Protein AF-A0A359IE47-F1 (afdb_monomer)

Structure (mmCIF, N/CA/C/O backbone):
data_AF-A0A359IE47-F1
#
_entry.id   AF-A0A359IE47-F1
#
loop_
_atom_site.group_PDB
_atom_site.id
_atom_site.type_symbol
_atom_site.label_atom_id
_atom_site.label_alt_id
_atom_site.label_comp_id
_atom_site.label_asym_id
_atom_site.label_entity_id
_atom_site.label_seq_id
_atom_site.pdbx_PDB_ins_code
_atom_site.Cartn_x
_atom_site.Cartn_y
_atom_site.Cartn_z
_atom_site.occupancy
_atom_site.B_iso_or_equiv
_atom_site.auth_seq_id
_atom_site.auth_comp_id
_atom_site.auth_asym_id
_atom_site.auth_atom_id
_atom_site.pdbx_PDB_model_num
ATOM 1 N N . MET A 1 1 ? -16.015 -22.537 4.888 1.00 44.91 1 MET A N 1
ATOM 2 C CA . MET A 1 1 ? -15.160 -21.416 5.359 1.00 44.91 1 MET A CA 1
ATOM 3 C C . MET A 1 1 ? -14.712 -21.532 6.829 1.00 44.91 1 MET A C 1
ATOM 5 O O . MET A 1 1 ? -13.966 -20.673 7.286 1.00 44.91 1 MET A O 1
ATOM 9 N N . SER A 1 2 ? -15.074 -22.591 7.569 1.00 45.56 2 SER A N 1
ATOM 10 C CA . SER A 1 2 ? -14.862 -22.713 9.028 1.00 45.56 2 SER A CA 1
ATOM 11 C C . SER A 1 2 ? -13.398 -22.741 9.505 1.00 45.56 2 SER A C 1
ATOM 13 O O . SER A 1 2 ? -13.143 -22.427 10.667 1.00 45.56 2 SER A O 1
ATOM 15 N N . GLY A 1 3 ? -12.439 -23.065 8.628 1.00 55.12 3 GLY A N 1
ATOM 16 C CA . GLY A 1 3 ? -11.009 -23.104 8.968 1.00 55.12 3 GLY A CA 1
ATOM 17 C C . GLY A 1 3 ? -10.253 -21.775 8.836 1.00 55.12 3 GLY A C 1
ATOM 18 O O . GLY A 1 3 ? -9.260 -21.595 9.526 1.00 55.12 3 GLY A O 1
ATOM 19 N N . LEU A 1 4 ? -10.702 -20.841 7.983 1.00 63.72 4 LEU A N 1
ATOM 20 C CA . LEU A 1 4 ? -9.945 -19.610 7.675 1.00 63.72 4 LEU A CA 1
ATOM 21 C C . LEU A 1 4 ? -10.301 -18.413 8.568 1.00 63.72 4 LEU A C 1
ATOM 23 O O . LEU A 1 4 ? -9.467 -17.531 8.726 1.00 63.72 4 LEU A O 1
ATOM 27 N N . ARG A 1 5 ? -11.529 -18.370 9.113 1.00 73.88 5 ARG A N 1
ATOM 28 C CA . ARG A 1 5 ? -12.041 -17.322 10.027 1.00 73.88 5 ARG A CA 1
ATOM 29 C C . ARG A 1 5 ? -11.594 -15.890 9.656 1.00 73.88 5 ARG A C 1
ATOM 31 O O . ARG A 1 5 ? -10.931 -15.232 10.455 1.00 73.88 5 ARG A O 1
ATOM 38 N N . PRO A 1 6 ? -11.911 -15.405 8.441 1.00 83.81 6 PRO A N 1
ATOM 39 C CA . PRO A 1 6 ? -11.511 -14.063 8.037 1.00 83.81 6 PRO A CA 1
ATOM 40 C C . PRO A 1 6 ? -12.210 -13.000 8.895 1.00 83.81 6 PRO A C 1
ATOM 42 O O . PRO A 1 6 ? -13.396 -13.123 9.184 1.00 83.81 6 PRO A O 1
ATOM 45 N N . HIS A 1 7 ? -11.491 -11.928 9.236 1.00 81.69 7 HIS A N 1
ATOM 46 C CA . HIS A 1 7 ? -12.056 -10.770 9.943 1.00 81.69 7 HIS A CA 1
ATOM 47 C C . HIS A 1 7 ? -13.034 -9.957 9.087 1.00 81.69 7 HIS A C 1
ATOM 49 O O . HIS A 1 7 ? -13.861 -9.237 9.625 1.00 81.69 7 HIS A O 1
ATOM 55 N N . ALA A 1 8 ? -12.899 -10.022 7.763 1.00 90.50 8 ALA A N 1
ATOM 56 C CA . ALA A 1 8 ? -13.779 -9.365 6.809 1.00 90.50 8 ALA A CA 1
ATOM 57 C C . ALA A 1 8 ? -13.643 -10.029 5.436 1.00 90.50 8 ALA A C 1
ATOM 59 O O . ALA A 1 8 ? -12.636 -10.684 5.144 1.00 90.50 8 ALA A O 1
ATOM 60 N N . VAL A 1 9 ? -14.620 -9.802 4.563 1.00 95.19 9 VAL A N 1
ATOM 61 C CA . VAL A 1 9 ? -14.551 -10.178 3.144 1.00 95.19 9 VAL A CA 1
ATOM 62 C C . VAL A 1 9 ? -14.687 -8.952 2.253 1.00 95.19 9 VAL A C 1
ATOM 64 O O . VAL A 1 9 ? -15.489 -8.063 2.517 1.00 95.19 9 VAL A O 1
ATOM 67 N N . ILE A 1 10 ? -13.886 -8.904 1.188 1.00 96.50 10 ILE A N 1
ATOM 68 C CA . ILE A 1 10 ? -13.968 -7.860 0.162 1.00 96.50 10 ILE A CA 1
ATOM 69 C C . ILE A 1 10 ? -14.768 -8.423 -1.009 1.00 96.50 10 ILE A C 1
ATOM 71 O O . ILE A 1 10 ? -14.351 -9.418 -1.605 1.00 96.50 10 ILE A O 1
ATOM 75 N N . ILE A 1 11 ? -15.887 -7.788 -1.351 1.00 96.44 11 ILE A N 1
ATOM 76 C CA . ILE A 1 11 ? -16.807 -8.274 -2.387 1.00 96.44 11 ILE A CA 1
ATOM 77 C C . ILE A 1 11 ? -17.079 -7.214 -3.453 1.00 96.44 11 ILE A C 1
ATOM 79 O O . ILE A 1 11 ? -16.808 -6.032 -3.263 1.00 96.44 11 ILE A O 1
ATOM 83 N N . GLN A 1 12 ? -17.621 -7.656 -4.584 1.00 94.00 12 GLN A N 1
ATOM 84 C CA . GLN A 1 12 ? -18.093 -6.786 -5.664 1.00 94.00 12 GLN A CA 1
ATOM 85 C C . GLN A 1 12 ? -19.603 -6.935 -5.913 1.00 94.00 12 GLN A C 1
ATOM 87 O O . GLN A 1 12 ? -20.255 -5.983 -6.322 1.00 94.00 12 GLN A O 1
ATOM 92 N N . ASP A 1 13 ? -20.144 -8.135 -5.712 1.00 94.38 13 ASP A N 1
ATOM 93 C CA . ASP A 1 13 ? -21.459 -8.540 -6.207 1.00 94.38 13 ASP A CA 1
ATOM 94 C C . ASP A 1 13 ? -22.543 -8.463 -5.115 1.00 94.38 13 ASP A C 1
ATOM 96 O O . ASP A 1 13 ? -22.332 -8.913 -3.985 1.00 94.38 13 ASP A O 1
ATOM 100 N N . PHE A 1 14 ? -23.713 -7.908 -5.447 1.00 95.56 14 PHE A N 1
ATOM 101 C CA . PHE A 1 14 ? -24.829 -7.755 -4.503 1.00 95.56 14 PHE A CA 1
ATOM 102 C C . PHE A 1 14 ? -25.542 -9.076 -4.165 1.00 95.56 14 PHE A C 1
ATOM 104 O O . PHE A 1 14 ? -26.099 -9.206 -3.075 1.00 95.56 14 PHE A O 1
ATOM 111 N N . GLY A 1 15 ? -25.503 -10.074 -5.047 1.00 96.81 15 GLY A N 1
ATOM 112 C CA . GLY A 1 15 ? -25.957 -11.429 -4.737 1.00 96.81 15 GLY A CA 1
ATOM 113 C C . GLY A 1 15 ? -25.068 -12.075 -3.676 1.00 96.81 15 GLY A C 1
ATOM 114 O O . GLY A 1 15 ? -25.570 -12.630 -2.701 1.00 96.81 15 GLY A O 1
ATOM 115 N N . ILE A 1 16 ? -23.747 -11.908 -3.789 1.00 95.75 16 ILE A N 1
ATOM 116 C CA . ILE A 1 16 ? -22.801 -12.342 -2.747 1.00 95.75 16 ILE A CA 1
ATOM 117 C C . ILE A 1 16 ? -23.036 -11.587 -1.434 1.00 95.75 16 ILE A C 1
ATOM 119 O O . ILE A 1 16 ? -23.014 -12.209 -0.373 1.00 95.75 16 ILE A O 1
ATOM 123 N N . LEU A 1 17 ? -23.310 -10.277 -1.490 1.00 95.94 17 LEU A N 1
ATOM 124 C CA . LEU A 1 17 ? -23.689 -9.502 -0.305 1.00 95.94 17 LEU A CA 1
ATOM 125 C C . LEU A 1 17 ? -24.893 -10.131 0.405 1.00 95.94 17 LEU A C 1
ATOM 127 O O . LEU A 1 17 ? -24.828 -10.372 1.609 1.00 95.94 17 LEU A O 1
ATOM 131 N N . ARG A 1 18 ? -25.964 -10.435 -0.340 1.00 95.44 18 ARG A N 1
ATOM 132 C CA . ARG A 1 18 ? -27.166 -11.085 0.198 1.00 95.44 18 ARG A CA 1
ATOM 133 C C . ARG A 1 18 ? -26.834 -12.423 0.860 1.00 95.44 18 ARG A C 1
ATOM 135 O O . ARG A 1 18 ? -27.221 -12.630 2.004 1.00 95.44 18 ARG A O 1
ATOM 142 N N . LEU A 1 19 ? -26.084 -13.290 0.180 1.00 95.75 19 LEU A N 1
ATOM 143 C CA . LEU A 1 19 ? -25.720 -14.611 0.706 1.00 95.75 19 LEU A CA 1
ATOM 144 C C . LEU A 1 19 ? -24.895 -14.520 1.996 1.00 95.75 19 LEU A C 1
ATOM 146 O O . LEU A 1 19 ? -25.115 -15.289 2.930 1.00 95.75 19 LEU A O 1
ATOM 150 N N . ILE A 1 20 ? -23.954 -13.574 2.079 1.00 93.00 20 ILE A N 1
ATOM 151 C CA . ILE A 1 20 ? -23.175 -13.364 3.307 1.00 93.00 20 ILE A CA 1
ATOM 152 C C . ILE A 1 20 ? -24.082 -12.863 4.428 1.00 93.00 20 ILE A C 1
ATOM 154 O O . ILE A 1 20 ? -23.966 -13.345 5.547 1.00 93.00 20 ILE A O 1
ATOM 158 N N . ARG A 1 21 ? -25.002 -11.935 4.148 1.00 88.94 21 ARG A N 1
ATOM 159 C CA . ARG A 1 21 ? -25.936 -11.428 5.164 1.00 88.94 21 ARG A CA 1
ATOM 160 C C . ARG A 1 21 ? -26.855 -12.508 5.714 1.00 88.94 21 ARG A C 1
ATOM 162 O O . ARG A 1 21 ? -27.141 -12.490 6.904 1.00 88.94 21 ARG A O 1
ATOM 169 N N . GLU A 1 22 ? -27.279 -13.436 4.866 1.00 91.44 22 GLU A N 1
ATOM 170 C CA . GLU A 1 22 ? -28.160 -14.539 5.244 1.00 91.44 22 GLU A CA 1
ATOM 171 C C . GLU A 1 22 ? -27.435 -15.604 6.079 1.00 91.44 22 GLU A C 1
ATOM 173 O O . GLU A 1 22 ? -27.944 -16.041 7.108 1.00 91.44 22 GLU A O 1
ATOM 178 N N . HIS A 1 23 ? -26.225 -16.002 5.675 1.00 91.38 23 HIS A N 1
ATOM 179 C CA . HIS A 1 23 ? -25.525 -17.133 6.297 1.00 91.38 23 HIS A CA 1
ATOM 180 C C . HIS A 1 23 ? -24.446 -16.738 7.316 1.00 91.38 23 HIS A C 1
ATOM 182 O O . HIS A 1 23 ? -24.031 -17.569 8.124 1.00 91.38 23 HIS A O 1
ATOM 188 N N . TYR A 1 24 ? -23.967 -15.494 7.278 1.00 88.12 24 TYR A N 1
ATOM 189 C CA . TYR A 1 24 ? -22.873 -14.972 8.104 1.00 88.12 24 TYR A CA 1
ATOM 190 C C . TYR A 1 24 ? -23.143 -13.511 8.527 1.00 88.12 24 TYR A C 1
ATOM 192 O O . TYR A 1 24 ? -22.347 -12.624 8.207 1.00 88.12 24 TYR A O 1
ATOM 200 N N . PRO A 1 25 ? -24.247 -13.230 9.245 1.00 84.56 25 PRO A N 1
ATOM 201 C CA . PRO A 1 25 ? -24.717 -11.865 9.511 1.00 84.56 25 PRO A CA 1
ATOM 202 C C . PRO A 1 25 ? -23.697 -10.974 10.239 1.00 84.56 25 PRO A C 1
ATOM 204 O O . PRO A 1 25 ? -23.667 -9.764 10.012 1.00 84.56 25 PRO A O 1
ATOM 207 N N . GLU A 1 26 ? -22.841 -11.572 11.071 1.00 84.50 26 GLU A N 1
ATOM 208 C CA . GLU A 1 26 ? -21.815 -10.872 11.854 1.00 84.50 26 GLU A CA 1
ATOM 209 C C . GLU A 1 26 ? -20.521 -10.589 11.077 1.00 84.50 26 GLU A C 1
ATOM 211 O O . GLU A 1 26 ? -19.689 -9.821 11.550 1.00 84.50 26 GLU A O 1
ATOM 216 N N . LEU A 1 27 ? -20.311 -11.201 9.903 1.00 86.81 27 LEU A N 1
ATOM 217 C CA . LEU A 1 27 ? -19.068 -11.050 9.145 1.00 86.81 27 LEU A CA 1
ATOM 218 C C . LEU A 1 27 ? -18.997 -9.646 8.514 1.00 86.81 27 LEU A C 1
ATOM 220 O O . LEU A 1 27 ? -19.839 -9.327 7.670 1.00 86.81 27 LEU A O 1
ATOM 224 N N . PRO A 1 28 ? -17.987 -8.816 8.841 1.00 90.62 28 PRO A N 1
ATOM 225 C CA . PRO A 1 28 ? -17.798 -7.522 8.196 1.00 90.62 28 PRO A CA 1
ATOM 226 C C . PRO A 1 28 ? -17.570 -7.652 6.689 1.00 90.62 28 PRO A C 1
ATOM 228 O O . PRO A 1 28 ? -16.850 -8.536 6.208 1.00 90.62 28 PRO A O 1
ATOM 231 N N . ILE A 1 29 ? -18.170 -6.734 5.932 1.00 96.88 29 ILE A N 1
ATOM 232 C CA . ILE A 1 29 ? -18.149 -6.757 4.470 1.00 96.88 29 ILE A CA 1
ATOM 233 C C . ILE A 1 29 ? -17.609 -5.430 3.965 1.00 96.88 29 ILE A C 1
ATOM 235 O O . ILE A 1 29 ? -18.127 -4.365 4.295 1.00 96.88 29 ILE A O 1
ATOM 239 N N . HIS A 1 30 ? -16.566 -5.508 3.147 1.00 98.12 30 HIS A N 1
ATOM 240 C CA . HIS A 1 30 ? -15.936 -4.363 2.510 1.00 98.12 30 HIS A CA 1
ATOM 241 C C . HIS A 1 30 ? -16.273 -4.355 1.017 1.0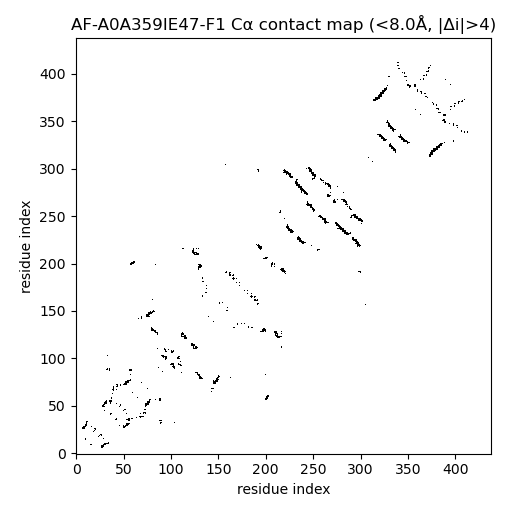0 98.12 30 HIS A C 1
ATOM 243 O O . HIS A 1 30 ? -16.222 -5.391 0.346 1.00 98.12 30 HIS A O 1
ATOM 249 N N . ALA A 1 31 ? -16.565 -3.180 0.472 1.00 97.69 31 ALA A N 1
ATOM 250 C CA . ALA A 1 31 ? -16.772 -3.000 -0.955 1.00 97.69 31 ALA A CA 1
ATOM 251 C C . ALA A 1 31 ? -15.431 -2.909 -1.691 1.00 97.69 31 ALA A C 1
ATOM 253 O O . ALA A 1 31 ? -14.555 -2.112 -1.348 1.00 97.69 31 ALA A O 1
ATOM 254 N N . SER A 1 32 ? -15.272 -3.743 -2.715 1.00 96.00 32 SER A N 1
ATOM 255 C CA . SER A 1 32 ? -14.116 -3.745 -3.607 1.00 96.00 32 SER A CA 1
ATOM 256 C C . SER A 1 32 ? -14.076 -2.480 -4.459 1.00 96.00 32 SER A C 1
ATOM 258 O O . SER A 1 32 ? -15.110 -2.004 -4.917 1.00 96.00 32 SER A O 1
ATOM 260 N N . THR A 1 33 ? -12.868 -2.042 -4.828 1.00 94.25 33 THR A N 1
ATOM 261 C CA . THR A 1 33 ? -12.661 -1.021 -5.876 1.00 94.25 33 THR A CA 1
ATOM 262 C C . THR A 1 33 ? -13.373 -1.397 -7.188 1.00 94.25 33 THR A C 1
ATOM 264 O O . THR A 1 33 ? -13.711 -0.534 -7.983 1.00 94.25 33 THR A O 1
ATOM 267 N N . GLN A 1 34 ? -13.649 -2.692 -7.414 1.00 92.88 34 GLN A N 1
ATOM 268 C CA . GLN A 1 34 ? -14.401 -3.189 -8.573 1.00 92.88 34 GLN A CA 1
ATOM 269 C C . GLN A 1 34 ? -15.891 -2.805 -8.575 1.00 92.88 34 GLN A C 1
ATOM 271 O O . GLN A 1 34 ? -16.559 -3.036 -9.577 1.00 92.88 34 GLN A O 1
ATOM 276 N N . MET A 1 35 ? -16.414 -2.242 -7.482 1.00 93.81 35 MET A N 1
ATOM 277 C CA . MET A 1 35 ? -17.759 -1.655 -7.426 1.00 93.81 35 MET A CA 1
ATOM 278 C C . MET A 1 35 ? -17.803 -0.217 -7.964 1.00 93.81 35 MET A C 1
ATOM 280 O O . MET A 1 35 ? -18.876 0.373 -8.000 1.00 93.81 35 MET A O 1
ATOM 284 N N . ALA A 1 36 ? -16.658 0.337 -8.381 1.00 92.00 36 ALA A N 1
ATOM 285 C CA . ALA A 1 36 ? -16.542 1.643 -9.029 1.00 92.00 36 ALA A CA 1
ATOM 286 C C . ALA A 1 36 ? -17.045 2.843 -8.193 1.00 92.00 36 ALA A C 1
ATOM 288 O O . ALA A 1 36 ? -17.580 3.827 -8.709 1.00 92.00 36 ALA A O 1
ATOM 289 N N . VAL A 1 37 ? -16.895 2.767 -6.867 1.00 94.81 37 VAL A N 1
ATOM 290 C CA . VAL A 1 37 ? -17.341 3.826 -5.950 1.00 94.81 37 VAL A CA 1
ATOM 291 C C . VAL A 1 37 ? -16.284 4.925 -5.866 1.00 94.81 37 VAL A C 1
ATOM 293 O O . VAL A 1 37 ? -15.132 4.676 -5.502 1.00 94.81 37 VAL A O 1
ATOM 296 N N . HIS A 1 38 ? -16.697 6.151 -6.182 1.00 94.50 38 HIS A N 1
ATOM 297 C CA . HIS A 1 38 ? -15.820 7.321 -6.292 1.00 94.50 38 HIS A CA 1
ATOM 298 C C . HIS A 1 38 ? -16.471 8.619 -5.767 1.00 94.50 38 HIS A C 1
ATOM 300 O O . HIS A 1 38 ? -15.981 9.707 -6.043 1.00 94.50 38 HIS A O 1
ATOM 306 N N . ASN A 1 39 ? -17.585 8.531 -5.031 1.00 96.62 39 ASN A N 1
ATOM 307 C CA . ASN A 1 39 ? -18.280 9.680 -4.439 1.00 96.62 39 ASN A CA 1
ATOM 308 C C . ASN A 1 39 ? -19.025 9.282 -3.146 1.00 96.62 39 ASN A C 1
ATOM 310 O O . ASN A 1 39 ? -19.243 8.095 -2.894 1.00 96.62 39 ASN A O 1
ATOM 314 N N . SER A 1 40 ? -19.423 10.262 -2.327 1.00 97.25 40 SER A N 1
ATOM 315 C CA . SER A 1 40 ? -20.089 10.023 -1.034 1.00 97.25 40 SER A CA 1
ATOM 316 C C . SER A 1 40 ? -21.475 9.392 -1.167 1.00 97.25 40 SER A C 1
ATOM 318 O O . SER A 1 40 ? -21.834 8.564 -0.337 1.00 97.25 40 SER A O 1
ATOM 320 N N . ALA A 1 41 ? -22.240 9.713 -2.215 1.00 97.56 41 ALA A N 1
ATOM 321 C CA . ALA A 1 41 ? -23.551 9.103 -2.445 1.00 97.56 41 ALA A CA 1
ATOM 322 C C . ALA A 1 41 ? -23.439 7.578 -2.624 1.00 97.56 41 ALA A C 1
ATOM 324 O O . ALA A 1 41 ? -24.186 6.826 -2.002 1.00 97.56 41 ALA A O 1
ATOM 325 N N . GLY A 1 42 ? -22.455 7.112 -3.401 1.00 96.81 42 GLY A N 1
ATOM 326 C CA . GLY A 1 42 ? -22.164 5.687 -3.562 1.00 96.81 42 GLY A CA 1
ATOM 327 C C . GLY A 1 42 ? -21.654 5.028 -2.277 1.00 96.81 42 GLY A C 1
ATOM 328 O O . GLY A 1 42 ? -22.032 3.897 -1.981 1.00 96.81 42 GLY A O 1
ATOM 329 N N . VAL A 1 43 ? -20.836 5.733 -1.485 1.00 98.19 43 VAL A N 1
ATOM 330 C CA . VAL A 1 43 ? -20.382 5.234 -0.175 1.00 98.19 43 VAL A CA 1
ATOM 331 C C . VAL A 1 43 ? -21.564 5.051 0.779 1.00 98.19 43 VAL A C 1
ATOM 333 O O . VAL A 1 43 ? -21.711 3.978 1.362 1.00 98.19 43 VAL A O 1
ATOM 336 N N . ASN A 1 44 ? -22.435 6.053 0.897 1.00 97.56 44 ASN A N 1
ATOM 337 C CA . ASN A 1 44 ? -23.586 6.015 1.800 1.00 97.56 44 ASN A CA 1
ATOM 338 C C . ASN A 1 44 ? -24.630 4.985 1.360 1.00 97.56 44 ASN A C 1
ATOM 340 O O . ASN A 1 44 ? -25.128 4.235 2.191 1.00 97.56 44 ASN A O 1
ATOM 344 N N . PHE A 1 45 ? -24.865 4.841 0.053 1.00 97.38 45 PHE A N 1
ATOM 345 C CA . PHE A 1 45 ? -25.712 3.768 -0.470 1.00 97.38 45 PHE A CA 1
ATOM 346 C C . PHE A 1 45 ? -25.231 2.377 -0.026 1.00 97.38 45 PHE A C 1
ATOM 348 O O . PHE A 1 45 ? -26.034 1.509 0.311 1.00 97.38 45 PHE A O 1
ATOM 355 N N . LEU A 1 46 ? -23.915 2.146 -0.016 1.00 97.25 46 LEU A N 1
ATOM 356 C CA . LEU A 1 46 ? -23.347 0.880 0.445 1.00 97.25 46 LEU A CA 1
ATOM 357 C C . LEU A 1 46 ? -23.402 0.737 1.969 1.00 97.25 46 LEU A C 1
ATOM 359 O O . LEU A 1 46 ? -23.654 -0.370 2.455 1.00 97.25 46 LEU A O 1
ATOM 363 N N . ALA A 1 47 ? -23.219 1.834 2.707 1.00 96.06 47 ALA A N 1
ATOM 364 C CA . ALA A 1 47 ? -23.407 1.867 4.155 1.00 96.06 47 ALA A CA 1
ATOM 365 C C . ALA A 1 47 ? -24.821 1.402 4.544 1.00 96.06 47 ALA A C 1
ATOM 367 O O . ALA A 1 47 ? -24.960 0.530 5.400 1.00 96.06 47 ALA A O 1
ATOM 368 N N . ASP A 1 48 ? -25.853 1.863 3.829 1.00 95.69 48 ASP A N 1
ATOM 369 C CA . ASP A 1 48 ? -27.253 1.461 4.043 1.00 95.69 48 ASP A CA 1
ATOM 370 C C . ASP A 1 48 ? -27.506 -0.035 3.768 1.00 95.69 48 ASP A C 1
ATOM 372 O O . ASP A 1 48 ? -28.491 -0.613 4.227 1.00 95.69 48 ASP A O 1
ATOM 376 N N . LYS A 1 49 ? -26.614 -0.702 3.022 1.00 94.50 49 LYS A N 1
ATOM 377 C CA . LYS A 1 49 ? -26.623 -2.163 2.804 1.00 94.50 49 LYS A CA 1
ATOM 378 C C . LYS A 1 49 ? -25.719 -2.921 3.789 1.00 94.50 49 LYS A C 1
ATOM 380 O O . LYS A 1 49 ? -25.445 -4.114 3.614 1.00 94.50 49 LYS A O 1
ATOM 385 N N . GLY A 1 50 ? -25.246 -2.233 4.825 1.00 92.06 50 GLY A N 1
ATOM 386 C CA . GLY A 1 50 ? -24.417 -2.755 5.906 1.00 92.06 50 GLY A CA 1
ATOM 387 C C . GLY A 1 50 ? -22.926 -2.870 5.580 1.00 92.06 50 GLY A C 1
ATOM 388 O O . GLY A 1 50 ? -22.188 -3.458 6.374 1.00 92.06 50 GLY A O 1
ATOM 389 N N . ILE A 1 51 ? -22.453 -2.391 4.423 1.00 97.19 51 ILE A N 1
ATOM 390 C CA . ILE A 1 51 ? -21.013 -2.382 4.119 1.00 97.19 51 ILE A CA 1
ATOM 391 C C . ILE A 1 51 ? -20.294 -1.520 5.161 1.00 97.19 51 ILE A C 1
ATOM 393 O O . ILE A 1 51 ? -20.686 -0.385 5.404 1.00 97.19 51 ILE A O 1
ATOM 397 N N . SER A 1 52 ? -19.229 -2.050 5.763 1.00 95.19 52 SER A N 1
ATOM 398 C CA . SER A 1 52 ? -18.488 -1.358 6.827 1.00 95.19 52 SER A CA 1
ATOM 399 C C . SER A 1 52 ? -17.305 -0.539 6.312 1.00 95.19 52 SER A C 1
ATOM 401 O O . SER A 1 52 ? -16.803 0.329 7.024 1.00 95.19 52 SER A O 1
ATOM 403 N N . ARG A 1 53 ? -16.845 -0.808 5.082 1.00 98.19 53 ARG A N 1
ATOM 404 C CA . ARG A 1 53 ? -15.722 -0.102 4.456 1.00 98.19 53 ARG A CA 1
ATOM 405 C C . ARG A 1 53 ? -15.825 -0.075 2.940 1.00 98.19 53 ARG A C 1
ATOM 407 O O . ARG A 1 53 ? -16.146 -1.095 2.330 1.00 98.19 53 ARG A O 1
ATOM 414 N N . VAL A 1 54 ? -15.448 1.041 2.325 1.00 98.38 54 VAL A N 1
ATOM 415 C CA . VAL A 1 54 ? -15.358 1.171 0.865 1.00 98.38 54 VAL A CA 1
ATOM 416 C C . VAL A 1 54 ? -13.915 1.378 0.424 1.00 98.38 54 VAL A C 1
ATOM 418 O O . VAL A 1 54 ? -13.242 2.314 0.852 1.00 98.38 54 VAL A O 1
ATOM 421 N N . ILE A 1 55 ? -13.447 0.508 -0.475 1.00 97.88 55 ILE A N 1
ATOM 422 C CA . ILE A 1 55 ? -12.174 0.679 -1.175 1.00 97.88 55 ILE A CA 1
ATOM 423 C C . ILE A 1 55 ? -12.434 1.549 -2.401 1.00 97.88 55 ILE A C 1
ATOM 425 O O . ILE A 1 55 ? -12.958 1.065 -3.405 1.00 97.88 55 ILE A O 1
ATOM 429 N N . LEU A 1 56 ? -12.060 2.822 -2.323 1.00 96.75 56 LEU A N 1
ATOM 430 C CA . LEU A 1 56 ? -12.315 3.783 -3.392 1.00 96.75 56 LEU A CA 1
ATOM 431 C C . LEU A 1 56 ? -11.506 3.474 -4.653 1.00 96.75 56 LEU A C 1
ATOM 433 O O . LEU A 1 56 ? -10.467 2.800 -4.620 1.00 96.75 56 LEU A O 1
ATOM 437 N N . GLU A 1 57 ? -11.986 3.984 -5.783 1.00 93.25 57 GLU A N 1
ATOM 438 C CA . GLU A 1 57 ? -11.215 3.997 -7.020 1.00 93.25 57 GLU A CA 1
ATOM 439 C C . GLU A 1 57 ? -9.894 4.768 -6.874 1.00 93.25 57 GLU A C 1
ATOM 441 O O . GLU A 1 57 ? -9.777 5.746 -6.138 1.00 93.25 57 GLU A O 1
ATOM 446 N N . ARG A 1 58 ? -8.877 4.365 -7.644 1.00 92.88 58 ARG A N 1
ATOM 447 C CA . ARG A 1 58 ? -7.545 5.006 -7.637 1.00 92.88 58 ARG A CA 1
ATOM 448 C C . ARG A 1 58 ? -7.503 6.358 -8.349 1.00 92.88 58 ARG A C 1
ATOM 450 O O . ARG A 1 58 ? -6.445 6.980 -8.386 1.00 92.88 58 ARG A O 1
ATOM 457 N N . GLN A 1 59 ? -8.609 6.747 -8.973 1.00 92.50 59 GLN A N 1
ATOM 458 C CA . GLN A 1 59 ? -8.760 7.956 -9.774 1.00 92.50 59 GLN A CA 1
ATOM 459 C C . GLN A 1 59 ? -9.248 9.164 -8.960 1.00 92.50 59 GLN A C 1
ATOM 461 O O . GLN A 1 59 ? -9.177 10.278 -9.463 1.00 92.50 59 GLN A O 1
ATOM 466 N N . VAL A 1 60 ? -9.685 8.947 -7.716 1.00 94.62 60 VAL A N 1
ATOM 467 C CA . VAL A 1 60 ? -10.148 10.001 -6.804 1.00 94.62 60 VAL A CA 1
ATOM 468 C C . VAL A 1 60 ? -8.983 10.923 -6.419 1.00 94.62 60 VAL A C 1
ATOM 470 O O . VAL A 1 60 ? -7.935 10.463 -5.956 1.00 94.62 60 VAL A O 1
ATOM 473 N N . THR A 1 61 ? -9.163 12.228 -6.618 1.00 96.38 61 THR A N 1
ATOM 474 C CA . THR A 1 61 ? -8.203 13.282 -6.239 1.00 96.38 61 THR A CA 1
ATOM 475 C C . THR A 1 61 ? -8.164 13.499 -4.720 1.00 96.38 61 THR A C 1
ATOM 477 O O . THR A 1 61 ? -9.047 13.044 -3.994 1.00 96.38 61 THR A O 1
ATOM 480 N N . LEU A 1 62 ? -7.153 14.205 -4.194 1.00 96.94 62 LEU A N 1
ATOM 481 C CA . LEU A 1 62 ? -7.112 14.538 -2.758 1.00 96.94 62 LEU A CA 1
ATOM 482 C C . LEU A 1 62 ? -8.291 15.418 -2.331 1.00 96.94 62 LEU A C 1
ATOM 484 O O . LEU A 1 62 ? -8.810 15.258 -1.225 1.00 96.94 62 LEU A O 1
ATOM 488 N N . GLU A 1 63 ? -8.701 16.344 -3.193 1.00 96.31 63 GLU A N 1
ATOM 489 C CA . GLU A 1 63 ? -9.817 17.252 -2.957 1.00 96.31 63 GLU A CA 1
ATOM 490 C C . GLU A 1 63 ? -11.148 16.489 -2.901 1.00 96.31 63 GLU A C 1
ATOM 492 O O . GLU A 1 63 ? -11.926 16.663 -1.960 1.00 96.31 63 GLU A O 1
ATOM 497 N N . GLU A 1 64 ? -11.382 15.588 -3.860 1.00 97.31 64 GLU A N 1
ATOM 498 C CA . GLU A 1 64 ? -12.560 14.715 -3.873 1.00 97.31 64 GLU A CA 1
ATOM 499 C C . GLU A 1 64 ? -12.549 13.755 -2.685 1.00 97.31 64 GLU A C 1
ATOM 501 O O . GLU A 1 64 ? -13.570 13.593 -2.024 1.00 97.31 64 GLU A O 1
ATOM 506 N N . LEU A 1 65 ? -11.397 13.168 -2.347 1.00 97.69 65 LEU A N 1
ATOM 507 C CA . LEU A 1 65 ? -11.271 12.274 -1.199 1.00 97.69 65 LEU A CA 1
ATOM 508 C C . LEU A 1 65 ? -11.660 12.975 0.109 1.00 97.69 65 LEU A C 1
ATOM 510 O O . LEU A 1 65 ? -12.391 12.404 0.917 1.00 97.69 65 LEU A O 1
ATOM 514 N N . ALA A 1 66 ? -11.227 14.224 0.301 1.00 97.00 66 ALA A N 1
ATOM 515 C CA . ALA A 1 66 ? -11.617 15.026 1.458 1.00 97.00 66 ALA A CA 1
ATOM 516 C C . ALA A 1 66 ? -13.124 15.322 1.487 1.00 97.00 66 ALA A C 1
ATOM 518 O O . ALA A 1 66 ? -13.728 15.371 2.560 1.00 97.00 66 ALA A O 1
ATOM 519 N N . LEU A 1 67 ? -13.748 15.534 0.326 1.00 97.56 67 LEU A N 1
ATOM 520 C CA . LEU A 1 67 ? -15.195 15.712 0.232 1.00 97.56 67 LEU A CA 1
ATOM 521 C C . LEU A 1 67 ? -15.934 14.416 0.585 1.00 97.56 67 LEU A C 1
ATOM 523 O O . LEU A 1 67 ? -16.839 14.446 1.413 1.00 97.56 67 LEU A O 1
ATOM 527 N N . ILE A 1 68 ? -15.515 13.284 0.019 1.00 98.25 68 ILE A N 1
ATOM 528 C CA . ILE A 1 68 ? -16.114 11.973 0.288 1.00 98.25 68 ILE A CA 1
ATOM 529 C C . ILE A 1 68 ? -16.026 11.661 1.777 1.00 98.25 68 ILE A C 1
ATOM 531 O O . ILE A 1 68 ? -17.049 11.372 2.388 1.00 98.25 68 ILE A O 1
ATOM 535 N N . GLN A 1 69 ? -14.841 11.793 2.374 1.00 96.50 69 GLN A N 1
ATOM 536 C CA . GLN A 1 69 ? -14.612 11.516 3.790 1.00 96.50 69 GLN A CA 1
ATOM 537 C C . GLN A 1 69 ? -15.484 12.378 4.714 1.00 96.50 69 GLN A C 1
ATOM 539 O O . GLN A 1 69 ? -16.009 11.865 5.694 1.00 96.50 69 GLN A O 1
ATOM 544 N N . ARG A 1 70 ? -15.698 13.665 4.397 1.00 96.50 70 ARG A N 1
ATOM 545 C CA . ARG A 1 70 ? -16.586 14.548 5.185 1.00 96.50 70 ARG A CA 1
ATOM 546 C C . ARG A 1 70 ? -18.061 14.152 5.132 1.00 96.50 70 ARG A C 1
ATOM 548 O O . ARG A 1 70 ? -18.810 14.521 6.028 1.00 96.50 70 ARG A O 1
ATOM 555 N N . HIS A 1 71 ? -18.476 13.450 4.082 1.00 96.88 71 HIS A N 1
ATOM 556 C CA . HIS A 1 71 ? -19.868 13.073 3.838 1.00 96.88 71 HIS A CA 1
ATOM 557 C C . HIS A 1 71 ? -20.101 11.558 3.899 1.00 96.88 71 HIS A C 1
ATOM 559 O O . HIS A 1 71 ? -21.136 11.096 3.425 1.00 96.88 71 HIS A O 1
ATOM 565 N N . SER A 1 72 ? -19.149 10.791 4.436 1.00 93.12 72 SER A N 1
ATOM 566 C CA . SER A 1 72 ? -19.235 9.333 4.555 1.00 93.12 72 SER A CA 1
ATOM 567 C C . SER A 1 72 ? -19.290 8.920 6.017 1.00 93.12 72 SER A C 1
ATOM 569 O O . SER A 1 72 ? -18.519 9.418 6.833 1.00 93.12 72 SER A O 1
ATOM 571 N N . ASN A 1 73 ? -20.155 7.956 6.329 1.00 86.75 73 ASN A N 1
ATOM 572 C CA . ASN A 1 73 ? -20.347 7.458 7.697 1.00 86.75 73 ASN A CA 1
ATOM 573 C C . ASN A 1 73 ? -19.663 6.102 7.957 1.00 86.75 73 ASN A C 1
ATOM 575 O O . ASN A 1 73 ? -19.855 5.504 9.013 1.00 86.75 73 ASN A O 1
ATOM 579 N N . ILE A 1 74 ? -18.892 5.596 6.992 1.00 93.44 74 ILE A N 1
ATOM 580 C CA . ILE A 1 74 ? -18.192 4.305 7.061 1.00 93.44 74 ILE A CA 1
ATOM 581 C C . ILE A 1 74 ? -16.723 4.457 6.665 1.00 93.44 74 ILE A C 1
ATOM 583 O O . ILE A 1 74 ? -16.319 5.474 6.103 1.00 93.44 74 ILE A O 1
ATOM 587 N N . GLU A 1 75 ? -15.915 3.441 6.966 1.00 97.38 75 GLU A N 1
ATOM 588 C CA . GLU A 1 75 ? -14.469 3.486 6.754 1.00 97.38 75 GLU A CA 1
ATOM 589 C C . GLU A 1 75 ? -14.114 3.613 5.260 1.00 97.38 75 GLU A C 1
ATOM 591 O O . GLU A 1 75 ? -14.693 2.941 4.400 1.00 97.38 75 GLU A O 1
ATOM 596 N N . LEU A 1 76 ? -13.099 4.421 4.944 1.00 98.25 76 LEU A N 1
ATOM 597 C CA . LEU A 1 76 ? -12.543 4.522 3.593 1.00 98.25 76 LEU A CA 1
ATOM 598 C C . LEU A 1 76 ? -11.171 3.846 3.513 1.00 98.25 76 LEU A C 1
ATOM 600 O O . LEU A 1 76 ? -10.324 3.984 4.402 1.00 98.25 76 LEU A O 1
ATOM 604 N N . GLU A 1 77 ? -10.941 3.134 2.411 1.00 98.38 77 GLU A N 1
ATOM 605 C CA . GLU A 1 77 ? -9.659 2.524 2.063 1.00 98.38 77 GLU A CA 1
ATOM 606 C C . GLU A 1 77 ? -9.170 3.041 0.712 1.00 98.38 77 GLU A C 1
ATOM 608 O O . GLU A 1 77 ? -9.907 3.034 -0.275 1.00 98.38 77 GLU A O 1
ATOM 613 N N . VAL A 1 78 ? -7.906 3.461 0.652 1.00 97.69 78 VAL A N 1
ATOM 614 C CA . VAL A 1 78 ? -7.296 4.004 -0.571 1.00 97.69 78 VAL A CA 1
ATOM 615 C C . VAL A 1 78 ? -6.013 3.265 -0.908 1.00 97.69 78 VAL A C 1
ATOM 617 O O . VAL A 1 78 ? -5.255 2.865 -0.024 1.00 97.69 78 VAL A O 1
ATOM 620 N N . PHE A 1 79 ? -5.729 3.091 -2.198 1.00 97.25 79 PHE A N 1
ATOM 621 C CA . PHE A 1 79 ? -4.424 2.581 -2.607 1.00 97.25 79 PHE A CA 1
ATOM 622 C C . PHE A 1 79 ? -3.348 3.646 -2.403 1.00 97.25 79 PHE A C 1
ATOM 624 O O . PHE A 1 79 ? -3.528 4.798 -2.783 1.00 97.25 79 PHE A O 1
ATOM 631 N N . ILE A 1 80 ? -2.206 3.227 -1.866 1.00 96.88 80 ILE A N 1
ATOM 632 C CA . ILE A 1 80 ? -1.052 4.097 -1.599 1.00 96.88 80 ILE A CA 1
ATOM 633 C C . ILE A 1 80 ? 0.196 3.689 -2.379 1.00 96.88 80 ILE A C 1
ATOM 635 O O . ILE A 1 80 ? 1.123 4.479 -2.556 1.00 96.88 80 ILE A O 1
ATOM 639 N N . HIS A 1 81 ? 0.280 2.436 -2.833 1.00 95.75 81 HIS A N 1
ATOM 640 C CA . HIS A 1 81 ? 1.496 1.955 -3.475 1.00 95.75 81 HIS A CA 1
ATOM 641 C C . HIS A 1 81 ? 1.262 0.823 -4.472 1.00 95.75 81 HIS A C 1
ATOM 643 O O . HIS A 1 81 ? 0.424 -0.054 -4.256 1.00 95.75 81 HIS A O 1
ATOM 649 N N . GLY A 1 82 ? 2.074 0.809 -5.528 1.00 92.31 82 GLY A N 1
ATOM 650 C CA . GLY A 1 82 ? 2.207 -0.303 -6.462 1.00 92.31 82 GLY A CA 1
ATOM 651 C C . GLY A 1 82 ? 1.648 -0.006 -7.848 1.00 92.31 82 GLY A C 1
ATOM 652 O O . GLY A 1 82 ? 1.609 1.137 -8.295 1.00 92.31 82 GLY A O 1
ATOM 653 N N . ALA A 1 83 ? 1.272 -1.049 -8.586 1.00 89.25 83 ALA A N 1
ATOM 654 C CA . ALA A 1 83 ? 0.912 -0.887 -9.989 1.00 89.25 83 ALA A CA 1
ATOM 655 C C . ALA A 1 83 ? -0.372 -0.050 -10.152 1.00 89.25 83 ALA A C 1
ATOM 657 O O . ALA A 1 83 ? -1.448 -0.486 -9.751 1.00 89.25 83 ALA A O 1
ATOM 658 N N . LEU A 1 84 ? -0.274 1.120 -10.790 1.00 91.12 84 LEU A N 1
ATOM 659 C CA . LEU A 1 84 ? -1.427 1.928 -11.196 1.00 91.12 84 LEU A CA 1
ATOM 660 C C . LEU A 1 84 ? -2.008 1.429 -12.534 1.00 91.12 84 LEU A C 1
ATOM 662 O O . LEU A 1 84 ? -1.282 0.859 -13.358 1.00 91.12 84 LEU A O 1
ATOM 666 N N . CYS A 1 85 ? -3.321 1.578 -12.713 1.00 89.50 85 CYS A N 1
ATOM 667 C CA . CYS A 1 85 ? -4.043 1.219 -13.934 1.00 89.50 85 CYS A CA 1
ATOM 668 C C . CYS A 1 85 ? -4.159 2.435 -14.864 1.00 89.50 85 CYS A C 1
ATOM 670 O O . CYS A 1 85 ? -4.348 3.552 -14.399 1.00 89.50 85 CYS A O 1
ATOM 672 N N . CYS A 1 86 ? -4.114 2.204 -16.177 1.00 87.94 86 CYS A N 1
ATOM 673 C CA . CYS A 1 86 ? -4.380 3.224 -17.202 1.00 87.94 86 CYS A CA 1
ATOM 674 C C . CYS A 1 86 ? -5.877 3.408 -17.515 1.00 87.94 86 CYS A C 1
ATOM 676 O O . CYS A 1 86 ? -6.232 4.141 -18.424 1.00 87.94 86 CYS A O 1
ATOM 678 N N . SER A 1 87 ? -6.741 2.668 -16.824 1.00 86.69 87 SER A N 1
ATOM 679 C CA . SER A 1 87 ? -8.193 2.625 -17.011 1.00 86.69 87 SER A CA 1
ATOM 680 C C . SER A 1 87 ? -8.858 2.631 -15.631 1.00 86.69 87 SER A C 1
ATOM 682 O O . SER A 1 87 ? -8.154 2.523 -14.616 1.00 86.69 87 SER A O 1
ATOM 684 N N . LEU A 1 88 ? -10.187 2.736 -15.593 1.00 85.12 88 LEU A N 1
ATOM 685 C CA . LEU A 1 88 ? -10.965 2.720 -14.356 1.00 85.12 88 LEU A CA 1
ATOM 686 C C . LEU A 1 88 ? -10.678 1.448 -13.553 1.00 85.12 88 LEU A C 1
ATOM 688 O O . LEU A 1 88 ? -10.597 0.328 -14.084 1.00 85.12 88 LEU A O 1
ATOM 692 N N . SER A 1 89 ? -10.429 1.647 -12.261 1.00 85.81 89 SER A N 1
ATOM 693 C CA . SER A 1 89 ? -9.979 0.581 -11.374 1.00 85.81 89 SER A CA 1
ATOM 694 C C . SER A 1 89 ? -11.053 -0.499 -11.263 1.00 85.81 89 SER A C 1
ATOM 696 O O . SER A 1 89 ? -12.171 -0.234 -10.861 1.00 85.81 89 SER A O 1
ATOM 698 N N . GLY A 1 90 ? -10.709 -1.740 -11.616 1.00 81.38 90 GLY A N 1
ATOM 699 C CA . GLY A 1 90 ? -11.632 -2.872 -11.481 1.00 81.38 90 GLY A CA 1
ATOM 700 C C . GLY A 1 90 ? -12.641 -3.069 -12.618 1.00 81.38 90 GLY A C 1
ATOM 701 O O . GLY A 1 90 ? -13.422 -4.014 -12.550 1.00 81.38 90 GLY A O 1
ATOM 702 N N . VAL A 1 91 ? -12.576 -2.255 -13.681 1.00 86.75 91 VAL A N 1
ATOM 703 C CA . VAL A 1 91 ? -13.450 -2.360 -14.874 1.00 86.75 91 VAL A CA 1
ATOM 704 C C . VAL A 1 91 ? -12.656 -2.711 -16.149 1.00 86.75 91 VAL A C 1
ATOM 706 O O . VAL A 1 91 ? -13.209 -3.000 -17.204 1.00 86.75 91 VAL A O 1
ATOM 709 N N . CYS A 1 92 ? -11.326 -2.766 -16.067 1.00 90.00 92 CYS A N 1
ATOM 710 C CA . CYS A 1 92 ? -10.456 -2.973 -17.225 1.00 90.00 92 CYS A CA 1
ATOM 711 C C . CYS A 1 92 ? -10.601 -4.366 -17.878 1.00 90.00 92 CYS A C 1
ATOM 713 O O . CYS A 1 92 ? -10.238 -5.392 -17.295 1.00 90.00 92 CYS A O 1
ATOM 715 N N . LEU A 1 93 ? -11.005 -4.381 -19.154 1.00 93.06 93 LEU A N 1
ATOM 716 C CA . LEU A 1 93 ? -11.088 -5.586 -19.992 1.00 93.06 93 LEU A CA 1
ATOM 717 C C . LEU A 1 93 ? -9.841 -5.835 -20.852 1.00 93.06 93 LEU A C 1
ATOM 719 O O . LEU A 1 93 ? -9.734 -6.882 -21.483 1.00 93.06 93 LEU A O 1
ATOM 723 N N . PHE A 1 94 ? -8.857 -4.931 -20.838 1.00 92.38 94 PHE A N 1
ATOM 724 C CA . PHE A 1 94 ? -7.730 -4.939 -21.781 1.00 92.38 94 PHE A CA 1
ATOM 725 C C . PHE A 1 94 ? -6.950 -6.267 -21.790 1.00 92.38 94 PHE A C 1
ATOM 727 O O . PHE A 1 94 ? -6.655 -6.832 -22.839 1.00 92.38 94 PHE A O 1
ATOM 734 N N . SER A 1 95 ? -6.647 -6.815 -20.610 1.00 90.50 95 SER A N 1
ATOM 735 C CA . SER A 1 95 ? -5.938 -8.101 -20.492 1.00 90.50 95 SER A CA 1
ATOM 736 C C . SER A 1 95 ? -6.789 -9.302 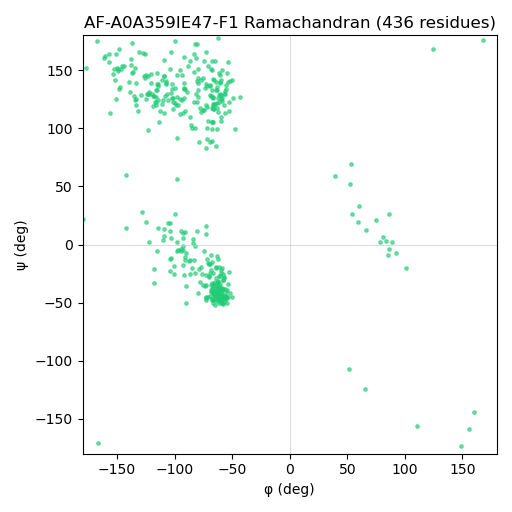-20.915 1.00 90.50 95 SER A C 1
ATOM 738 O O . SER A 1 95 ? -6.237 -10.308 -21.359 1.00 90.50 95 SER A O 1
ATOM 740 N N . SER A 1 96 ? -8.115 -9.204 -20.780 1.00 93.81 96 SER A N 1
ATOM 741 C CA . SER A 1 96 ? -9.038 -10.234 -21.260 1.00 93.81 96 SER A CA 1
ATOM 742 C C . SER A 1 96 ? -9.126 -10.197 -22.779 1.00 93.81 96 SER A C 1
ATOM 744 O O . SER A 1 96 ? -8.992 -11.229 -23.419 1.00 93.81 96 SER A O 1
ATOM 746 N N . TRP A 1 97 ? -9.269 -9.001 -23.345 1.00 93.50 97 TRP A N 1
ATOM 747 C CA . TRP A 1 97 ? -9.342 -8.787 -24.785 1.00 93.50 97 TRP A CA 1
ATOM 748 C C . TRP A 1 97 ? -8.079 -9.267 -25.509 1.00 93.50 97 TRP A C 1
ATOM 750 O O . TRP A 1 97 ? -8.154 -10.029 -26.460 1.00 93.50 97 TRP A O 1
ATOM 760 N N . MET A 1 98 ? -6.900 -8.893 -25.003 1.00 87.38 98 MET A N 1
ATOM 761 C CA . MET A 1 98 ? -5.614 -9.223 -25.633 1.00 87.38 98 MET A CA 1
ATOM 762 C C . MET A 1 98 ? -5.209 -10.703 -25.554 1.00 87.38 98 MET A C 1
ATOM 764 O O . MET A 1 98 ? -4.258 -11.097 -26.222 1.00 87.38 98 MET A O 1
ATOM 768 N N . GLY A 1 99 ? -5.817 -11.517 -24.687 1.00 82.94 99 GLY A N 1
ATOM 769 C CA . GLY A 1 99 ? -5.335 -12.893 -24.508 1.00 82.94 99 GLY A CA 1
ATOM 770 C C . GLY A 1 99 ? -6.093 -13.763 -23.512 1.00 82.94 99 GLY A C 1
ATOM 771 O O . GLY A 1 99 ? -5.510 -14.700 -22.979 1.00 82.94 99 GLY A O 1
ATOM 772 N N . GLY A 1 100 ? -7.347 -13.438 -23.194 1.00 91.06 100 GLY A N 1
ATOM 773 C CA . GLY A 1 100 ? -8.229 -14.244 -22.339 1.00 91.06 100 GLY A CA 1
ATOM 774 C C . GLY A 1 100 ? -7.986 -14.132 -20.828 1.00 91.06 100 GLY A C 1
ATOM 775 O O . GLY A 1 100 ? -8.663 -14.785 -20.034 1.00 91.06 100 GLY A O 1
ATOM 776 N N . TRP A 1 101 ? -7.043 -13.297 -20.377 1.00 89.31 101 TRP A N 1
ATOM 777 C CA . TRP A 1 101 ? -6.685 -13.193 -18.959 1.00 89.31 101 TRP A CA 1
ATOM 778 C C . TRP A 1 101 ? -7.380 -12.008 -18.281 1.00 89.31 101 TRP A C 1
ATOM 780 O O . TRP A 1 101 ? -6.846 -10.898 -18.249 1.00 89.31 101 TRP A O 1
ATOM 790 N N . SER A 1 102 ? -8.555 -12.235 -17.689 1.00 91.50 102 SER A N 1
ATOM 791 C CA . SER A 1 102 ? -9.313 -11.170 -17.016 1.00 91.50 102 SER A CA 1
ATOM 792 C C . SER A 1 102 ? -8.593 -10.599 -15.786 1.00 91.50 102 SER A C 1
ATOM 794 O O . SER A 1 102 ? -8.320 -11.296 -14.802 1.00 91.50 102 SER A O 1
ATOM 796 N N . GLY A 1 103 ? -8.324 -9.290 -15.817 1.00 87.50 103 GLY A N 1
ATOM 797 C CA . GLY A 1 103 ? -7.747 -8.566 -14.684 1.00 87.50 103 GLY A CA 1
ATOM 798 C C . GLY A 1 103 ? -8.665 -8.515 -13.464 1.00 87.50 103 GLY A C 1
ATOM 799 O O . GLY A 1 103 ? -8.169 -8.606 -12.336 1.00 87.50 103 GLY A O 1
ATOM 800 N N . ASN A 1 104 ? -9.975 -8.487 -13.711 1.00 88.94 104 ASN A N 1
ATOM 801 C CA . ASN A 1 104 ? -11.043 -8.481 -12.707 1.00 88.94 104 ASN A CA 1
ATOM 802 C C . ASN A 1 104 ? -11.193 -9.835 -11.995 1.00 88.94 104 ASN A C 1
ATOM 804 O O . ASN A 1 104 ? -11.824 -9.919 -10.951 1.00 88.94 104 ASN A O 1
ATOM 808 N N . ARG A 1 105 ? -10.556 -10.892 -12.521 1.00 89.25 105 ARG A N 1
ATOM 809 C CA . ARG A 1 105 ? -10.455 -12.222 -11.892 1.00 89.25 105 ARG A CA 1
ATOM 810 C C . ARG A 1 105 ? -9.074 -12.507 -11.306 1.00 89.25 105 ARG A C 1
ATOM 812 O O . ARG A 1 105 ? -8.694 -13.663 -11.149 1.00 89.25 105 ARG A O 1
ATOM 819 N N . GLY A 1 106 ? -8.263 -11.479 -11.064 1.00 87.31 106 GLY A N 1
ATOM 820 C CA . GLY A 1 106 ? -6.928 -11.688 -10.505 1.00 87.31 106 GLY A CA 1
ATOM 821 C C . GLY A 1 106 ? -5.827 -11.978 -11.529 1.00 87.31 106 GLY A C 1
ATOM 822 O O . GLY A 1 106 ? -4.666 -12.076 -11.145 1.00 87.31 106 GLY A O 1
ATOM 823 N N . LYS A 1 107 ? -6.150 -12.107 -12.824 1.00 89.12 107 LYS A N 1
ATOM 824 C CA . LYS A 1 107 ? -5.253 -12.707 -13.829 1.00 89.12 107 LYS A CA 1
ATOM 825 C C . LYS A 1 107 ? -4.555 -11.707 -14.759 1.00 89.12 107 LYS A C 1
ATOM 827 O O . LYS A 1 107 ? -3.969 -12.118 -15.756 1.00 89.12 107 LYS A O 1
ATOM 832 N N . CYS A 1 108 ? -4.600 -10.408 -14.457 1.00 88.12 108 CYS A N 1
ATOM 833 C CA . CYS A 1 108 ? -4.075 -9.359 -15.341 1.00 88.12 108 CYS A CA 1
ATOM 834 C C . CYS A 1 108 ? -2.615 -9.624 -15.757 1.00 88.12 108 CYS A C 1
ATOM 836 O O . CYS A 1 108 ? -1.727 -9.681 -14.906 1.00 88.12 108 CYS A O 1
ATOM 838 N N . LYS A 1 109 ? -2.359 -9.701 -17.069 1.00 84.94 109 LYS A N 1
ATOM 839 C CA . LYS A 1 109 ? -1.015 -9.824 -17.668 1.00 84.94 109 LYS A CA 1
ATOM 840 C C . LYS A 1 109 ? -0.380 -8.475 -18.004 1.00 84.94 109 LYS A C 1
ATOM 842 O O . LYS A 1 109 ? 0.640 -8.423 -18.684 1.00 84.94 109 LYS A O 1
ATOM 847 N N . GLN A 1 110 ? -0.993 -7.392 -17.527 1.00 85.81 110 GLN A N 1
ATOM 848 C CA . GLN A 1 110 ? -0.515 -6.020 -17.663 1.00 85.81 110 GLN A CA 1
ATOM 849 C C . GLN A 1 110 ? -0.196 -5.609 -19.121 1.00 85.81 110 GLN A C 1
ATOM 851 O O . GLN A 1 110 ? 0.890 -5.099 -19.388 1.00 85.81 110 GLN A O 1
ATOM 856 N N . PRO A 1 111 ? -1.117 -5.790 -20.089 1.00 86.88 111 PRO A N 1
ATOM 857 C CA . PRO A 1 111 ? -0.874 -5.396 -21.482 1.00 86.88 111 PRO A CA 1
ATOM 858 C C . PRO A 1 111 ? -0.604 -3.895 -21.638 1.00 86.88 111 PRO A C 1
ATOM 860 O O . PRO A 1 111 ? 0.243 -3.506 -22.434 1.00 86.88 111 PRO A O 1
ATOM 863 N N . CYS A 1 112 ? -1.244 -3.048 -20.827 1.00 88.50 112 CYS A N 1
ATOM 864 C CA . CYS A 1 112 ? -1.014 -1.600 -20.817 1.00 88.50 112 CYS A CA 1
ATOM 865 C C . CYS A 1 112 ? 0.439 -1.208 -20.514 1.00 88.50 112 CYS A C 1
ATOM 867 O O . CYS A 1 112 ? 0.878 -0.107 -20.815 1.00 88.50 112 CYS A O 1
ATOM 869 N N . ARG A 1 113 ? 1.200 -2.120 -19.913 1.00 84.00 113 ARG A N 1
ATOM 870 C CA . ARG A 1 113 ? 2.583 -1.909 -19.496 1.00 84.00 113 ARG A CA 1
ATOM 871 C C . ARG A 1 113 ? 3.608 -2.344 -20.545 1.00 84.00 113 ARG A C 1
ATOM 873 O O . ARG A 1 113 ? 4.804 -2.208 -20.284 1.00 84.00 113 ARG A O 1
ATOM 880 N N . ARG A 1 114 ? 3.151 -2.877 -21.684 1.00 82.56 114 ARG A N 1
ATOM 881 C CA . ARG A 1 114 ? 3.977 -3.291 -22.826 1.00 82.56 114 ARG A CA 1
ATOM 882 C C . ARG A 1 114 ? 4.330 -2.094 -23.707 1.00 82.56 114 ARG A C 1
ATOM 884 O O . ARG A 1 114 ? 3.662 -1.062 -23.660 1.00 82.56 114 ARG A O 1
ATOM 891 N N . ARG A 1 115 ? 5.373 -2.266 -24.516 1.00 83.06 115 ARG A N 1
ATOM 892 C CA . ARG A 1 115 ? 5.684 -1.363 -25.624 1.00 83.06 115 ARG A CA 1
ATOM 893 C C . ARG A 1 115 ? 4.780 -1.700 -26.807 1.00 83.06 115 ARG A C 1
ATOM 895 O O . ARG A 1 115 ? 4.548 -2.876 -27.081 1.00 83.06 115 ARG A O 1
ATOM 902 N N . TYR A 1 116 ? 4.291 -0.673 -27.479 1.00 85.44 116 TYR A N 1
ATOM 903 C CA . TYR A 1 116 ? 3.474 -0.763 -28.681 1.00 85.44 116 TYR A CA 1
ATOM 904 C C . TYR A 1 116 ? 4.239 -0.153 -29.851 1.00 85.44 116 TYR A C 1
ATOM 906 O O . TYR A 1 116 ? 5.019 0.784 -29.663 1.00 85.44 116 TYR A O 1
ATOM 914 N N . PHE A 1 117 ? 4.011 -0.703 -31.040 1.00 85.31 117 PHE A N 1
ATOM 915 C CA . PHE A 1 117 ? 4.687 -0.314 -32.271 1.00 85.31 117 PHE A CA 1
ATOM 916 C C . PHE A 1 117 ? 3.658 0.267 -33.235 1.00 85.31 117 PHE A C 1
ATOM 918 O O . PHE A 1 117 ? 2.625 -0.360 -33.468 1.00 85.31 117 PHE A O 1
ATOM 925 N N . THR A 1 118 ? 3.909 1.472 -33.745 1.00 85.88 118 THR A N 1
ATOM 926 C CA . THR A 1 118 ? 2.999 2.169 -34.667 1.00 85.88 118 THR A CA 1
ATOM 927 C C . THR A 1 118 ? 3.794 2.839 -35.789 1.00 85.88 118 THR A C 1
ATOM 929 O O . THR A 1 118 ? 4.981 3.114 -35.595 1.00 85.88 118 THR A O 1
ATOM 932 N N . PRO A 1 119 ? 3.165 3.167 -36.934 1.00 90.44 119 PRO A N 1
ATOM 933 C CA . PRO A 1 119 ? 3.829 3.919 -38.004 1.00 90.44 119 PRO A CA 1
ATOM 934 C C . PRO A 1 119 ? 4.392 5.275 -37.550 1.00 90.44 119 PRO A C 1
ATOM 936 O O . PRO A 1 119 ? 5.399 5.729 -38.080 1.00 90.44 119 PRO A O 1
ATOM 939 N N . ASN A 1 120 ? 3.782 5.891 -36.531 1.00 85.56 120 ASN A N 1
ATOM 940 C CA . ASN A 1 120 ? 4.159 7.208 -36.006 1.00 85.56 120 ASN A CA 1
ATOM 941 C C . ASN A 1 120 ? 5.151 7.129 -34.833 1.00 85.56 120 ASN A C 1
ATOM 943 O O . ASN A 1 120 ? 5.387 8.124 -34.151 1.00 85.56 120 ASN A O 1
ATOM 947 N N . GLY A 1 121 ? 5.706 5.944 -34.566 1.00 80.12 121 GLY A N 1
ATOM 948 C CA . GLY A 1 121 ? 6.670 5.716 -33.497 1.00 80.12 121 GLY A CA 1
ATOM 949 C C . GLY A 1 121 ? 6.258 4.615 -32.525 1.00 80.12 121 GLY A C 1
ATOM 950 O O . GLY A 1 121 ? 5.126 4.125 -32.502 1.00 80.12 121 GLY A O 1
ATOM 951 N N . ASN A 1 122 ? 7.218 4.217 -31.696 1.00 82.31 122 ASN A N 1
ATOM 952 C CA . ASN A 1 122 ? 7.082 3.111 -30.756 1.00 82.31 122 ASN A CA 1
ATOM 953 C C . ASN A 1 122 ? 7.157 3.645 -29.330 1.00 82.31 122 ASN A C 1
ATOM 955 O O . ASN A 1 122 ? 8.061 4.415 -29.017 1.00 82.31 122 ASN A O 1
ATOM 959 N N . GLY A 1 123 ? 6.287 3.178 -28.441 1.00 82.56 123 GLY A N 1
ATOM 960 C CA . GLY A 1 123 ? 6.230 3.726 -27.091 1.00 82.56 123 GLY A CA 1
ATOM 961 C C . GLY A 1 123 ? 5.404 2.907 -26.114 1.00 82.56 123 GLY A C 1
ATOM 962 O O . GLY A 1 123 ? 4.761 1.913 -26.451 1.00 82.56 123 GLY A O 1
ATOM 963 N N . PHE A 1 124 ? 5.432 3.335 -24.862 1.00 85.94 124 PHE A N 1
ATOM 964 C CA . PHE A 1 124 ? 4.672 2.774 -23.754 1.00 85.94 124 PHE A CA 1
ATOM 965 C C . PHE A 1 124 ? 3.406 3.602 -23.498 1.00 85.94 124 PHE A C 1
ATOM 967 O O . PHE A 1 124 ? 3.182 4.098 -22.394 1.00 85.94 124 PHE A O 1
ATOM 974 N N . PHE A 1 125 ? 2.570 3.755 -24.526 1.00 88.19 125 PHE A N 1
ATOM 975 C CA . PHE A 1 125 ? 1.457 4.717 -24.560 1.00 88.19 125 PHE A CA 1
ATOM 976 C C . PHE A 1 125 ? 0.423 4.562 -23.436 1.00 88.19 125 PHE A C 1
ATOM 978 O O . PHE A 1 125 ? -0.230 5.527 -23.064 1.00 88.19 125 PHE A O 1
ATOM 985 N N . PHE A 1 126 ? 0.289 3.364 -22.864 1.00 90.25 126 PHE A N 1
ATOM 986 C CA . PHE A 1 126 ? -0.643 3.083 -21.766 1.00 90.25 126 PHE A CA 1
ATOM 987 C C . PHE A 1 126 ? 0.069 2.813 -20.431 1.00 90.25 126 PHE A C 1
ATOM 989 O O . PHE A 1 126 ? -0.569 2.448 -19.440 1.00 90.25 126 PHE A O 1
ATOM 996 N N . SER A 1 127 ? 1.399 2.930 -20.383 1.00 88.62 127 SER A N 1
ATOM 997 C CA . SER A 1 127 ? 2.172 2.541 -19.207 1.00 88.62 127 SER A CA 1
ATOM 998 C C . SER A 1 127 ? 2.210 3.678 -18.202 1.00 88.62 127 SER A C 1
ATOM 1000 O O . SER A 1 127 ? 3.038 4.585 -18.283 1.00 88.62 127 SER A O 1
ATOM 1002 N N . THR A 1 128 ? 1.372 3.573 -17.180 1.00 90.94 128 THR A N 1
ATOM 1003 C CA . THR A 1 128 ? 1.449 4.482 -16.042 1.00 90.94 128 THR A CA 1
ATOM 1004 C C . THR A 1 128 ? 2.720 4.242 -15.224 1.00 90.94 128 THR A C 1
ATOM 1006 O O . THR A 1 128 ? 3.201 3.105 -15.083 1.00 90.94 128 THR A O 1
ATOM 1009 N N . LYS A 1 129 ? 3.205 5.307 -14.589 1.00 91.25 129 LYS A N 1
ATOM 1010 C CA . LYS A 1 129 ? 4.072 5.255 -13.409 1.00 91.25 129 LYS A CA 1
ATOM 1011 C C . LYS A 1 129 ? 3.422 4.403 -12.311 1.00 91.25 129 LYS A C 1
ATOM 1013 O O . LYS A 1 129 ? 2.208 4.169 -12.319 1.00 91.25 129 LYS A O 1
ATOM 1018 N N . ASP A 1 130 ? 4.234 3.875 -11.403 1.00 91.12 130 ASP A N 1
ATOM 1019 C CA . ASP A 1 130 ? 3.706 3.163 -10.238 1.00 91.12 130 ASP A CA 1
ATOM 1020 C C . ASP A 1 130 ? 3.245 4.177 -9.185 1.00 91.12 130 ASP A C 1
ATOM 1022 O O . ASP A 1 130 ? 3.847 5.238 -9.021 1.00 91.12 130 ASP A O 1
ATOM 1026 N N . LEU A 1 131 ? 2.155 3.857 -8.492 1.00 94.56 131 LEU A N 1
ATOM 1027 C CA . LEU A 1 131 ? 1.628 4.677 -7.415 1.00 94.56 131 LEU A CA 1
ATOM 1028 C C . LEU A 1 131 ? 2.609 4.662 -6.240 1.00 94.56 131 LEU A C 1
ATOM 1030 O O . LEU A 1 131 ? 3.074 3.597 -5.827 1.00 94.56 131 LEU A O 1
ATOM 1034 N N . CYS A 1 132 ? 2.905 5.837 -5.700 1.00 94.94 132 CYS A N 1
ATOM 1035 C CA . CYS A 1 132 ? 3.621 6.019 -4.448 1.00 94.94 132 CYS A CA 1
ATOM 1036 C C . CYS A 1 132 ? 3.157 7.328 -3.813 1.00 94.94 132 CYS A C 1
ATOM 1038 O O . CYS A 1 132 ? 3.220 8.376 -4.450 1.00 94.94 132 CYS A O 1
ATOM 1040 N N . THR A 1 133 ? 2.699 7.255 -2.570 1.00 96.06 133 THR A N 1
ATOM 1041 C CA . THR A 1 133 ? 2.098 8.378 -1.846 1.00 96.06 133 THR A CA 1
ATOM 1042 C C . THR A 1 133 ? 2.744 8.575 -0.475 1.00 96.06 133 THR A C 1
ATOM 1044 O O . THR A 1 133 ? 2.076 9.034 0.447 1.00 96.06 133 THR A O 1
ATOM 1047 N N . LEU A 1 134 ? 4.021 8.196 -0.303 1.00 94.94 134 LEU A N 1
ATOM 1048 C CA . LEU A 1 134 ? 4.750 8.350 0.970 1.00 94.94 134 LEU A CA 1
ATOM 1049 C C . LEU A 1 134 ? 4.633 9.775 1.526 1.00 94.94 134 LEU A C 1
ATOM 1051 O O . LEU A 1 134 ? 4.359 9.969 2.702 1.00 94.94 134 LEU A O 1
ATOM 1055 N N . ASP A 1 135 ? 4.807 10.764 0.658 1.00 93.62 135 ASP A N 1
ATOM 1056 C CA . ASP A 1 135 ? 4.720 12.191 0.957 1.00 93.62 135 ASP A CA 1
ATOM 1057 C C . ASP A 1 135 ? 3.297 12.675 1.271 1.00 93.62 135 ASP A C 1
ATOM 1059 O O . ASP A 1 135 ? 3.138 13.726 1.884 1.00 93.62 135 ASP A O 1
ATOM 1063 N N . LEU A 1 136 ? 2.268 11.899 0.919 1.00 95.69 136 LEU A N 1
ATOM 1064 C CA . LEU A 1 136 ? 0.871 12.209 1.230 1.00 95.69 136 LEU A CA 1
ATOM 1065 C C . LEU A 1 136 ? 0.384 11.547 2.525 1.00 95.69 136 LEU A C 1
ATOM 1067 O O . LEU A 1 136 ? -0.729 11.830 2.961 1.00 95.69 136 LEU A O 1
ATOM 1071 N N . ILE A 1 137 ? 1.185 10.689 3.167 1.00 95.88 137 ILE A N 1
ATOM 1072 C CA . ILE A 1 137 ? 0.779 9.987 4.395 1.00 95.88 137 ILE A CA 1
ATOM 1073 C C . ILE A 1 137 ? 0.321 10.939 5.511 1.00 95.88 137 ILE A C 1
ATOM 1075 O O . ILE A 1 137 ? -0.761 10.695 6.053 1.00 95.88 137 ILE A O 1
ATOM 1079 N N . PRO A 1 138 ? 1.026 12.048 5.820 1.00 94.19 138 PRO A N 1
ATOM 1080 C CA . PRO A 1 138 ? 0.555 12.994 6.834 1.00 94.19 138 PRO A CA 1
ATOM 1081 C C . PRO A 1 138 ? -0.822 13.586 6.499 1.00 94.19 138 PRO A C 1
ATOM 1083 O O . PRO A 1 138 ? -1.673 13.749 7.374 1.00 94.19 138 PRO A O 1
ATOM 1086 N N . GLN A 1 139 ? -1.070 13.866 5.216 1.00 95.00 139 GLN A N 1
ATOM 1087 C CA . GLN A 1 139 ? -2.339 14.408 4.740 1.00 95.00 139 GLN A CA 1
ATOM 1088 C C . GLN A 1 139 ? -3.467 13.369 4.813 1.00 95.00 139 GLN A C 1
ATOM 1090 O O . GLN A 1 139 ? -4.540 13.687 5.319 1.00 95.00 139 GLN A O 1
ATOM 1095 N N . LEU A 1 140 ? -3.219 12.127 4.384 1.00 95.88 140 LEU A N 1
ATOM 1096 C CA . LEU A 1 140 ? -4.189 11.026 4.467 1.00 95.88 140 LEU A CA 1
ATOM 1097 C C . LEU A 1 140 ? -4.554 10.698 5.925 1.00 95.88 140 LEU A C 1
ATOM 1099 O O . LEU A 1 140 ? -5.727 10.492 6.233 1.00 95.88 140 LEU A O 1
ATOM 1103 N N . LYS A 1 141 ? -3.570 10.729 6.838 1.00 92.81 141 LYS A N 1
ATOM 1104 C CA . LYS A 1 141 ? -3.783 10.574 8.287 1.00 92.81 141 LYS A CA 1
ATOM 1105 C C . LYS A 1 141 ? -4.646 11.708 8.839 1.00 92.81 141 LYS A C 1
ATOM 1107 O O . LYS A 1 141 ? -5.622 11.447 9.531 1.00 92.81 141 LYS A O 1
ATOM 1112 N N . LYS A 1 142 ? -4.336 12.961 8.484 1.00 92.12 142 LYS A N 1
ATOM 1113 C CA . LYS A 1 142 ? -5.127 14.137 8.888 1.00 92.12 142 LYS A CA 1
ATOM 1114 C C . LYS A 1 142 ? -6.567 14.085 8.366 1.00 92.12 142 LYS A C 1
ATOM 1116 O O . LYS A 1 142 ? -7.464 14.546 9.060 1.00 92.12 142 LYS A O 1
ATOM 1121 N N . MET A 1 143 ? -6.786 13.550 7.165 1.00 94.38 143 MET A N 1
ATOM 1122 C CA . MET A 1 143 ? -8.129 13.366 6.600 1.00 94.38 143 MET A CA 1
ATOM 1123 C C . MET A 1 143 ? -8.946 12.304 7.349 1.00 94.38 143 MET A C 1
ATOM 1125 O O . MET A 1 143 ? -10.167 12.344 7.281 1.00 94.38 143 MET A O 1
ATOM 1129 N N . GLY A 1 144 ? -8.304 11.379 8.068 1.00 92.06 144 GLY A N 1
ATOM 1130 C CA . GLY A 1 144 ? -8.990 10.284 8.759 1.00 92.06 144 GLY A CA 1
ATOM 1131 C C . GLY A 1 144 ? -9.234 9.056 7.880 1.00 92.06 144 GLY A C 1
ATOM 1132 O O . GLY A 1 144 ? -10.161 8.294 8.138 1.00 92.06 144 GLY A O 1
ATOM 1133 N N . ILE A 1 145 ? -8.412 8.845 6.844 1.00 96.12 145 ILE A N 1
ATOM 1134 C CA . ILE A 1 145 ? -8.484 7.627 6.028 1.00 96.12 145 ILE A CA 1
ATOM 1135 C C . ILE A 1 145 ? -8.096 6.414 6.875 1.00 96.12 145 ILE A C 1
ATOM 1137 O O . ILE A 1 145 ? -6.982 6.338 7.394 1.00 96.12 145 ILE A O 1
ATOM 1141 N N . THR A 1 146 ? -9.015 5.457 6.998 1.00 92.94 146 THR A N 1
ATOM 1142 C CA . THR A 1 146 ? -8.904 4.350 7.956 1.00 92.94 146 THR A CA 1
ATOM 1143 C C . THR A 1 146 ? -7.949 3.253 7.501 1.00 92.94 146 THR A C 1
ATOM 1145 O O . THR A 1 146 ? -7.313 2.598 8.325 1.00 92.94 146 THR A O 1
ATOM 1148 N N . SER A 1 147 ? -7.847 3.011 6.191 1.00 95.50 147 SER A N 1
ATOM 1149 C CA . SER A 1 147 ? -7.034 1.913 5.670 1.00 95.50 147 SER A CA 1
ATOM 1150 C C . SER A 1 147 ? -6.251 2.294 4.418 1.00 95.50 147 SER A C 1
ATOM 1152 O O . SER A 1 147 ? -6.736 2.990 3.526 1.00 95.50 147 SER A O 1
ATOM 1154 N N . LEU A 1 148 ? -5.008 1.813 4.351 1.00 97.31 148 LEU A N 1
ATOM 1155 C CA . LEU A 1 148 ? -4.081 2.071 3.258 1.00 97.31 148 LEU A CA 1
ATOM 1156 C C . LEU A 1 148 ? -3.757 0.762 2.539 1.00 97.31 148 LEU A C 1
ATOM 1158 O O . LEU A 1 148 ? -3.257 -0.194 3.135 1.00 97.31 148 LEU A O 1
ATOM 1162 N N . LYS A 1 149 ? -4.023 0.723 1.236 1.00 96.81 149 LYS A N 1
ATOM 1163 C CA . LYS A 1 149 ? -3.930 -0.482 0.417 1.00 96.81 149 LYS A CA 1
ATOM 1164 C C . LYS A 1 149 ? -2.672 -0.500 -0.442 1.00 96.81 149 LYS A C 1
ATOM 1166 O O . LYS A 1 149 ? -2.371 0.440 -1.179 1.00 96.81 149 LYS A O 1
ATOM 1171 N N . ILE A 1 150 ? -1.954 -1.617 -0.395 1.00 95.62 150 ILE A N 1
ATOM 1172 C CA . ILE A 1 150 ? -0.769 -1.873 -1.219 1.00 95.62 150 ILE A CA 1
ATOM 1173 C C . ILE A 1 150 ? -1.131 -2.885 -2.310 1.00 95.62 150 ILE A C 1
ATOM 1175 O O . ILE A 1 150 ? -1.664 -3.959 -2.031 1.00 95.62 150 ILE A O 1
ATOM 1179 N N . GLU A 1 151 ? -0.805 -2.576 -3.565 1.00 92.19 151 GLU A N 1
ATOM 1180 C CA . GLU A 1 151 ? -0.906 -3.522 -4.679 1.00 92.19 151 GLU A CA 1
ATOM 1181 C C . GLU A 1 151 ? 0.292 -4.489 -4.663 1.00 92.19 151 GLU A C 1
ATOM 1183 O O . GLU A 1 151 ? 1.341 -4.246 -5.263 1.00 92.19 151 GLU A O 1
ATOM 1188 N N . GLY A 1 152 ? 0.130 -5.590 -3.926 1.00 88.75 152 GLY A N 1
ATOM 1189 C CA . GLY A 1 152 ? 1.131 -6.647 -3.766 1.00 88.75 152 GLY A CA 1
ATOM 1190 C C . GLY A 1 152 ? 0.939 -7.867 -4.674 1.00 88.75 152 GLY A C 1
ATOM 1191 O O . GLY A 1 152 ? 1.702 -8.828 -4.563 1.00 88.75 152 GLY A O 1
ATOM 1192 N N . ARG A 1 153 ? -0.065 -7.896 -5.563 1.00 83.69 153 ARG A N 1
ATOM 1193 C CA . ARG A 1 153 ? -0.376 -9.105 -6.341 1.00 83.69 153 ARG A CA 1
ATOM 1194 C C . ARG A 1 153 ? 0.785 -9.471 -7.271 1.00 83.69 153 ARG A C 1
ATOM 1196 O O . ARG A 1 153 ? 1.309 -8.628 -7.999 1.00 83.69 153 ARG A O 1
ATOM 1203 N N . LEU A 1 154 ? 1.167 -10.753 -7.270 1.00 75.00 154 LEU A N 1
ATOM 1204 C CA . LEU A 1 154 ? 2.324 -11.291 -8.010 1.00 75.00 154 LEU A CA 1
ATOM 1205 C C . LEU A 1 154 ? 3.670 -10.643 -7.625 1.00 75.00 154 LEU A C 1
ATOM 1207 O O . LEU A 1 154 ? 4.633 -10.700 -8.393 1.00 75.00 154 LEU A O 1
ATOM 1211 N N . ARG A 1 155 ? 3.753 -10.000 -6.455 1.00 81.44 155 ARG A N 1
ATOM 1212 C CA . ARG A 1 155 ? 5.004 -9.474 -5.905 1.00 81.44 155 ARG A CA 1
ATOM 1213 C C . ARG A 1 155 ? 5.614 -10.485 -4.938 1.00 81.44 155 ARG A C 1
ATOM 1215 O O . ARG A 1 155 ? 4.911 -11.266 -4.306 1.00 81.44 155 ARG A O 1
ATOM 1222 N N . LYS A 1 156 ? 6.945 -10.478 -4.843 1.00 76.25 156 LYS A N 1
ATOM 1223 C CA . LYS A 1 156 ? 7.682 -11.298 -3.872 1.00 76.25 156 LYS A CA 1
ATOM 1224 C C . LYS A 1 156 ? 7.555 -10.703 -2.468 1.00 76.25 156 LYS A C 1
ATOM 1226 O O . LYS A 1 156 ? 7.339 -9.499 -2.338 1.00 76.25 156 LYS A O 1
ATOM 1231 N N . ALA A 1 157 ? 7.764 -11.525 -1.441 1.00 80.00 157 ALA A N 1
ATOM 1232 C CA . ALA A 1 157 ? 7.727 -11.095 -0.041 1.00 80.00 157 ALA A CA 1
ATOM 1233 C C . ALA A 1 157 ? 8.621 -9.869 0.226 1.00 80.00 157 ALA A C 1
ATOM 1235 O O . ALA A 1 157 ? 8.183 -8.920 0.863 1.00 80.00 157 ALA A O 1
ATOM 1236 N N . ASP A 1 158 ? 9.820 -9.832 -0.356 1.00 74.50 158 ASP A N 1
ATOM 1237 C CA . ASP A 1 158 ? 10.784 -8.731 -0.219 1.00 74.50 158 ASP A CA 1
ATOM 1238 C C . ASP A 1 158 ? 10.246 -7.372 -0.690 1.00 74.50 158 ASP A C 1
ATOM 1240 O O . ASP A 1 158 ? 10.527 -6.335 -0.084 1.00 74.50 158 ASP A O 1
ATOM 1244 N N . TYR A 1 159 ? 9.450 -7.373 -1.767 1.00 82.62 159 TYR A N 1
ATOM 1245 C CA . TYR A 1 159 ? 8.766 -6.172 -2.244 1.00 82.62 159 TYR A CA 1
ATOM 1246 C C . TYR A 1 159 ? 7.754 -5.711 -1.201 1.00 82.62 159 TYR A C 1
ATOM 1248 O O . TYR A 1 159 ? 7.791 -4.559 -0.786 1.00 82.62 159 TYR A O 1
ATOM 1256 N N . VAL A 1 160 ? 6.884 -6.623 -0.753 1.00 86.25 160 VAL A N 1
ATOM 1257 C CA . VAL A 1 160 ? 5.829 -6.308 0.218 1.00 86.25 160 VAL A CA 1
ATOM 1258 C C . VAL A 1 160 ? 6.444 -5.778 1.508 1.00 86.25 160 VAL A C 1
ATOM 1260 O O . VAL A 1 160 ? 6.035 -4.721 1.973 1.00 86.25 160 VAL A O 1
ATOM 1263 N N . ARG A 1 161 ? 7.484 -6.441 2.025 1.00 84.19 161 ARG A N 1
ATOM 1264 C CA . ARG A 1 161 ? 8.225 -5.997 3.206 1.00 84.19 161 ARG A CA 1
ATOM 1265 C C . ARG A 1 161 ? 8.810 -4.602 3.022 1.00 84.19 161 ARG A C 1
ATOM 1267 O O . ARG A 1 161 ? 8.565 -3.749 3.855 1.00 84.19 161 ARG A O 1
ATOM 1274 N N . SER A 1 162 ? 9.527 -4.344 1.927 1.00 85.94 162 SER A N 1
ATOM 1275 C CA . SER A 1 162 ? 10.134 -3.023 1.693 1.00 85.94 162 SER A CA 1
ATOM 1276 C C . SER A 1 162 ? 9.085 -1.912 1.616 1.00 85.94 162 SER A C 1
ATOM 1278 O O . SER A 1 162 ? 9.315 -0.810 2.106 1.00 85.94 162 SER A O 1
ATOM 1280 N N . VAL A 1 163 ? 7.927 -2.195 1.011 1.00 92.19 163 VAL A N 1
ATOM 1281 C CA . VAL A 1 163 ? 6.818 -1.238 0.967 1.00 92.19 163 VAL A CA 1
ATOM 1282 C C . VAL A 1 163 ? 6.255 -1.015 2.367 1.00 92.19 163 VAL A C 1
ATOM 1284 O O . VAL A 1 163 ? 6.161 0.129 2.797 1.00 92.19 163 VAL A O 1
ATOM 1287 N N . VAL A 1 164 ? 5.937 -2.081 3.101 1.00 93.19 164 VAL A N 1
ATOM 1288 C CA . VAL A 1 164 ? 5.411 -1.979 4.468 1.00 93.19 164 VAL A CA 1
ATOM 1289 C C . VAL A 1 164 ? 6.387 -1.242 5.387 1.00 93.19 164 VAL A C 1
ATOM 1291 O O . VAL A 1 164 ? 5.961 -0.300 6.042 1.00 93.19 164 VAL A O 1
ATOM 1294 N N . ASP A 1 165 ? 7.677 -1.588 5.378 1.00 89.62 165 ASP A N 1
ATOM 1295 C CA . ASP A 1 165 ? 8.723 -0.947 6.188 1.00 89.62 165 ASP A CA 1
ATOM 1296 C C . ASP A 1 165 ? 8.780 0.570 5.917 1.00 89.62 165 ASP A C 1
ATOM 1298 O O . ASP A 1 165 ? 8.793 1.373 6.848 1.00 89.62 165 ASP A O 1
ATOM 1302 N N . ALA A 1 166 ? 8.745 0.984 4.643 1.00 93.38 166 ALA A N 1
ATOM 1303 C CA . ALA A 1 166 ? 8.781 2.399 4.270 1.00 93.38 166 ALA A CA 1
ATOM 1304 C C . ALA A 1 166 ? 7.529 3.170 4.717 1.00 93.38 166 ALA A C 1
ATOM 1306 O O . ALA A 1 166 ? 7.637 4.300 5.192 1.00 93.38 166 ALA A O 1
ATOM 1307 N N . TYR A 1 167 ? 6.340 2.579 4.564 1.00 96.31 167 TYR A N 1
ATOM 1308 C CA . TYR A 1 167 ? 5.093 3.226 4.977 1.00 96.31 167 TYR A CA 1
ATOM 1309 C C . TYR A 1 167 ? 4.900 3.209 6.495 1.00 96.31 167 TYR A C 1
ATOM 1311 O O . TYR A 1 167 ? 4.400 4.192 7.031 1.00 96.31 167 TYR A O 1
ATOM 1319 N N . ARG A 1 168 ? 5.334 2.158 7.202 1.00 94.56 168 ARG A N 1
ATOM 1320 C CA . ARG A 1 168 ? 5.348 2.128 8.673 1.00 94.56 168 ARG A CA 1
ATOM 1321 C C . ARG A 1 168 ? 6.285 3.175 9.242 1.00 94.56 168 ARG A C 1
ATOM 1323 O O . ARG A 1 168 ? 5.861 3.900 10.127 1.00 94.56 168 ARG A O 1
ATOM 1330 N N . LEU A 1 169 ? 7.477 3.348 8.666 1.00 93.06 169 LEU A N 1
ATOM 1331 C CA . LEU A 1 169 ? 8.372 4.437 9.059 1.00 93.06 169 LEU A CA 1
ATOM 1332 C C . LEU A 1 169 ? 7.665 5.802 8.988 1.00 93.06 169 LEU A C 1
ATOM 1334 O O . LEU A 1 169 ? 7.743 6.574 9.935 1.00 93.06 169 LEU A O 1
ATOM 1338 N N . MET A 1 170 ? 6.916 6.078 7.915 1.00 95.38 170 MET A N 1
ATOM 1339 C CA . MET A 1 170 ? 6.136 7.321 7.803 1.00 95.38 170 MET A CA 1
ATOM 1340 C C . MET A 1 170 ? 4.959 7.397 8.789 1.00 95.38 170 MET A C 1
ATOM 1342 O O . MET A 1 170 ? 4.693 8.465 9.324 1.00 95.38 170 MET A O 1
ATOM 1346 N N . LEU A 1 171 ? 4.227 6.299 9.001 1.00 92.31 171 LEU A N 1
ATOM 1347 C CA . LEU A 1 171 ? 3.027 6.268 9.852 1.00 92.31 171 LEU A CA 1
ATOM 1348 C C . LEU A 1 171 ? 3.344 6.367 11.349 1.00 92.31 171 LEU A C 1
ATOM 1350 O O . LEU A 1 171 ? 2.561 6.969 12.093 1.00 92.31 171 LEU A O 1
ATOM 1354 N N . ASP A 1 172 ? 4.466 5.770 11.748 1.00 89.81 172 ASP A N 1
ATOM 1355 C CA . ASP A 1 172 ? 4.899 5.607 13.140 1.00 89.81 172 ASP A CA 1
ATOM 1356 C C . ASP A 1 172 ? 5.766 6.773 13.618 1.00 89.81 172 ASP A C 1
ATOM 1358 O O . ASP A 1 172 ? 5.992 6.927 14.816 1.00 89.81 172 ASP A O 1
ATOM 1362 N N . THR A 1 173 ? 6.235 7.611 12.691 1.00 89.19 173 THR A N 1
ATOM 1363 C CA . THR A 1 173 ? 6.944 8.847 13.026 1.00 89.19 173 THR A CA 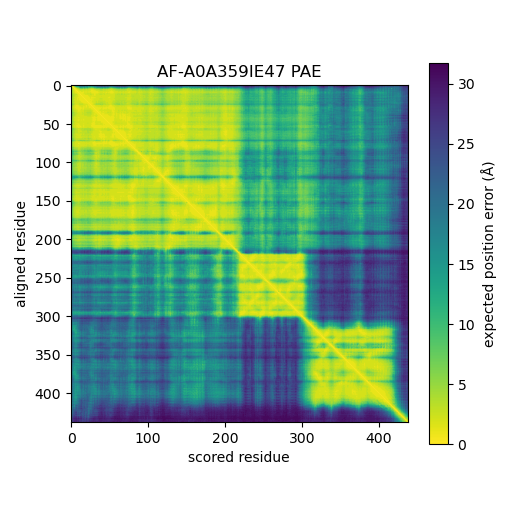1
ATOM 1364 C C . THR A 1 173 ? 5.975 9.853 13.664 1.00 89.19 173 THR A C 1
ATOM 1366 O O . THR A 1 173 ? 4.843 10.002 13.181 1.00 89.19 173 THR A O 1
ATOM 1369 N N . PRO A 1 174 ? 6.384 10.556 14.739 1.00 86.19 174 PRO A N 1
ATOM 1370 C CA . PRO A 1 174 ? 5.575 11.600 15.354 1.00 86.19 174 PRO A CA 1
ATOM 1371 C C . PRO A 1 174 ? 5.127 12.672 14.358 1.00 86.19 174 PRO A C 1
ATOM 1373 O O . PRO A 1 174 ? 5.828 13.020 13.406 1.00 86.19 174 PRO A O 1
ATOM 1376 N N . LYS A 1 175 ? 3.938 13.225 14.606 1.00 86.69 175 LYS A N 1
ATOM 1377 C CA . LYS A 1 175 ? 3.348 14.261 13.756 1.00 86.69 175 LYS A CA 1
ATOM 1378 C C . LYS A 1 175 ? 4.258 15.492 13.705 1.00 86.69 175 LYS A C 1
ATOM 1380 O O . LYS A 1 175 ? 4.544 16.085 14.738 1.00 86.69 175 LYS A O 1
ATOM 1385 N N . GLY A 1 176 ? 4.631 15.914 12.501 1.00 85.00 176 GLY A N 1
ATOM 1386 C CA . GLY A 1 176 ? 5.541 17.031 12.246 1.00 85.00 176 GLY A CA 1
ATOM 1387 C C . GLY A 1 176 ? 6.969 16.593 11.908 1.00 85.00 176 GLY A C 1
ATOM 1388 O O . GLY A 1 176 ? 7.690 17.350 11.258 1.00 85.00 176 GLY A O 1
ATOM 1389 N N . GLU A 1 177 ? 7.367 15.368 12.255 1.00 90.75 177 GLU A N 1
ATOM 1390 C CA . GLU A 1 177 ? 8.717 14.837 12.018 1.00 90.75 177 GLU A CA 1
ATOM 1391 C C . GLU A 1 177 ? 8.811 13.970 10.752 1.00 90.75 177 GLU A C 1
ATOM 1393 O O . GLU A 1 177 ? 9.902 13.588 10.330 1.00 90.75 177 GLU A O 1
ATOM 1398 N N . GLU A 1 178 ? 7.694 13.696 10.070 1.00 92.31 178 GLU A N 1
ATOM 1399 C CA . GLU A 1 178 ? 7.656 12.771 8.929 1.00 92.31 178 GLU A CA 1
ATOM 1400 C C . GLU A 1 178 ? 8.557 13.223 7.762 1.00 92.31 178 GLU A C 1
ATOM 1402 O O . GLU A 1 178 ? 9.083 12.410 6.998 1.00 92.31 178 GLU A O 1
ATOM 1407 N N . HIS A 1 179 ? 8.788 14.533 7.633 1.00 90.31 179 HIS A N 1
ATOM 1408 C CA . HIS A 1 179 ? 9.685 15.109 6.630 1.00 90.31 179 HIS A CA 1
ATOM 1409 C C . HIS A 1 179 ? 11.156 14.693 6.829 1.00 90.31 179 HIS A C 1
ATOM 1411 O O . HIS A 1 179 ? 11.896 14.593 5.846 1.00 90.31 179 HIS A O 1
ATOM 1417 N N . VAL A 1 180 ? 11.564 14.408 8.072 1.00 91.62 180 VAL A N 1
ATOM 1418 C CA . VAL A 1 180 ? 12.921 13.969 8.433 1.00 91.62 180 VAL A CA 1
ATOM 1419 C C . VAL A 1 180 ? 13.174 12.558 7.901 1.00 91.62 180 VAL A C 1
ATOM 1421 O O . VAL A 1 180 ? 14.205 12.292 7.279 1.00 91.62 180 VAL A O 1
ATOM 1424 N N . VAL A 1 181 ? 12.195 11.665 8.068 1.00 92.31 181 VAL A N 1
ATOM 1425 C CA . VAL A 1 181 ? 12.310 10.249 7.684 1.00 92.31 181 VAL A CA 1
ATOM 1426 C C . VAL A 1 181 ? 11.942 9.978 6.222 1.00 92.31 181 VAL A C 1
ATOM 1428 O O . VAL A 1 181 ? 12.277 8.922 5.684 1.00 92.31 181 VAL A O 1
ATOM 1431 N N . LEU A 1 182 ? 11.312 10.927 5.518 1.00 93.31 182 LEU A N 1
ATOM 1432 C CA . LEU A 1 182 ? 10.853 10.746 4.133 1.00 93.31 182 LEU A CA 1
ATOM 1433 C C . LEU A 1 182 ? 11.970 10.291 3.180 1.00 93.31 182 LEU A C 1
ATOM 1435 O O . LEU A 1 182 ? 11.754 9.453 2.297 1.00 93.31 182 LEU A O 1
ATOM 1439 N N . LYS A 1 183 ? 13.185 10.830 3.341 1.00 90.62 183 LYS A N 1
ATOM 1440 C CA . LYS A 1 183 ? 14.346 10.431 2.527 1.00 90.62 183 LYS A CA 1
ATOM 1441 C C . LYS A 1 183 ? 14.736 8.977 2.789 1.00 90.62 183 LYS A C 1
ATOM 1443 O O . LYS A 1 183 ? 15.068 8.253 1.849 1.00 90.62 183 LYS A O 1
ATOM 1448 N N . GLU A 1 184 ? 14.689 8.549 4.044 1.00 89.50 184 GLU A N 1
ATOM 1449 C CA . GLU A 1 184 ? 14.959 7.171 4.436 1.00 89.50 184 GLU A CA 1
ATOM 1450 C C . GLU A 1 184 ? 13.881 6.219 3.909 1.00 89.50 184 GLU A C 1
ATOM 1452 O O . GLU A 1 184 ? 14.219 5.244 3.236 1.00 89.50 184 GLU A O 1
ATOM 1457 N N . ALA A 1 185 ? 12.600 6.555 4.073 1.00 92.12 185 ALA A N 1
ATOM 1458 C CA . ALA A 1 185 ? 11.485 5.778 3.533 1.00 92.12 185 ALA A CA 1
ATOM 1459 C C . ALA A 1 185 ? 11.607 5.582 2.009 1.00 92.12 185 ALA A C 1
ATOM 1461 O O . ALA A 1 185 ? 11.493 4.466 1.492 1.00 92.12 185 ALA A O 1
ATOM 1462 N N . ARG A 1 186 ? 11.956 6.644 1.267 1.00 89.94 186 ARG A N 1
ATOM 1463 C CA . ARG A 1 186 ? 12.242 6.558 -0.178 1.00 89.94 186 ARG A CA 1
ATOM 1464 C C . ARG A 1 186 ? 13.439 5.653 -0.487 1.00 89.94 186 ARG A C 1
ATOM 1466 O O . ARG A 1 186 ? 13.421 4.927 -1.480 1.00 89.94 186 ARG A O 1
ATOM 1473 N N . ASN A 1 187 ? 14.478 5.663 0.346 1.00 83.38 187 ASN A N 1
ATOM 1474 C CA . ASN A 1 187 ? 15.636 4.782 0.181 1.00 83.38 187 ASN A CA 1
ATOM 1475 C C . ASN A 1 187 ? 15.303 3.306 0.427 1.00 83.38 187 ASN A C 1
ATOM 1477 O O . ASN A 1 187 ? 15.867 2.453 -0.264 1.00 83.38 187 ASN A O 1
ATOM 1481 N N . ILE A 1 188 ? 14.395 3.005 1.359 1.00 84.75 188 ILE A N 1
ATOM 1482 C CA . ILE A 1 188 ? 13.863 1.652 1.569 1.00 84.75 188 ILE A CA 1
ATOM 1483 C C . ILE A 1 188 ? 13.137 1.192 0.297 1.00 84.75 188 ILE A C 1
ATOM 1485 O O . ILE A 1 188 ? 13.475 0.141 -0.250 1.00 84.75 188 ILE A O 1
ATOM 1489 N N . LEU A 1 189 ? 12.231 2.015 -0.246 1.00 84.69 189 LEU A N 1
ATOM 1490 C CA . LEU A 1 189 ? 11.501 1.690 -1.477 1.00 84.69 189 LEU A CA 1
ATOM 1491 C C . LEU A 1 189 ? 12.405 1.544 -2.709 1.00 84.69 189 LEU A C 1
ATOM 1493 O O . LEU A 1 189 ? 12.140 0.696 -3.553 1.00 84.69 189 LEU A O 1
ATOM 1497 N N . ASN A 1 190 ? 13.501 2.303 -2.812 1.00 75.00 190 ASN A N 1
ATOM 1498 C CA . ASN A 1 190 ? 14.460 2.206 -3.925 1.00 75.00 190 ASN A CA 1
ATOM 1499 C C . ASN A 1 190 ? 15.168 0.839 -4.021 1.00 75.00 190 ASN A C 1
ATOM 1501 O O . ASN A 1 190 ? 15.898 0.584 -4.983 1.00 75.00 190 ASN A O 1
ATOM 1505 N N . ARG A 1 191 ? 15.018 -0.026 -3.010 1.00 67.31 191 ARG A N 1
ATOM 1506 C CA . ARG A 1 191 ? 15.481 -1.422 -3.042 1.00 67.31 191 ARG A CA 1
ATOM 1507 C C . ARG A 1 191 ? 14.484 -2.333 -3.763 1.00 67.31 191 ARG A C 1
ATOM 1509 O O . ARG A 1 191 ? 14.884 -3.361 -4.306 1.00 67.31 191 ARG A O 1
ATOM 1516 N N . ALA A 1 192 ? 13.211 -1.946 -3.808 1.00 64.06 192 ALA A N 1
ATOM 1517 C CA . ALA A 1 192 ? 12.173 -2.631 -4.556 1.00 64.06 192 ALA A CA 1
ATOM 1518 C C . ALA A 1 192 ? 12.227 -2.216 -6.037 1.00 64.06 192 ALA A C 1
ATOM 1520 O O . ALA A 1 192 ? 12.270 -1.038 -6.379 1.00 64.06 192 ALA A O 1
ATOM 1521 N N . SER A 1 193 ? 12.236 -3.194 -6.943 1.00 62.00 193 SER A N 1
ATOM 1522 C CA . SER A 1 193 ? 12.182 -2.923 -8.386 1.00 62.00 193 SER A CA 1
ATOM 1523 C C . SER A 1 193 ? 10.779 -2.469 -8.797 1.00 62.00 193 SER A C 1
ATOM 1525 O O . SER A 1 193 ? 9.794 -3.102 -8.413 1.00 62.00 193 SER A O 1
ATOM 1527 N N . GLY A 1 194 ? 10.680 -1.415 -9.608 1.00 70.94 194 GLY A N 1
ATOM 1528 C CA . GLY A 1 194 ? 9.401 -0.842 -10.034 1.00 70.94 194 GLY A CA 1
ATOM 1529 C C . GLY A 1 194 ? 9.542 0.127 -11.206 1.00 70.94 194 GLY A C 1
ATOM 1530 O O . GLY A 1 194 ? 10.595 0.219 -11.839 1.00 70.94 194 GLY A O 1
ATOM 1531 N N . ARG A 1 195 ? 8.465 0.835 -11.542 1.00 77.56 195 ARG A N 1
ATOM 1532 C CA . ARG A 1 195 ? 8.537 2.007 -12.428 1.00 77.56 195 ARG A CA 1
ATOM 1533 C C . ARG A 1 195 ? 8.954 3.244 -11.655 1.00 77.56 195 ARG A C 1
ATOM 1535 O O . ARG A 1 195 ? 9.018 3.242 -10.430 1.00 77.56 195 ARG A O 1
ATOM 1542 N N . GLU A 1 196 ? 9.195 4.316 -12.401 1.00 83.94 196 GLU A N 1
ATOM 1543 C CA . GLU A 1 196 ? 9.150 5.649 -11.817 1.00 83.94 196 GLU A CA 1
ATOM 1544 C C . GLU A 1 196 ? 7.840 5.830 -11.040 1.00 83.94 196 GLU A C 1
ATOM 1546 O O . GLU A 1 196 ? 6.789 5.328 -11.452 1.00 83.94 196 GLU A O 1
ATOM 1551 N N . TRP A 1 197 ? 7.928 6.515 -9.907 1.00 89.81 197 TRP A N 1
ATOM 1552 C CA . TRP A 1 197 ? 6.794 6.747 -9.033 1.00 89.81 197 TRP A CA 1
ATOM 1553 C C . TRP A 1 197 ? 6.022 8.002 -9.409 1.00 89.81 197 TRP A C 1
ATOM 1555 O O . TRP A 1 197 ? 6.561 8.958 -9.964 1.00 89.81 197 TRP A O 1
ATOM 1565 N N . SER A 1 198 ? 4.744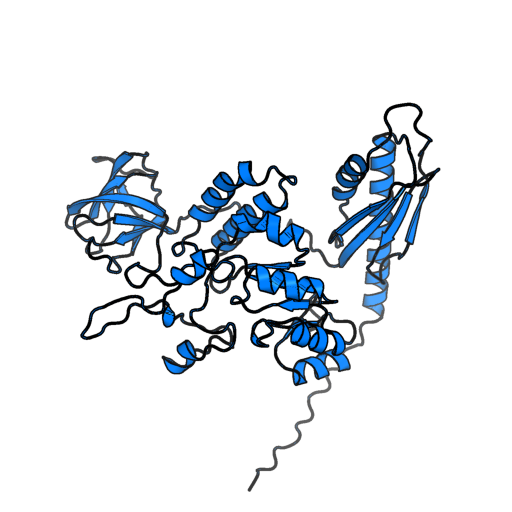 7.991 -9.065 1.00 92.75 198 SER A N 1
ATOM 1566 C CA . SER A 1 198 ? 3.850 9.133 -9.138 1.00 92.75 198 SER A CA 1
ATOM 1567 C C . SER A 1 198 ? 2.848 9.045 -7.995 1.00 92.75 198 SER A C 1
ATOM 1569 O O . SER A 1 198 ? 2.451 7.944 -7.612 1.00 92.75 198 SER A O 1
ATOM 1571 N N . SER A 1 199 ? 2.359 10.188 -7.516 1.00 94.62 199 SER A N 1
ATOM 1572 C CA . SER A 1 199 ? 1.149 10.222 -6.691 1.00 94.62 199 SER A CA 1
ATOM 1573 C C . SER A 1 199 ? -0.122 9.960 -7.517 1.00 94.62 199 SER A C 1
ATOM 1575 O O . SER A 1 199 ? -1.227 10.077 -7.013 1.00 94.62 199 SER A O 1
ATOM 1577 N N . GLY A 1 200 ? -0.002 9.557 -8.785 1.00 93.81 200 GLY A N 1
ATOM 1578 C CA . GLY A 1 200 ? -1.124 9.110 -9.603 1.00 93.81 200 GLY A CA 1
ATOM 1579 C C . GLY A 1 200 ? -2.116 10.238 -9.862 1.00 93.81 200 GLY A C 1
ATOM 1580 O O . GLY A 1 200 ? -1.738 11.287 -10.380 1.00 93.81 200 GLY A O 1
ATOM 1581 N N . PHE A 1 201 ? -3.377 10.005 -9.507 1.00 94.56 201 PHE A N 1
ATOM 1582 C CA . PHE A 1 201 ? -4.474 10.953 -9.705 1.00 94.56 201 PHE A CA 1
ATOM 1583 C C . PHE A 1 201 ? -4.714 11.862 -8.493 1.00 94.56 201 PHE A C 1
ATOM 1585 O O . PHE A 1 201 ? -5.488 12.803 -8.596 1.00 94.56 201 PHE A O 1
ATOM 1592 N N . PHE A 1 202 ? -3.999 11.656 -7.378 1.00 94.94 202 PHE A N 1
ATOM 1593 C CA . PHE A 1 202 ? -4.167 12.451 -6.157 1.00 94.94 202 PHE A CA 1
ATOM 1594 C C . PHE A 1 202 ? -3.892 13.951 -6.359 1.00 94.94 202 PHE A C 1
ATOM 1596 O O . PHE A 1 202 ? -4.401 14.762 -5.596 1.00 94.94 202 PHE A O 1
ATOM 1603 N N . THR A 1 203 ? -3.092 14.335 -7.364 1.00 93.25 203 THR A N 1
ATOM 1604 C CA . THR A 1 203 ? -2.808 15.745 -7.676 1.00 93.25 203 THR A CA 1
ATOM 1605 C C . THR A 1 203 ? -2.857 16.003 -9.180 1.00 93.25 203 THR A C 1
ATOM 1607 O O . THR A 1 203 ? -2.418 15.168 -9.977 1.00 93.25 203 THR A O 1
ATOM 1610 N N . GLN A 1 204 ? -3.282 17.204 -9.585 1.00 91.56 204 GLN A N 1
ATOM 1611 C CA . GLN A 1 204 ? -3.298 17.602 -11.001 1.00 91.56 204 GLN A CA 1
ATOM 1612 C C . GLN A 1 204 ? -1.909 17.518 -11.658 1.00 91.56 204 GLN A C 1
ATOM 1614 O O . GLN A 1 204 ? -1.776 17.104 -12.811 1.00 91.56 204 GLN A O 1
ATOM 1619 N N . LYS A 1 205 ? -0.847 17.879 -10.923 1.00 92.25 205 LYS A N 1
ATOM 1620 C CA . LYS A 1 205 ? 0.539 17.810 -11.415 1.00 92.25 205 LYS A CA 1
ATOM 1621 C C . LYS A 1 205 ? 0.952 16.374 -11.746 1.00 92.25 205 LYS A C 1
ATOM 1623 O O . LYS A 1 205 ? 1.555 16.127 -12.791 1.00 92.25 205 LYS A O 1
ATOM 1628 N N . ALA A 1 206 ? 0.639 15.432 -10.859 1.00 92.38 206 ALA A N 1
ATOM 1629 C CA . ALA A 1 206 ? 0.953 14.024 -11.061 1.00 92.38 206 ALA A CA 1
ATOM 1630 C C . ALA A 1 206 ? 0.122 13.415 -12.197 1.00 92.38 206 ALA A C 1
ATOM 1632 O O . ALA A 1 206 ? 0.676 12.691 -13.023 1.00 92.38 206 ALA A O 1
ATOM 1633 N N . MET A 1 207 ? -1.157 13.790 -12.297 1.00 91.94 207 MET A N 1
ATOM 1634 C CA . MET A 1 207 ? -2.072 13.336 -13.345 1.00 91.94 207 MET A CA 1
ATOM 1635 C C . MET A 1 207 ? -1.547 13.664 -14.750 1.00 91.94 207 MET A C 1
ATOM 1637 O O . MET A 1 207 ? -1.487 12.778 -15.600 1.00 91.94 207 MET A O 1
ATOM 1641 N N . LYS A 1 208 ? -1.061 14.893 -14.979 1.00 91.19 208 LYS A N 1
ATOM 1642 C CA . LYS A 1 208 ? -0.505 15.328 -16.279 1.00 91.19 208 LYS A CA 1
ATOM 1643 C C . LYS A 1 208 ? 0.704 14.513 -16.753 1.00 91.19 208 LYS A C 1
ATOM 1645 O O . LYS A 1 208 ? 1.006 14.507 -17.938 1.00 91.19 208 LYS A O 1
ATOM 1650 N N . SER A 1 209 ? 1.409 13.844 -15.839 1.00 90.00 209 SER A N 1
ATOM 1651 C CA . SER A 1 209 ? 2.628 13.074 -16.132 1.00 90.00 209 SER A CA 1
ATOM 1652 C C . SER A 1 209 ? 2.539 11.614 -15.673 1.00 90.00 209 SER A C 1
ATOM 1654 O O . SER A 1 209 ? 3.562 10.943 -15.490 1.00 90.00 209 SER A O 1
ATOM 1656 N N . VAL A 1 210 ? 1.314 11.116 -15.457 1.00 91.12 210 VAL A N 1
ATOM 1657 C CA . VAL A 1 210 ? 1.073 9.768 -14.928 1.00 91.12 210 VAL A CA 1
ATOM 1658 C C . VAL A 1 210 ? 1.500 8.690 -15.919 1.00 91.12 210 VAL A C 1
ATOM 1660 O O . VAL A 1 210 ? 1.991 7.643 -15.502 1.00 91.12 210 VAL A O 1
ATOM 1663 N N . ILE A 1 211 ? 1.375 8.959 -17.219 1.00 90.38 211 ILE A N 1
ATOM 1664 C CA . ILE A 1 211 ? 1.926 8.149 -18.306 1.00 90.38 211 ILE A CA 1
ATOM 1665 C C . ILE A 1 211 ? 3.179 8.848 -18.826 1.00 90.38 211 ILE A C 1
ATOM 1667 O O . ILE A 1 211 ? 3.180 10.054 -19.058 1.00 90.38 211 ILE A O 1
ATOM 1671 N N . ASN A 1 212 ? 4.244 8.074 -19.018 1.00 80.81 212 ASN A N 1
ATOM 1672 C CA . ASN A 1 212 ? 5.445 8.528 -19.706 1.00 80.81 212 ASN A CA 1
ATOM 1673 C C . ASN A 1 212 ? 5.697 7.575 -20.878 1.00 80.81 212 ASN A C 1
ATOM 1675 O O . ASN A 1 212 ? 6.196 6.468 -20.674 1.00 80.81 212 ASN A O 1
ATOM 1679 N N . TYR A 1 213 ? 5.281 7.989 -22.076 1.00 78.69 213 TYR A N 1
ATOM 1680 C CA . TYR A 1 213 ? 5.243 7.131 -23.260 1.00 78.69 213 TYR A CA 1
ATOM 1681 C C . TYR A 1 213 ? 6.643 6.780 -23.786 1.00 78.69 213 TYR A C 1
ATOM 1683 O O . TYR A 1 213 ? 6.823 5.688 -24.321 1.00 78.69 213 TYR A O 1
ATOM 1691 N N . ASP A 1 214 ? 7.641 7.632 -23.545 1.00 69.12 214 ASP A N 1
ATOM 1692 C CA . ASP A 1 214 ? 9.036 7.382 -23.930 1.00 69.12 214 ASP A CA 1
ATOM 1693 C C . ASP A 1 214 ? 9.819 6.599 -22.866 1.00 69.12 214 ASP A C 1
ATOM 1695 O O . ASP A 1 214 ? 10.907 6.078 -23.120 1.00 69.12 214 ASP A O 1
ATOM 1699 N N . SER A 1 215 ? 9.293 6.495 -21.640 1.00 65.19 215 SER A N 1
ATOM 1700 C CA . SER A 1 215 ? 10.026 5.870 -20.543 1.00 65.19 215 SER A CA 1
ATOM 1701 C C . SER A 1 215 ? 9.742 4.382 -20.418 1.00 65.19 215 SER A C 1
ATOM 1703 O O . SER A 1 215 ? 8.615 3.938 -20.205 1.00 65.19 215 SER A O 1
ATOM 1705 N N . MET A 1 216 ? 10.818 3.599 -20.424 1.00 61.03 216 MET A N 1
ATOM 1706 C CA . MET A 1 216 ? 10.758 2.181 -20.106 1.00 61.03 216 MET A CA 1
ATOM 1707 C C . MET A 1 216 ? 10.152 1.885 -18.739 1.00 61.03 216 MET A C 1
ATOM 1709 O O . MET A 1 216 ? 10.596 2.361 -17.691 1.00 61.03 216 MET A O 1
ATOM 1713 N N . GLY A 1 217 ? 9.185 0.973 -18.768 1.00 55.44 217 GLY A N 1
ATOM 1714 C CA . GLY A 1 217 ? 8.350 0.579 -17.648 1.00 55.44 217 GLY A CA 1
ATOM 1715 C C . GLY A 1 217 ? 8.993 -0.271 -16.542 1.00 55.44 217 GLY A C 1
ATOM 1716 O O . GLY A 1 217 ? 8.272 -0.859 -15.752 1.00 55.44 217 GLY A O 1
ATOM 1717 N N . SER A 1 218 ? 10.304 -0.397 -16.400 1.00 57.62 218 SER A N 1
ATOM 1718 C CA . SER A 1 218 ? 10.839 -0.891 -15.119 1.00 57.62 218 SER A CA 1
ATOM 1719 C C . SER A 1 218 ? 12.263 -0.424 -14.960 1.00 57.62 218 SER A C 1
ATOM 1721 O O . SER A 1 218 ? 13.144 -0.858 -15.701 1.00 57.62 218 SER A O 1
ATOM 1723 N N . ARG A 1 219 ? 12.479 0.453 -13.986 1.00 61.56 219 ARG A N 1
ATOM 1724 C CA . ARG A 1 219 ? 13.815 0.834 -13.563 1.00 61.56 219 ARG A CA 1
ATOM 1725 C C . ARG A 1 219 ? 14.135 -0.061 -12.377 1.00 61.56 219 ARG A C 1
ATOM 1727 O O . ARG A 1 219 ? 13.506 0.010 -11.325 1.00 61.56 219 ARG A O 1
ATOM 1734 N N . GLY A 1 220 ? 15.095 -0.958 -12.569 1.00 67.38 220 GLY A N 1
ATOM 1735 C CA . GLY A 1 220 ? 15.818 -1.468 -11.413 1.00 67.38 220 GLY A CA 1
ATOM 1736 C C . GLY A 1 220 ? 16.551 -0.318 -10.720 1.00 67.38 220 GLY A C 1
ATOM 1737 O O . GLY A 1 220 ? 16.551 0.822 -11.187 1.00 67.38 220 GLY A O 1
ATOM 1738 N N . GLN A 1 221 ? 17.229 -0.600 -9.621 1.00 78.25 221 GLN A N 1
ATOM 1739 C CA . GLN A 1 221 ? 18.165 0.362 -9.057 1.00 78.25 221 GLN A CA 1
ATOM 1740 C C . GLN A 1 221 ? 19.334 0.526 -10.034 1.00 78.25 221 GLN A C 1
ATOM 1742 O O . GLN A 1 221 ? 20.000 -0.458 -10.340 1.00 78.25 221 GLN A O 1
ATOM 1747 N N . TRP A 1 222 ? 19.599 1.735 -10.533 1.00 85.44 222 TRP A N 1
ATOM 1748 C CA . TRP A 1 222 ? 20.794 1.971 -11.349 1.00 85.44 222 TRP A CA 1
ATOM 1749 C C . TRP A 1 222 ? 22.046 1.696 -10.507 1.00 85.44 222 TRP A C 1
ATOM 1751 O O . TRP A 1 222 ? 22.182 2.220 -9.395 1.00 85.44 222 TRP A O 1
ATOM 1761 N N . VAL A 1 223 ? 22.918 0.831 -11.024 1.00 90.88 223 VAL A N 1
ATOM 1762 C CA . VAL A 1 223 ? 24.135 0.356 -10.349 1.00 90.88 223 VAL A CA 1
ATOM 1763 C C . VAL A 1 223 ? 25.404 0.632 -11.151 1.00 90.88 223 VAL A C 1
ATOM 1765 O O . VAL A 1 223 ? 26.482 0.274 -10.686 1.00 90.88 223 VAL A O 1
ATOM 1768 N N . GLY A 1 224 ? 25.308 1.285 -12.312 1.00 92.88 224 GLY A N 1
ATOM 1769 C CA . GLY A 1 224 ? 26.465 1.707 -13.098 1.00 92.88 224 GLY A 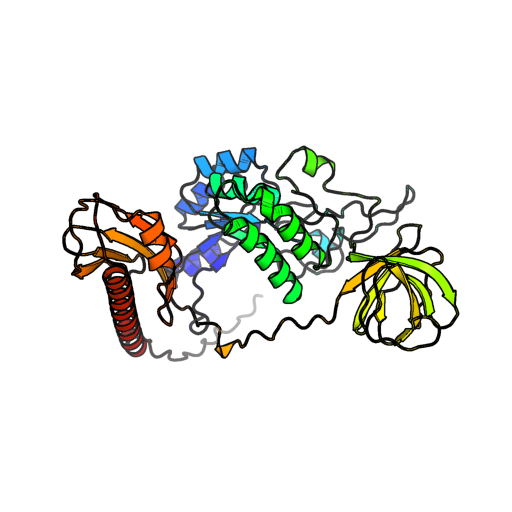CA 1
ATOM 1770 C C . GLY A 1 224 ? 26.211 1.716 -14.601 1.00 92.88 224 GLY A C 1
ATOM 1771 O O . GLY A 1 224 ? 25.092 1.468 -15.051 1.00 92.88 224 GLY A O 1
ATOM 1772 N N . ASP A 1 225 ? 27.266 1.957 -15.371 1.00 93.44 225 ASP A N 1
ATOM 1773 C CA . ASP A 1 225 ? 27.227 2.004 -16.837 1.00 93.44 225 ASP A CA 1
ATOM 1774 C C . ASP A 1 225 ? 28.249 1.034 -17.439 1.00 93.44 225 ASP A C 1
ATOM 1776 O O . ASP A 1 225 ? 29.331 0.828 -16.879 1.00 93.44 225 ASP A O 1
ATOM 1780 N N . VAL A 1 226 ? 27.903 0.442 -18.583 1.00 95.88 226 VAL A N 1
ATOM 1781 C CA . VAL A 1 226 ? 28.804 -0.406 -19.372 1.00 95.88 226 VAL A CA 1
ATOM 1782 C C . VAL A 1 226 ? 29.932 0.450 -19.945 1.00 95.88 226 VAL A C 1
ATOM 1784 O O . VAL A 1 226 ? 29.678 1.447 -20.620 1.00 95.88 226 VAL A O 1
ATOM 1787 N N . ILE A 1 227 ? 31.172 0.029 -19.703 1.00 95.50 227 ILE A N 1
ATOM 1788 C CA . ILE A 1 227 ? 32.392 0.622 -20.262 1.00 95.50 227 ILE A CA 1
ATOM 1789 C C . ILE A 1 227 ? 32.740 -0.062 -21.586 1.00 95.50 227 ILE A C 1
ATOM 1791 O O . ILE A 1 227 ? 32.976 0.610 -22.586 1.00 95.50 227 ILE A O 1
ATOM 1795 N N . SER A 1 228 ? 32.783 -1.396 -21.591 1.00 94.50 228 SER A N 1
ATOM 1796 C CA . SER A 1 228 ? 33.179 -2.198 -22.750 1.00 94.50 228 SER A CA 1
ATOM 1797 C C . SER A 1 228 ? 32.472 -3.555 -22.741 1.00 94.50 228 SER A C 1
ATOM 1799 O O . SER A 1 228 ? 32.117 -4.068 -21.682 1.00 94.50 228 SER A O 1
ATOM 1801 N N . VAL A 1 229 ? 32.252 -4.147 -23.915 1.00 95.25 229 VAL A N 1
ATOM 1802 C CA . VAL A 1 229 ? 31.639 -5.479 -24.064 1.00 95.25 229 VAL A CA 1
ATOM 1803 C C . VAL A 1 229 ? 32.665 -6.435 -24.662 1.00 95.25 229 VAL A C 1
ATOM 1805 O O . VAL A 1 229 ? 33.402 -6.062 -25.574 1.00 95.25 229 VAL A O 1
ATOM 1808 N N . ARG A 1 230 ? 32.719 -7.664 -24.144 1.00 90.19 230 ARG A N 1
ATOM 1809 C CA . ARG A 1 230 ? 33.586 -8.756 -24.608 1.00 90.19 230 ARG A CA 1
ATOM 1810 C C . ARG A 1 230 ? 32.737 -10.014 -24.869 1.00 90.19 230 ARG A C 1
ATOM 1812 O O . ARG A 1 230 ? 31.607 -10.084 -24.393 1.00 90.19 230 ARG A O 1
ATOM 1819 N N . PRO A 1 231 ? 33.245 -11.037 -25.581 1.00 84.19 231 PRO A N 1
ATOM 1820 C CA . PRO A 1 231 ? 32.447 -12.222 -25.922 1.00 84.19 231 PRO A CA 1
ATOM 1821 C C . PRO A 1 231 ? 31.838 -12.971 -24.724 1.00 84.19 231 PRO A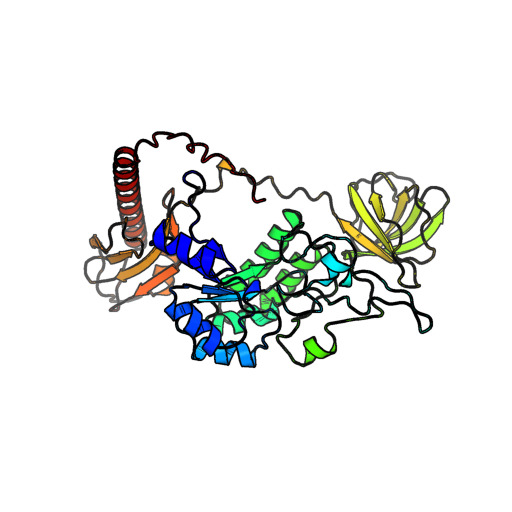 C 1
ATOM 1823 O O . PRO A 1 231 ? 30.795 -13.597 -24.855 1.00 84.19 231 PRO A O 1
ATOM 1826 N N . ASN A 1 232 ? 32.473 -12.905 -23.552 1.00 89.69 232 ASN A N 1
ATOM 1827 C CA . ASN A 1 232 ? 32.077 -13.631 -22.342 1.00 89.69 232 ASN A CA 1
ATOM 1828 C C . ASN A 1 232 ? 31.503 -12.734 -21.231 1.00 89.69 232 ASN A C 1
ATOM 1830 O O . ASN A 1 232 ? 31.425 -13.172 -20.078 1.00 89.69 232 ASN A O 1
ATOM 1834 N N . GLY A 1 233 ? 31.166 -11.478 -21.536 1.00 94.56 233 GLY A N 1
ATOM 1835 C CA . GLY A 1 233 ? 30.688 -10.536 -20.532 1.00 94.56 233 GLY A CA 1
ATOM 1836 C C . GLY A 1 233 ? 30.899 -9.074 -20.896 1.00 94.56 233 GLY A C 1
ATOM 1837 O O . GLY A 1 233 ? 31.063 -8.698 -22.052 1.00 94.56 233 GLY A O 1
ATOM 1838 N N . PHE A 1 234 ? 30.906 -8.218 -19.887 1.00 96.69 234 PHE A N 1
ATOM 1839 C CA . PHE A 1 234 ? 31.112 -6.788 -20.073 1.00 96.69 234 PHE A CA 1
ATOM 1840 C C . PHE A 1 234 ? 31.803 -6.178 -18.862 1.00 96.69 234 PHE A C 1
ATOM 1842 O O . PHE A 1 234 ? 31.658 -6.639 -17.730 1.00 96.69 234 PHE A O 1
ATOM 1849 N N . GLU A 1 235 ? 32.553 -5.118 -19.117 1.00 96.56 235 GLU A N 1
ATOM 1850 C CA . GLU A 1 235 ? 33.142 -4.269 -18.099 1.00 96.56 235 GLU A CA 1
ATOM 1851 C C . GLU A 1 235 ? 32.180 -3.123 -17.788 1.00 96.56 235 GLU A C 1
ATOM 1853 O O . GLU A 1 235 ? 31.587 -2.529 -18.692 1.00 96.56 235 GLU A O 1
ATOM 1858 N N . MET A 1 236 ? 32.036 -2.778 -16.514 1.00 95.88 236 MET A N 1
ATOM 1859 C CA . MET A 1 236 ? 31.216 -1.657 -16.079 1.00 95.88 236 MET A CA 1
ATOM 1860 C C . MET A 1 236 ? 31.888 -0.835 -14.985 1.00 95.88 236 MET A C 1
ATOM 1862 O O . MET A 1 236 ? 32.680 -1.349 -14.195 1.00 95.88 236 MET A O 1
ATOM 1866 N N . LYS A 1 237 ? 31.509 0.443 -14.901 1.00 95.69 237 LYS A N 1
ATOM 1867 C CA . LYS A 1 237 ? 31.814 1.288 -13.745 1.00 95.69 237 LYS A CA 1
ATOM 1868 C C . LYS A 1 237 ? 30.646 1.209 -12.780 1.00 95.69 237 LYS A C 1
ATOM 1870 O O . LYS A 1 237 ? 29.551 1.673 -13.095 1.00 95.69 237 LYS A O 1
ATOM 1875 N N . THR A 1 238 ? 30.865 0.623 -11.613 1.00 94.81 238 THR A N 1
ATOM 1876 C CA . THR A 1 238 ? 29.813 0.490 -10.602 1.00 94.81 238 THR A CA 1
ATOM 1877 C C . THR A 1 238 ? 29.519 1.840 -9.948 1.00 94.81 238 THR A C 1
ATOM 1879 O O . THR A 1 238 ? 30.423 2.587 -9.614 1.00 94.81 238 THR A O 1
ATOM 1882 N N . SER A 1 239 ? 28.258 2.181 -9.714 1.00 91.44 239 SER A N 1
ATOM 1883 C CA . SER A 1 239 ? 27.854 3.333 -8.888 1.00 91.44 239 SER A CA 1
ATOM 1884 C C . SER A 1 239 ? 27.361 2.911 -7.503 1.00 91.44 239 SER A C 1
ATOM 1886 O O . SER A 1 239 ? 27.207 3.732 -6.592 1.00 91.44 239 SER A O 1
ATOM 1888 N N . ARG A 1 240 ? 27.113 1.610 -7.334 1.00 88.94 240 ARG A N 1
ATOM 1889 C CA . ARG A 1 240 ? 26.716 0.931 -6.099 1.00 88.94 240 ARG A CA 1
ATOM 1890 C C . ARG A 1 240 ? 27.375 -0.444 -6.081 1.00 88.94 240 ARG A C 1
ATOM 1892 O O . ARG A 1 240 ? 27.611 -1.015 -7.139 1.00 88.94 240 ARG A O 1
ATOM 1899 N N . ARG A 1 241 ? 27.604 -0.989 -4.884 1.00 91.44 241 ARG A N 1
ATOM 1900 C CA . ARG A 1 241 ? 28.117 -2.358 -4.717 1.00 91.44 241 ARG A CA 1
ATOM 1901 C C . ARG A 1 241 ? 27.214 -3.351 -5.436 1.00 91.44 241 ARG A C 1
ATOM 1903 O O . ARG A 1 241 ? 26.000 -3.227 -5.273 1.00 91.44 241 ARG A O 1
ATOM 1910 N N . ILE A 1 242 ? 27.786 -4.323 -6.139 1.00 92.00 242 ILE A N 1
ATOM 1911 C CA . ILE A 1 242 ? 27.114 -5.473 -6.769 1.00 92.00 242 ILE A CA 1
ATOM 1912 C C . ILE A 1 242 ? 27.483 -6.745 -6.000 1.00 92.00 242 ILE A C 1
ATOM 1914 O O . ILE A 1 242 ? 28.590 -6.842 -5.479 1.00 92.00 242 ILE A O 1
ATOM 1918 N N . PHE A 1 243 ? 26.559 -7.700 -5.888 1.00 91.25 243 PHE A N 1
ATOM 1919 C CA . PHE A 1 243 ? 26.768 -8.986 -5.220 1.00 91.25 243 PHE A CA 1
ATOM 1920 C C . PHE A 1 243 ? 26.530 -10.139 -6.199 1.00 91.25 243 PHE A C 1
ATOM 1922 O O . PHE A 1 243 ? 25.640 -10.063 -7.051 1.00 91.25 243 PHE A O 1
ATOM 1929 N N . ILE A 1 244 ? 27.267 -11.242 -6.035 1.00 90.94 244 ILE A N 1
ATOM 1930 C CA . ILE A 1 244 ? 26.899 -12.510 -6.682 1.00 90.94 244 ILE A CA 1
ATOM 1931 C C . ILE A 1 244 ? 25.458 -12.870 -6.291 1.00 90.94 244 ILE A C 1
ATOM 1933 O O . ILE A 1 244 ? 25.074 -12.783 -5.124 1.00 90.94 244 ILE A O 1
ATOM 1937 N N . GLY A 1 245 ? 24.667 -13.268 -7.283 1.00 84.75 245 GLY A N 1
ATOM 1938 C CA . GLY A 1 245 ? 23.246 -13.584 -7.187 1.00 84.75 245 GLY A CA 1
ATOM 1939 C C . GLY A 1 245 ? 22.313 -12.405 -7.478 1.00 84.75 245 GLY A C 1
ATOM 1940 O O . GLY A 1 245 ? 21.102 -12.612 -7.580 1.00 84.75 245 GLY A O 1
ATOM 1941 N N . ASP A 1 246 ? 22.827 -11.179 -7.639 1.00 88.81 246 ASP A N 1
ATOM 1942 C CA . ASP A 1 246 ? 22.009 -10.061 -8.113 1.00 88.81 246 ASP A CA 1
ATOM 1943 C C . ASP A 1 246 ? 21.454 -10.351 -9.510 1.00 88.81 246 ASP A C 1
ATOM 1945 O O . ASP A 1 246 ? 22.162 -10.850 -10.380 1.00 88.81 246 ASP A O 1
ATOM 1949 N N . LYS A 1 247 ? 20.190 -9.995 -9.757 1.00 89.56 247 LYS A N 1
ATOM 1950 C CA . LYS A 1 247 ? 19.620 -9.990 -11.105 1.00 89.56 247 LYS A CA 1
ATOM 1951 C C . LYS A 1 247 ? 19.823 -8.610 -11.715 1.00 89.56 247 LYS A C 1
ATOM 1953 O O . LYS A 1 247 ? 19.238 -7.635 -11.239 1.00 89.56 247 LYS A O 1
ATOM 1958 N N . LEU A 1 248 ? 20.620 -8.530 -12.773 1.00 91.12 248 LEU A N 1
ATOM 1959 C CA . LEU A 1 248 ? 20.885 -7.292 -13.498 1.00 91.12 248 LEU A CA 1
ATOM 1960 C C . LEU A 1 248 ? 20.111 -7.258 -14.815 1.00 91.12 248 LEU A C 1
ATOM 1962 O O . LEU A 1 248 ? 19.824 -8.298 -15.407 1.00 91.12 248 LEU A O 1
ATOM 1966 N N . ARG A 1 249 ? 19.779 -6.049 -15.267 1.00 90.44 249 ARG A N 1
ATOM 1967 C CA . ARG A 1 249 ? 19.338 -5.738 -16.626 1.00 90.44 249 ARG A CA 1
ATOM 1968 C C . ARG A 1 249 ? 20.257 -4.668 -17.196 1.00 90.44 249 ARG A C 1
ATOM 1970 O O . ARG A 1 249 ? 20.447 -3.638 -16.550 1.00 90.44 249 ARG A O 1
ATOM 1977 N N . VAL A 1 250 ? 20.781 -4.890 -18.397 1.00 91.81 250 VAL A N 1
ATOM 1978 C CA . VAL A 1 250 ? 21.555 -3.873 -19.117 1.00 91.81 250 VAL A CA 1
ATOM 1979 C C . VAL A 1 250 ? 20.668 -3.248 -20.177 1.00 91.81 250 VAL A C 1
ATOM 1981 O O . VAL A 1 250 ? 20.221 -3.938 -21.079 1.00 91.81 250 VAL A O 1
ATOM 1984 N N . GLN A 1 251 ? 20.391 -1.956 -20.063 1.00 85.50 251 GLN A N 1
ATOM 1985 C CA . GLN A 1 251 ? 19.497 -1.223 -20.948 1.00 85.50 251 GLN A CA 1
ATOM 1986 C C . GLN A 1 251 ? 20.296 -0.465 -22.025 1.00 85.50 251 GLN A C 1
ATOM 1988 O O . GLN A 1 251 ? 21.178 0.310 -21.655 1.00 85.50 251 GLN A O 1
ATOM 1993 N N . PRO A 1 252 ? 20.002 -0.633 -23.327 1.00 83.38 252 PRO A N 1
ATOM 1994 C CA . PRO A 1 252 ? 20.616 0.146 -24.403 1.00 83.38 252 PRO A CA 1
ATOM 1995 C C . PRO A 1 252 ? 20.257 1.639 -24.332 1.00 83.38 252 PRO A C 1
ATOM 1997 O O . PRO A 1 252 ? 19.227 2.024 -23.776 1.00 83.38 252 PRO A O 1
ATOM 2000 N N . ALA A 1 253 ? 21.088 2.481 -24.954 1.00 73.81 253 ALA A N 1
ATOM 2001 C CA . ALA A 1 253 ? 20.878 3.931 -25.026 1.00 73.81 253 ALA A CA 1
ATOM 2002 C C . ALA A 1 253 ? 19.583 4.328 -25.760 1.00 73.81 253 ALA A C 1
ATOM 2004 O O . ALA A 1 253 ? 18.988 5.348 -25.428 1.00 73.81 253 ALA A O 1
ATOM 2005 N N . SER A 1 254 ? 19.112 3.488 -26.689 1.00 65.94 254 SER A N 1
ATOM 2006 C CA . SER A 1 254 ? 17.814 3.624 -27.367 1.00 65.94 254 SER A CA 1
ATOM 2007 C C . SER A 1 254 ? 16.616 3.531 -26.418 1.00 65.94 254 SER A C 1
ATOM 2009 O O . SER A 1 254 ? 15.493 3.830 -26.811 1.00 65.94 254 SER A O 1
ATOM 2011 N N . GLY A 1 255 ? 16.831 3.092 -25.174 1.00 62.06 255 GLY A N 1
ATOM 2012 C CA . GLY A 1 255 ? 15.760 2.907 -24.210 1.00 62.06 255 GLY A CA 1
ATOM 2013 C C . GLY A 1 255 ? 14.910 1.670 -24.493 1.00 62.06 255 GLY A C 1
ATOM 2014 O O . GLY A 1 255 ? 13.787 1.609 -24.028 1.00 62.06 255 GLY A O 1
ATOM 2015 N N . GLU A 1 256 ? 15.402 0.681 -25.233 1.00 64.94 256 GLU A N 1
ATOM 2016 C CA . GLU A 1 256 ? 14.695 -0.592 -25.435 1.00 64.94 256 GLU A CA 1
ATOM 2017 C C . GLU A 1 256 ? 14.921 -1.576 -24.282 1.00 64.94 256 GLU A C 1
ATOM 2019 O O . GLU A 1 256 ? 15.836 -1.401 -23.475 1.00 64.94 256 GLU A O 1
ATOM 2024 N N . GLU A 1 257 ? 14.095 -2.624 -24.168 1.00 69.44 257 GLU A N 1
ATOM 2025 C CA . GLU A 1 257 ? 14.338 -3.656 -23.158 1.00 69.44 257 GLU A CA 1
ATOM 2026 C C . GLU A 1 257 ? 15.605 -4.431 -23.512 1.00 69.44 257 GLU A C 1
ATOM 2028 O O . GLU A 1 257 ? 15.682 -5.077 -24.551 1.00 69.44 257 GLU A O 1
ATOM 2033 N N . GLY A 1 258 ? 16.608 -4.354 -22.641 1.00 81.00 258 GLY A N 1
ATOM 2034 C CA . GLY A 1 258 ? 17.845 -5.101 -22.817 1.00 81.00 258 GLY A CA 1
ATOM 2035 C C . GLY A 1 258 ? 17.913 -6.376 -21.970 1.00 81.00 258 GLY A C 1
ATOM 2036 O O . GLY A 1 258 ? 17.013 -6.654 -21.164 1.00 81.00 258 GLY A O 1
ATOM 2037 N N . PRO A 1 259 ? 18.975 -7.178 -22.149 1.00 89.44 259 PRO A N 1
ATOM 2038 C CA . PRO A 1 259 ? 19.100 -8.498 -21.545 1.00 89.44 259 PRO A CA 1
ATOM 2039 C C . PRO A 1 259 ? 19.082 -8.430 -20.019 1.00 89.44 259 PRO A C 1
ATOM 2041 O O . PRO A 1 259 ? 19.618 -7.500 -19.411 1.00 89.44 259 PRO A O 1
ATOM 2044 N N . SER A 1 260 ? 18.506 -9.462 -19.398 1.00 89.75 260 SER A N 1
ATOM 2045 C CA . SER A 1 260 ? 18.580 -9.658 -17.951 1.00 89.75 260 SER A CA 1
ATOM 2046 C C . SER A 1 260 ? 19.111 -11.038 -17.588 1.00 89.75 260 SER A C 1
ATOM 2048 O O . SER A 1 260 ? 18.801 -12.021 -18.258 1.00 89.75 260 SER A O 1
ATOM 2050 N N . PHE A 1 261 ? 19.903 -11.104 -16.524 1.00 91.62 261 PHE A N 1
ATOM 2051 C CA . PHE A 1 261 ? 20.583 -12.318 -16.070 1.00 91.62 261 PHE A CA 1
ATOM 2052 C C . PHE A 1 261 ? 20.926 -12.200 -14.582 1.00 91.62 261 PHE A C 1
ATOM 2054 O O . PHE A 1 261 ? 20.863 -11.119 -13.995 1.00 91.62 261 PHE A O 1
ATOM 2061 N N . ILE A 1 262 ? 21.244 -13.332 -13.961 1.00 90.88 262 ILE A N 1
ATOM 2062 C CA . ILE A 1 262 ? 21.742 -13.386 -12.585 1.00 90.88 262 ILE A CA 1
ATOM 2063 C C . ILE A 1 262 ? 23.267 -13.346 -12.643 1.00 90.88 262 ILE A C 1
ATOM 2065 O O . ILE A 1 262 ? 23.869 -14.070 -13.429 1.00 90.88 262 ILE A O 1
ATOM 2069 N N . VAL A 1 263 ? 23.888 -12.512 -11.814 1.00 93.75 263 VAL A N 1
ATOM 2070 C CA . VAL A 1 263 ? 25.344 -12.444 -11.688 1.00 93.75 263 VAL A CA 1
ATOM 2071 C C . VAL A 1 263 ? 25.825 -13.710 -10.991 1.00 93.75 263 VAL A C 1
ATOM 2073 O O . VAL A 1 263 ? 25.635 -13.871 -9.789 1.00 93.75 263 VAL A O 1
ATOM 2076 N N . THR A 1 264 ? 26.439 -14.620 -11.733 1.00 92.38 264 THR A N 1
ATOM 2077 C CA . THR A 1 264 ? 27.012 -15.862 -11.190 1.00 92.38 264 THR A CA 1
ATOM 2078 C C . THR A 1 264 ? 28.523 -15.771 -11.009 1.00 92.38 264 THR A C 1
ATOM 2080 O O . THR A 1 264 ? 29.072 -16.442 -10.139 1.00 92.38 264 THR A O 1
ATOM 2083 N N . LEU A 1 265 ? 29.186 -14.901 -11.777 1.00 93.56 265 LEU A N 1
ATOM 2084 C CA . LEU A 1 265 ? 30.618 -14.640 -11.703 1.00 93.56 265 LEU A CA 1
ATOM 2085 C C . LEU A 1 265 ? 30.913 -13.182 -12.075 1.00 93.56 265 LEU A C 1
ATOM 2087 O O . LEU A 1 265 ? 30.432 -12.671 -13.088 1.00 93.56 265 LEU A O 1
ATOM 2091 N N . MET A 1 266 ? 31.742 -12.528 -11.267 1.00 95.62 266 MET A N 1
ATOM 2092 C CA . MET A 1 266 ? 32.260 -11.188 -11.536 1.00 95.62 266 MET A CA 1
ATOM 2093 C C . MET A 1 266 ? 33.689 -11.053 -11.005 1.00 95.62 266 MET A C 1
ATOM 2095 O O . MET A 1 266 ? 34.079 -11.778 -10.085 1.00 95.62 266 MET A O 1
ATOM 2099 N N . ARG A 1 267 ? 34.471 -10.158 -11.607 1.00 94.25 267 ARG A N 1
ATOM 2100 C CA . ARG A 1 267 ? 35.887 -9.939 -11.295 1.00 94.25 267 ARG A CA 1
ATOM 2101 C C . ARG A 1 267 ? 36.189 -8.453 -11.168 1.00 94.25 267 ARG A C 1
ATOM 2103 O O . ARG A 1 267 ? 35.704 -7.667 -11.979 1.00 94.25 267 ARG A O 1
ATOM 2110 N N . GLU A 1 268 ? 37.000 -8.094 -10.185 1.00 93.19 268 GLU A N 1
ATOM 2111 C CA . GLU A 1 268 ? 37.718 -6.817 -10.171 1.00 93.19 268 GLU A CA 1
ATOM 2112 C C . GLU A 1 268 ? 39.119 -7.113 -10.715 1.00 93.19 268 GLU A C 1
ATOM 2114 O O . GLU A 1 268 ? 39.808 -8.011 -10.224 1.00 93.19 268 GLU A O 1
ATOM 2119 N N . ASP A 1 269 ? 39.472 -6.455 -11.818 1.00 85.12 269 ASP A N 1
ATOM 2120 C CA . ASP A 1 269 ? 40.631 -6.784 -12.650 1.00 85.12 269 ASP A CA 1
ATOM 2121 C C . ASP A 1 269 ? 40.665 -8.273 -13.054 1.00 85.12 269 ASP A C 1
ATOM 2123 O O . ASP A 1 269 ? 39.871 -8.723 -13.888 1.00 85.12 269 ASP A O 1
ATOM 2127 N N . THR A 1 270 ? 41.564 -9.061 -12.464 1.00 82.38 270 THR A N 1
ATOM 2128 C CA . THR A 1 270 ? 41.715 -10.502 -12.720 1.00 82.38 270 THR A CA 1
ATOM 2129 C C . THR A 1 270 ? 41.117 -11.381 -11.621 1.00 82.38 270 THR A C 1
ATOM 2131 O O . THR A 1 270 ? 40.942 -12.584 -11.833 1.00 82.38 270 THR A O 1
ATOM 2134 N N . THR A 1 271 ? 40.746 -10.809 -10.472 1.00 90.25 271 THR A N 1
ATOM 2135 C CA . THR A 1 271 ? 40.374 -11.568 -9.272 1.00 90.25 271 THR A CA 1
ATOM 2136 C C . THR A 1 271 ? 38.858 -11.754 -9.180 1.00 90.25 271 THR A C 1
ATOM 2138 O O . THR A 1 271 ? 38.119 -10.768 -9.189 1.00 90.25 271 THR A O 1
ATOM 2141 N N . PRO A 1 272 ? 38.342 -12.995 -9.060 1.00 93.62 272 PRO A N 1
ATOM 2142 C CA . PRO A 1 272 ? 36.931 -13.235 -8.768 1.00 93.62 272 PRO A CA 1
ATOM 2143 C C . PRO A 1 272 ? 36.519 -12.649 -7.418 1.00 93.62 272 PRO A C 1
ATOM 2145 O O . PRO A 1 272 ? 37.122 -12.951 -6.391 1.00 93.62 272 PRO A O 1
ATOM 2148 N N . VAL A 1 273 ? 35.440 -11.865 -7.404 1.00 92.38 273 VAL A N 1
ATOM 2149 C CA . VAL A 1 273 ? 34.916 -11.242 -6.182 1.00 92.38 273 VAL A CA 1
ATOM 2150 C C . VAL A 1 273 ? 33.463 -11.636 -5.937 1.00 92.38 273 VAL A C 1
ATOM 2152 O O . VAL A 1 273 ? 32.664 -11.791 -6.860 1.00 92.38 273 VAL A O 1
ATOM 2155 N N . ARG A 1 274 ? 33.088 -11.782 -4.659 1.00 89.44 274 ARG A N 1
ATOM 2156 C CA . ARG A 1 274 ? 31.687 -12.027 -4.258 1.00 89.44 274 ARG A CA 1
ATOM 2157 C C . ARG A 1 274 ? 30.865 -10.746 -4.121 1.00 89.44 274 ARG A C 1
ATOM 2159 O O . ARG A 1 274 ? 29.633 -10.795 -4.156 1.00 89.44 274 ARG A O 1
ATOM 2166 N N . ARG A 1 275 ? 31.548 -9.614 -3.963 1.00 92.25 275 ARG A N 1
ATOM 2167 C CA . ARG A 1 275 ? 30.982 -8.278 -3.794 1.00 92.25 275 ARG A CA 1
ATOM 2168 C C . ARG A 1 275 ? 31.928 -7.262 -4.424 1.00 92.25 275 ARG A C 1
ATOM 2170 O O . ARG A 1 275 ? 33.117 -7.352 -4.154 1.00 92.25 275 ARG A O 1
ATOM 2177 N N . SER A 1 276 ? 31.399 -6.303 -5.178 1.00 92.50 276 SER A N 1
ATOM 2178 C CA . SER A 1 276 ? 32.183 -5.160 -5.654 1.00 92.50 276 SER A CA 1
ATOM 2179 C C . SER A 1 276 ? 32.207 -4.022 -4.637 1.00 92.50 276 SER A C 1
ATOM 2181 O O . SER A 1 276 ? 31.268 -3.868 -3.839 1.00 92.50 276 SER A O 1
ATOM 2183 N N . ASP A 1 277 ? 33.208 -3.156 -4.728 1.00 90.06 277 ASP A N 1
ATOM 2184 C CA . ASP A 1 277 ? 33.126 -1.837 -4.106 1.00 90.06 277 ASP A CA 1
ATOM 2185 C C . ASP A 1 277 ? 32.320 -0.843 -4.952 1.00 90.06 277 ASP A C 1
ATOM 2187 O O . ASP A 1 277 ? 31.814 -1.152 -6.034 1.00 90.06 277 ASP A O 1
ATOM 2191 N N . LYS A 1 278 ? 32.068 0.341 -4.386 1.00 90.12 278 LYS A N 1
ATOM 2192 C CA . LYS A 1 278 ? 31.390 1.440 -5.082 1.00 90.12 278 LYS A CA 1
ATOM 2193 C C . LYS A 1 278 ? 32.415 2.159 -5.961 1.00 90.12 278 LYS A C 1
ATOM 2195 O O . LYS A 1 278 ? 33.519 2.403 -5.496 1.00 90.12 278 LYS A O 1
ATOM 2200 N N . ASN A 1 279 ? 32.030 2.582 -7.168 1.00 92.00 279 ASN A N 1
ATOM 2201 C CA . ASN A 1 279 ? 32.916 3.270 -8.121 1.00 92.00 279 ASN A CA 1
ATOM 2202 C C . ASN A 1 279 ? 34.065 2.398 -8.657 1.00 92.00 279 ASN A C 1
ATOM 2204 O O . ASN A 1 279 ? 34.959 2.925 -9.315 1.00 92.00 279 ASN A O 1
ATOM 2208 N N . ALA A 1 280 ? 34.007 1.082 -8.437 1.00 92.44 280 ALA A N 1
ATOM 2209 C CA . ALA A 1 280 ? 34.973 0.114 -8.940 1.00 92.44 280 ALA A CA 1
ATOM 2210 C C . ALA A 1 280 ? 34.713 -0.242 -10.413 1.00 92.44 280 ALA A C 1
ATOM 2212 O O . ALA A 1 280 ? 33.559 -0.219 -10.872 1.00 92.44 280 ALA A O 1
ATOM 2213 N N . ARG A 1 281 ? 35.782 -0.607 -11.131 1.00 95.25 281 ARG A N 1
ATOM 2214 C CA . ARG A 1 281 ? 35.698 -1.286 -12.430 1.00 95.25 281 ARG A CA 1
ATOM 2215 C C . ARG A 1 281 ? 35.450 -2.766 -12.178 1.00 95.25 281 ARG A C 1
ATOM 2217 O O . ARG A 1 281 ? 36.215 -3.412 -11.474 1.00 95.25 281 ARG A O 1
ATOM 2224 N N . LEU A 1 282 ? 34.364 -3.278 -12.737 1.00 96.69 282 LEU A N 1
ATOM 2225 C CA . LEU A 1 282 ? 33.917 -4.645 -12.516 1.00 96.69 282 LEU A CA 1
ATOM 2226 C C . LEU A 1 282 ? 33.655 -5.307 -13.863 1.00 96.69 282 LEU A C 1
ATOM 2228 O O . LEU A 1 282 ? 32.904 -4.773 -14.680 1.00 96.69 282 LEU A O 1
ATOM 2232 N N . PHE A 1 283 ? 34.235 -6.481 -14.079 1.00 96.44 283 PHE A N 1
ATOM 2233 C CA . PHE A 1 283 ? 33.885 -7.344 -15.196 1.00 96.44 283 PHE A CA 1
ATOM 2234 C C . PHE A 1 283 ? 32.817 -8.346 -14.756 1.00 96.44 283 PHE A C 1
ATOM 2236 O O . PHE A 1 283 ? 33.014 -9.087 -13.793 1.00 96.44 283 PHE A O 1
ATOM 2243 N N . ILE A 1 284 ? 31.684 -8.386 -15.452 1.00 96.75 284 ILE A N 1
ATOM 2244 C CA . ILE A 1 284 ? 30.587 -9.318 -15.183 1.00 96.75 284 ILE A CA 1
ATOM 2245 C C . ILE A 1 284 ? 30.509 -10.326 -16.319 1.00 96.75 284 ILE A C 1
ATOM 2247 O O . ILE A 1 284 ? 30.346 -9.949 -17.480 1.00 96.75 284 ILE A O 1
ATOM 2251 N N . HIS A 1 285 ? 30.583 -11.610 -15.973 1.00 95.38 285 HIS A N 1
ATOM 2252 C CA . HIS A 1 285 ? 30.420 -12.685 -16.940 1.00 95.38 285 HIS A CA 1
ATOM 2253 C C . HIS A 1 285 ? 28.938 -12.929 -17.234 1.00 95.38 285 HIS A C 1
ATOM 2255 O O . HIS A 1 285 ? 28.123 -13.050 -16.317 1.00 95.38 285 HIS A O 1
ATOM 2261 N N . CYS A 1 286 ? 28.593 -13.033 -18.516 1.00 93.12 286 CYS A N 1
ATOM 2262 C CA . CYS A 1 286 ? 27.259 -13.418 -18.967 1.00 93.12 286 CYS A CA 1
ATOM 2263 C C . CYS A 1 286 ? 27.301 -13.988 -20.387 1.00 93.12 286 CYS A C 1
ATOM 2265 O O . CYS A 1 286 ? 28.188 -13.669 -21.172 1.00 93.12 286 CYS A O 1
ATOM 2267 N N . ASP A 1 287 ? 26.290 -14.782 -20.720 1.00 89.50 287 ASP A N 1
ATOM 2268 C CA . ASP A 1 287 ? 26.060 -15.403 -22.030 1.00 89.50 287 ASP A CA 1
ATOM 2269 C C . ASP A 1 287 ? 25.148 -14.559 -22.945 1.00 89.50 287 ASP A C 1
ATOM 2271 O O . ASP A 1 287 ? 24.718 -15.016 -24.002 1.00 89.50 287 ASP A O 1
ATOM 2275 N N . LYS A 1 288 ? 24.771 -13.347 -22.519 1.00 90.94 288 LYS A N 1
ATOM 2276 C CA . LYS A 1 288 ? 23.820 -12.489 -23.237 1.00 90.94 288 LYS A CA 1
ATOM 2277 C C . LYS A 1 288 ? 24.537 -11.447 -24.084 1.00 90.94 288 LYS A C 1
ATOM 2279 O O . LYS A 1 288 ? 25.547 -10.894 -23.667 1.00 90.94 288 LYS A O 1
ATOM 2284 N N . ALA A 1 289 ? 23.948 -11.111 -25.231 1.00 90.69 289 ALA A N 1
ATOM 2285 C CA . ALA A 1 289 ? 24.387 -9.986 -26.049 1.00 90.69 289 ALA A CA 1
ATOM 2286 C C . ALA A 1 289 ? 24.128 -8.665 -25.307 1.00 90.69 289 ALA A C 1
ATOM 2288 O O . ALA A 1 289 ? 22.982 -8.233 -25.174 1.00 90.69 289 ALA A O 1
ATOM 2289 N N . ILE A 1 290 ? 25.189 -8.044 -24.788 1.00 94.62 290 ILE A N 1
ATOM 2290 C CA . ILE A 1 290 ? 25.105 -6.807 -24.009 1.00 94.62 290 ILE A CA 1
ATOM 2291 C C . ILE A 1 290 ? 25.205 -5.588 -24.934 1.00 94.62 290 ILE A C 1
ATOM 2293 O O . ILE A 1 290 ? 26.132 -5.515 -25.742 1.00 94.62 290 ILE A O 1
ATOM 2297 N N . PRO A 1 291 ? 24.299 -4.600 -24.817 1.00 89.19 291 PRO A N 1
ATOM 2298 C CA . PRO A 1 291 ? 24.392 -3.383 -25.609 1.00 89.19 291 PRO A CA 1
ATOM 2299 C C . PRO A 1 291 ? 25.590 -2.524 -25.183 1.00 89.19 291 PRO A C 1
ATOM 2301 O O . PRO A 1 291 ? 25.821 -2.286 -23.994 1.00 89.19 291 PRO A O 1
ATOM 2304 N N . GLN A 1 292 ? 26.317 -2.004 -26.173 1.00 88.94 292 GLN A N 1
ATOM 2305 C CA . GLN A 1 292 ? 27.386 -1.026 -25.962 1.00 88.94 292 GLN A CA 1
ATOM 2306 C C . GLN A 1 292 ? 26.832 0.241 -25.295 1.00 88.94 292 GLN A C 1
ATOM 2308 O O . GLN A 1 292 ? 25.725 0.682 -25.613 1.00 88.94 292 GLN A O 1
ATOM 2313 N N . LYS A 1 293 ? 27.605 0.833 -24.373 1.00 86.06 293 LYS A N 1
ATOM 2314 C CA . LYS A 1 293 ? 27.221 2.038 -23.606 1.00 86.06 293 LYS A CA 1
ATOM 2315 C C . LYS A 1 293 ? 25.872 1.907 -22.871 1.00 86.06 293 LYS A C 1
ATOM 2317 O O . LYS A 1 293 ? 25.183 2.900 -22.637 1.00 86.06 293 LYS A O 1
ATOM 2322 N N . GLY A 1 294 ? 25.463 0.682 -22.535 1.00 87.25 294 GLY A N 1
ATOM 2323 C CA . GLY A 1 294 ? 24.220 0.430 -21.816 1.00 87.25 294 GLY A CA 1
ATOM 2324 C C . GLY A 1 294 ? 24.265 0.885 -20.354 1.00 87.25 294 GLY A C 1
ATOM 2325 O O . GLY A 1 294 ? 25.319 0.908 -19.720 1.00 87.25 294 GLY A O 1
ATOM 2326 N N . LYS A 1 295 ? 23.098 1.198 -19.789 1.00 90.06 295 LYS A N 1
ATOM 2327 C CA . LYS A 1 295 ? 22.927 1.471 -18.355 1.00 90.06 295 LYS A CA 1
ATOM 2328 C C . LYS A 1 295 ? 22.577 0.188 -17.614 1.00 90.06 295 LYS A C 1
ATOM 2330 O O . LYS A 1 295 ? 21.698 -0.554 -18.044 1.00 90.06 295 LYS A O 1
ATOM 2335 N N . VAL A 1 296 ? 23.224 -0.071 -16.484 1.00 91.25 296 VAL A N 1
ATOM 2336 C CA . VAL A 1 296 ? 23.049 -1.312 -15.720 1.00 91.25 296 VAL A CA 1
ATOM 2337 C C . VAL A 1 296 ? 22.139 -1.071 -14.522 1.00 91.25 296 VAL A C 1
ATOM 2339 O O . VAL A 1 296 ? 22.385 -0.203 -13.681 1.00 91.25 296 VAL A O 1
ATOM 2342 N N . PHE A 1 297 ? 21.087 -1.877 -14.419 1.00 87.69 297 PHE A N 1
ATOM 2343 C CA . PHE A 1 297 ? 20.088 -1.797 -13.363 1.00 87.69 297 PHE A CA 1
ATOM 2344 C C . PHE A 1 297 ? 19.984 -3.117 -12.602 1.00 87.69 297 PHE A C 1
ATOM 2346 O O . PHE A 1 297 ? 19.768 -4.170 -13.197 1.00 87.69 297 PHE A O 1
ATOM 2353 N N . ARG A 1 298 ? 20.044 -3.066 -11.272 1.00 86.44 298 ARG A N 1
ATOM 2354 C CA . ARG A 1 298 ? 19.684 -4.187 -10.401 1.00 86.44 298 ARG A CA 1
ATOM 2355 C C . ARG A 1 298 ? 18.165 -4.294 -10.314 1.00 86.44 298 ARG A C 1
ATOM 2357 O O . ARG A 1 298 ? 17.511 -3.421 -9.750 1.00 86.44 298 ARG A O 1
ATOM 2364 N N . ILE A 1 299 ? 17.620 -5.382 -10.846 1.00 80.06 299 ILE A N 1
ATOM 2365 C CA . ILE A 1 299 ? 16.181 -5.697 -10.872 1.00 80.06 299 ILE A CA 1
ATOM 2366 C C . ILE A 1 299 ? 15.799 -6.852 -9.926 1.00 80.06 299 ILE A C 1
ATOM 2368 O O . ILE A 1 299 ? 14.678 -7.359 -9.947 1.00 80.06 299 ILE A O 1
ATOM 2372 N N . GLY A 1 300 ? 16.751 -7.309 -9.120 1.00 76.81 300 GLY A N 1
ATOM 2373 C CA . GLY A 1 300 ? 16.566 -8.300 -8.069 1.00 76.81 300 GLY A CA 1
ATOM 2374 C C . GLY A 1 300 ? 17.873 -8.507 -7.316 1.00 76.81 300 GLY A C 1
ATOM 2375 O O . GLY A 1 300 ? 18.946 -8.309 -7.880 1.00 76.81 300 GLY A O 1
ATOM 2376 N N . SER A 1 301 ? 17.790 -8.888 -6.049 1.00 75.62 301 SER A N 1
ATOM 2377 C CA . SER A 1 301 ? 18.955 -9.184 -5.219 1.00 75.62 301 SER A CA 1
ATOM 2378 C C . SER A 1 301 ? 18.681 -10.453 -4.423 1.00 75.62 301 SER A C 1
ATOM 2380 O O . SER A 1 301 ? 17.522 -10.690 -4.077 1.00 75.62 301 SER A O 1
ATOM 2382 N N . PRO A 1 302 ? 19.698 -11.270 -4.110 1.00 64.56 302 PRO A N 1
ATOM 2383 C CA . PRO A 1 302 ? 19.525 -12.455 -3.294 1.00 64.56 302 PRO A CA 1
ATOM 2384 C C . PRO A 1 302 ? 19.489 -12.101 -1.805 1.00 64.56 302 PRO A C 1
ATOM 2386 O O . PRO A 1 302 ? 19.619 -13.021 -1.004 1.00 64.56 302 PRO A O 1
ATOM 2389 N N . VAL A 1 303 ? 19.378 -10.807 -1.434 1.00 53.59 303 VAL A N 1
ATOM 2390 C CA . VAL A 1 303 ? 19.265 -10.342 -0.043 1.00 53.59 303 VAL A CA 1
ATOM 2391 C C . VAL A 1 303 ? 18.214 -11.192 0.652 1.00 53.59 303 VAL A C 1
ATOM 2393 O O . VAL A 1 303 ? 17.012 -10.993 0.510 1.00 53.59 303 VAL A O 1
ATOM 2396 N N . LYS A 1 304 ? 18.708 -12.182 1.395 1.00 50.53 304 LYS A N 1
ATOM 2397 C CA . LYS A 1 304 ? 17.907 -12.992 2.284 1.00 50.53 304 LYS A CA 1
ATOM 2398 C C . LYS A 1 304 ? 17.568 -12.061 3.423 1.00 50.53 304 LYS A C 1
ATOM 2400 O O . LYS A 1 304 ? 18.392 -11.811 4.299 1.00 50.53 304 LYS A O 1
ATOM 2405 N N . TYR A 1 305 ? 16.361 -11.523 3.395 1.00 49.47 305 TYR A N 1
ATOM 2406 C CA . TYR A 1 305 ? 15.767 -11.045 4.624 1.00 49.47 305 TYR A CA 1
ATOM 2407 C C . TYR A 1 305 ? 15.821 -12.199 5.633 1.00 49.47 305 TYR A C 1
ATOM 2409 O O . TYR A 1 305 ? 15.639 -13.356 5.224 1.00 49.47 305 TYR A O 1
ATOM 2417 N N . PRO A 1 306 ? 16.124 -11.931 6.917 1.00 51.22 306 PRO A N 1
ATOM 2418 C CA . PRO A 1 306 ? 16.084 -12.977 7.926 1.00 51.22 306 PRO A CA 1
ATOM 2419 C C . PRO A 1 306 ? 14.744 -13.692 7.786 1.00 51.22 306 PRO A C 1
ATOM 2421 O O . PRO A 1 306 ? 13.706 -13.026 7.708 1.00 51.22 306 PRO A O 1
ATOM 2424 N N . ARG A 1 307 ? 14.781 -15.027 7.643 1.00 49.88 307 ARG A N 1
ATOM 2425 C CA . ARG A 1 307 ? 13.558 -15.829 7.586 1.00 49.88 307 ARG A CA 1
ATOM 2426 C C . ARG A 1 307 ? 12.754 -15.445 8.816 1.00 49.88 307 ARG A C 1
ATOM 2428 O O . ARG A 1 307 ? 13.218 -15.653 9.936 1.00 49.88 307 ARG A O 1
ATOM 2435 N N . ILE A 1 308 ? 11.590 -14.841 8.596 1.00 54.12 308 ILE A N 1
ATOM 2436 C CA . ILE A 1 308 ? 10.639 -14.646 9.676 1.00 54.12 308 ILE A CA 1
ATOM 2437 C C . ILE A 1 308 ? 10.265 -16.060 10.093 1.00 54.12 308 ILE A C 1
ATOM 2439 O O . ILE A 1 308 ? 9.805 -16.850 9.266 1.00 54.12 308 ILE A O 1
ATOM 2443 N N . ASN A 1 309 ? 10.574 -16.408 11.338 1.00 56.88 309 ASN A N 1
ATOM 2444 C CA . ASN A 1 309 ? 10.082 -17.652 11.886 1.00 56.88 309 ASN A CA 1
ATOM 2445 C C . ASN A 1 309 ? 8.566 -17.476 12.015 1.00 56.88 309 ASN A C 1
ATOM 2447 O O . ASN A 1 309 ? 8.115 -16.712 12.865 1.00 56.88 309 ASN A O 1
ATOM 2451 N N . MET A 1 310 ? 7.814 -18.115 11.119 1.00 57.22 310 MET A N 1
ATOM 2452 C CA . MET A 1 310 ? 6.354 -18.034 11.097 1.00 57.22 310 MET A CA 1
ATOM 2453 C C . MET A 1 310 ? 5.758 -18.498 12.430 1.00 57.22 310 MET A C 1
ATOM 2455 O O . MET A 1 310 ? 4.772 -17.918 12.864 1.00 57.22 310 MET A O 1
ATOM 2459 N N . ASP A 1 311 ? 6.423 -19.427 13.124 1.00 60.97 311 ASP A N 1
ATOM 2460 C CA . ASP A 1 311 ? 6.022 -19.926 14.445 1.00 60.97 311 ASP A CA 1
ATOM 2461 C C . ASP A 1 311 ? 6.200 -18.873 15.553 1.00 60.97 311 ASP A C 1
ATOM 2463 O O . ASP A 1 311 ? 5.654 -19.014 16.642 1.00 60.97 311 ASP A O 1
ATOM 2467 N N . LYS A 1 312 ? 6.975 -17.809 15.292 1.00 56.78 312 LYS A N 1
ATOM 2468 C CA . LYS A 1 312 ? 7.156 -16.665 16.202 1.00 56.78 312 LYS A CA 1
ATOM 2469 C C . LYS A 1 312 ? 6.253 -15.479 15.870 1.00 56.78 312 LYS A C 1
ATOM 2471 O O . LYS A 1 312 ? 6.299 -14.487 16.594 1.00 56.78 312 LYS A O 1
ATOM 2476 N N . ILE A 1 313 ? 5.486 -15.528 14.778 1.00 58.41 313 ILE A N 1
ATOM 2477 C CA . ILE A 1 313 ? 4.463 -14.512 14.531 1.00 58.41 313 ILE A CA 1
ATOM 2478 C C . ILE A 1 313 ? 3.284 -14.868 15.438 1.00 58.41 313 ILE A C 1
ATOM 2480 O O . ILE A 1 313 ? 2.718 -15.947 15.259 1.00 58.41 313 ILE A O 1
ATOM 2484 N N . PRO A 1 314 ? 2.906 -14.010 16.400 1.00 61.03 314 PRO A N 1
ATOM 2485 C CA . PRO A 1 314 ? 1.755 -14.290 17.241 1.00 61.03 314 PRO A CA 1
ATOM 2486 C C . PRO A 1 314 ? 0.522 -14.455 16.352 1.00 61.03 314 PRO A C 1
ATOM 2488 O O . PRO A 1 314 ? 0.215 -13.601 15.516 1.00 61.03 314 PRO A O 1
ATOM 2491 N N . GLU A 1 315 ? -0.171 -15.580 16.505 1.00 63.59 315 GLU A N 1
ATOM 2492 C CA . GLU A 1 315 ? -1.416 -15.838 15.794 1.00 63.59 315 GLU A CA 1
ATOM 2493 C C . GLU A 1 315 ? -2.499 -14.936 16.392 1.00 63.59 315 GLU A C 1
ATOM 2495 O O . GLU A 1 315 ? -3.148 -15.291 17.371 1.00 63.59 315 GLU A O 1
ATOM 2500 N N . ILE A 1 316 ? -2.673 -13.736 15.839 1.00 67.62 316 ILE A N 1
ATOM 2501 C CA . ILE A 1 316 ? -3.724 -12.818 16.281 1.00 67.62 316 ILE A CA 1
ATOM 2502 C C . ILE A 1 316 ? -5.067 -13.335 15.764 1.00 67.62 316 ILE A C 1
ATOM 2504 O O . ILE A 1 316 ? -5.304 -13.385 14.556 1.00 67.62 316 ILE A O 1
ATOM 2508 N N . ARG A 1 317 ? -5.950 -13.702 16.693 1.00 69.50 317 ARG A N 1
ATOM 2509 C CA . ARG A 1 317 ? -7.292 -14.233 16.419 1.00 69.50 317 ARG A CA 1
ATOM 2510 C C . ARG A 1 317 ? -8.397 -13.209 16.673 1.00 69.50 317 ARG A C 1
ATOM 2512 O O . ARG A 1 317 ? -9.477 -13.353 16.114 1.00 69.50 317 ARG A O 1
ATOM 2519 N N . HIS A 1 318 ? -8.126 -12.211 17.512 1.00 70.69 318 HIS A N 1
ATOM 2520 C CA . HIS A 1 318 ? -9.066 -11.163 17.896 1.00 70.69 318 HIS A CA 1
ATOM 2521 C C . HIS A 1 318 ? -8.377 -9.804 17.832 1.00 70.69 318 HIS A C 1
ATOM 2523 O O . HIS A 1 318 ? -7.352 -9.600 18.477 1.00 70.69 318 HIS A O 1
ATOM 2529 N N . TRP A 1 319 ? -8.932 -8.869 17.066 1.00 73.25 319 TRP A N 1
ATOM 2530 C CA . TRP A 1 319 ? -8.481 -7.479 17.058 1.00 73.25 319 TRP A CA 1
ATOM 2531 C C . TRP A 1 319 ? -9.418 -6.642 17.918 1.00 73.25 319 TRP A C 1
ATOM 2533 O O . TRP A 1 319 ? -10.614 -6.579 17.642 1.00 73.25 319 TRP A O 1
ATOM 2543 N N . ILE A 1 320 ? -8.876 -5.984 18.939 1.00 80.62 320 ILE A N 1
ATOM 2544 C CA . ILE A 1 320 ? -9.657 -5.163 19.865 1.00 80.62 320 ILE A CA 1
ATOM 2545 C C . ILE A 1 320 ? -9.330 -3.685 19.689 1.00 80.62 320 ILE A C 1
ATOM 2547 O O . ILE A 1 320 ? -8.169 -3.322 19.507 1.00 80.62 320 ILE A O 1
ATOM 2551 N N . ARG A 1 321 ? -10.336 -2.817 19.792 1.00 83.69 321 ARG A N 1
ATOM 2552 C CA . ARG A 1 321 ? -10.110 -1.421 20.173 1.00 83.69 321 ARG A CA 1
ATOM 2553 C C . ARG A 1 321 ? -10.245 -1.339 21.687 1.00 83.69 321 ARG A C 1
ATOM 2555 O O . ARG A 1 321 ? -11.165 -1.932 22.260 1.00 83.69 321 ARG A O 1
ATOM 2562 N N . LEU A 1 322 ? -9.307 -0.645 22.313 1.00 91.06 322 LEU A N 1
ATOM 2563 C CA . LEU A 1 322 ? -9.210 -0.530 23.758 1.00 91.06 322 LEU A CA 1
ATOM 2564 C C . LEU A 1 322 ? -9.344 0.936 24.155 1.00 91.06 322 LEU A C 1
ATOM 2566 O O . LEU A 1 322 ? -8.527 1.765 23.767 1.00 91.06 322 LEU A O 1
ATOM 2570 N N . GLU A 1 323 ? -10.359 1.252 24.946 1.00 93.81 323 GLU A N 1
ATOM 2571 C CA . GLU A 1 323 ? -10.478 2.552 25.606 1.00 93.81 323 GLU A CA 1
ATOM 2572 C C . GLU A 1 323 ? -10.041 2.388 27.058 1.00 93.81 323 GLU A C 1
ATOM 2574 O O . GLU A 1 323 ? -10.607 1.571 27.781 1.00 93.81 323 GLU A O 1
ATOM 2579 N N . ILE A 1 324 ? -9.040 3.145 27.494 1.00 94.31 324 ILE A N 1
ATOM 2580 C CA . ILE A 1 324 ? -8.557 3.156 28.873 1.00 94.31 324 ILE A CA 1
ATOM 2581 C C . ILE A 1 324 ? -8.906 4.491 29.492 1.00 94.31 324 ILE A C 1
ATOM 2583 O O . ILE A 1 324 ? -8.442 5.533 29.042 1.00 94.31 324 ILE A O 1
ATOM 2587 N N . ARG A 1 325 ? -9.672 4.447 30.575 1.00 94.50 325 ARG A N 1
ATOM 2588 C CA . ARG A 1 325 ? -9.983 5.600 31.401 1.00 94.50 325 ARG A CA 1
ATOM 2589 C C . ARG A 1 325 ? -9.339 5.450 32.770 1.00 94.50 325 ARG A C 1
ATOM 2591 O O . ARG A 1 325 ? -9.688 4.547 33.533 1.00 94.50 325 ARG A O 1
ATOM 2598 N N . ILE A 1 326 ? -8.395 6.326 33.078 1.00 93.44 326 ILE A N 1
ATOM 2599 C CA . ILE A 1 326 ? -7.837 6.435 34.429 1.00 93.44 326 ILE A CA 1
ATOM 2600 C C . ILE A 1 326 ? -8.858 7.148 35.313 1.00 93.44 326 ILE A C 1
ATOM 2602 O O . ILE A 1 326 ? -9.558 8.017 34.816 1.00 93.44 326 ILE A O 1
ATOM 2606 N N . HIS A 1 327 ? -8.970 6.746 36.578 1.00 88.25 327 HIS A N 1
ATOM 2607 C CA . HIS A 1 327 ? -9.831 7.386 37.574 1.00 88.25 327 HIS A CA 1
ATOM 2608 C C . HIS A 1 327 ? -9.196 7.261 38.973 1.00 88.25 327 HIS A C 1
ATOM 2610 O O . HIS A 1 327 ? -8.248 6.487 39.149 1.00 88.25 327 HIS A O 1
ATOM 2616 N N . PRO A 1 328 ? -9.694 7.977 40.002 1.00 85.38 328 PRO A N 1
ATOM 2617 C CA . PRO A 1 328 ? -9.180 7.831 41.359 1.00 85.38 328 PRO A CA 1
ATOM 2618 C C . PRO A 1 328 ? -9.328 6.382 41.835 1.00 85.38 328 PRO A C 1
ATOM 2620 O O . PRO A 1 328 ? -10.431 5.840 41.843 1.00 85.38 328 PRO A O 1
ATOM 2623 N N . GLY A 1 329 ? -8.216 5.763 42.229 1.00 84.44 329 GLY A N 1
ATOM 2624 C CA . GLY 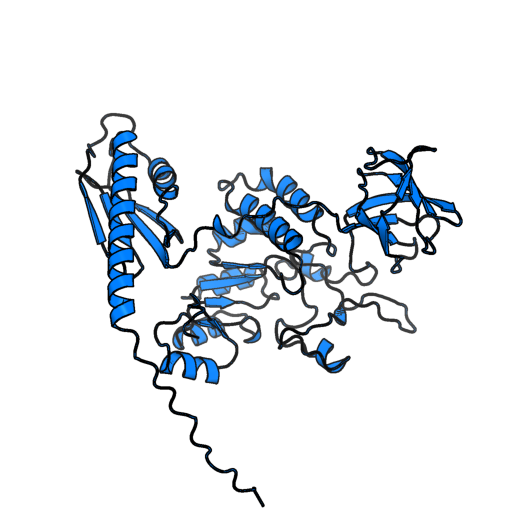A 1 329 ? -8.193 4.372 42.680 1.00 84.44 329 GLY A CA 1
ATOM 2625 C C . GLY A 1 329 ? -7.975 3.315 41.593 1.00 84.44 329 GLY A C 1
ATOM 2626 O O . GLY A 1 329 ? -7.955 2.136 41.944 1.00 84.44 329 GLY A O 1
ATOM 2627 N N . GLY A 1 330 ? -7.767 3.675 40.315 1.00 91.81 330 GLY A N 1
ATOM 2628 C CA . GLY A 1 330 ? -7.377 2.687 39.303 1.00 91.81 330 GLY A CA 1
ATOM 2629 C C . GLY A 1 330 ? -7.621 3.054 37.836 1.00 91.81 330 GLY A C 1
ATOM 2630 O O . GLY A 1 330 ? -7.463 4.199 37.412 1.00 91.81 330 GLY A O 1
ATOM 2631 N N . LEU A 1 331 ? -7.985 2.046 37.034 1.00 94.00 331 LEU A N 1
ATOM 2632 C CA . LEU A 1 331 ? -8.365 2.210 35.626 1.00 94.00 331 LEU A CA 1
ATOM 2633 C C . LEU A 1 331 ? -9.631 1.436 35.276 1.00 94.00 331 LEU A C 1
ATOM 2635 O O . LEU A 1 331 ? -9.920 0.384 35.846 1.00 94.00 331 LEU A O 1
ATOM 2639 N N . ARG A 1 332 ? -10.358 1.943 34.285 1.00 94.00 332 ARG A N 1
ATOM 2640 C CA . ARG A 1 332 ? -11.438 1.242 33.599 1.00 94.00 332 ARG A CA 1
ATOM 2641 C C . ARG A 1 332 ? -11.057 1.073 32.135 1.00 94.00 332 ARG A C 1
ATOM 2643 O O . ARG A 1 332 ? -10.803 2.058 31.452 1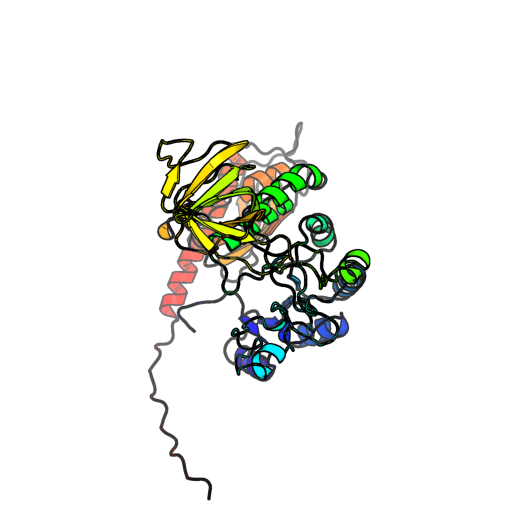.00 94.00 332 ARG A O 1
ATOM 2650 N N . ALA A 1 333 ? -11.034 -0.160 31.656 1.00 93.44 333 ALA A N 1
ATOM 2651 C CA . ALA A 1 333 ? -10.854 -0.491 30.255 1.00 93.44 333 ALA A CA 1
ATOM 2652 C C . ALA A 1 333 ? -12.202 -0.871 29.626 1.00 93.44 333 ALA A C 1
ATOM 2654 O O . ALA A 1 333 ? -12.989 -1.595 30.240 1.00 93.44 333 ALA A O 1
ATOM 2655 N N . ARG A 1 334 ? -12.475 -0.401 28.408 1.00 92.06 334 ARG A N 1
ATOM 2656 C CA . ARG A 1 334 ? -13.585 -0.859 27.564 1.00 92.06 334 ARG A CA 1
ATOM 2657 C C . ARG A 1 334 ? -13.017 -1.519 26.314 1.00 92.06 334 ARG A C 1
ATOM 2659 O O . ARG A 1 334 ? -12.121 -0.970 25.676 1.00 92.06 334 ARG A O 1
ATOM 2666 N N . VAL A 1 335 ? -13.550 -2.688 25.977 1.00 88.31 335 VAL A N 1
ATOM 2667 C CA . VAL A 1 335 ? -13.095 -3.513 24.853 1.00 88.31 335 VAL A CA 1
ATOM 2668 C C . VAL A 1 335 ? -14.220 -3.607 23.829 1.00 88.31 335 VAL A C 1
ATOM 2670 O O . VAL A 1 335 ? -15.374 -3.842 24.192 1.00 88.31 335 VAL A O 1
ATOM 2673 N N . THR A 1 336 ? -13.910 -3.408 22.546 1.00 76.12 336 THR A N 1
ATOM 2674 C CA . THR A 1 336 ? -14.943 -3.440 21.493 1.00 76.12 336 THR A CA 1
ATOM 2675 C C . THR A 1 336 ? -15.382 -4.834 21.071 1.00 76.12 336 THR A C 1
ATOM 2677 O O . THR A 1 336 ? -16.450 -4.955 20.483 1.00 76.12 336 THR A O 1
ATOM 2680 N N . ASP A 1 337 ? -14.574 -5.869 21.305 1.00 70.44 337 ASP A N 1
ATOM 2681 C CA . ASP A 1 337 ? -14.959 -7.238 20.951 1.00 70.44 337 ASP A CA 1
ATOM 2682 C C . ASP A 1 337 ? -16.064 -7.717 21.916 1.00 70.44 337 ASP A C 1
ATOM 2684 O O . ASP A 1 337 ? -15.819 -7.774 23.124 1.00 70.44 337 ASP A O 1
ATOM 2688 N N . PRO A 1 338 ? -17.272 -8.047 21.418 1.00 65.12 338 PRO A N 1
ATOM 2689 C CA . PRO A 1 338 ? -18.402 -8.450 22.255 1.00 65.12 338 PRO A CA 1
ATOM 2690 C C . PRO A 1 338 ? -18.191 -9.804 22.946 1.00 65.12 338 PRO A C 1
ATOM 2692 O O . PRO A 1 338 ? -18.932 -10.145 23.865 1.00 65.12 338 PRO A O 1
ATOM 2695 N N . HIS A 1 339 ? -17.206 -10.593 22.511 1.00 65.75 339 HIS A N 1
ATOM 2696 C CA . HIS A 1 339 ? -16.855 -11.876 23.114 1.00 65.75 339 HIS A CA 1
ATOM 2697 C C . HIS A 1 339 ? -15.806 -11.762 24.224 1.00 65.75 339 HIS A C 1
ATOM 2699 O O . HIS A 1 339 ? -15.518 -12.751 24.899 1.00 65.75 339 HIS A O 1
ATOM 2705 N N . LEU A 1 340 ? -15.227 -10.577 24.411 1.00 73.06 340 LEU A N 1
ATOM 2706 C CA . LEU A 1 340 ? -14.343 -10.259 25.525 1.00 73.06 340 LEU A CA 1
ATOM 2707 C C . LEU A 1 340 ? -15.100 -9.409 26.560 1.00 73.06 340 LEU A C 1
ATOM 2709 O O . LEU A 1 340 ? -16.181 -8.894 26.265 1.00 73.06 340 LEU A O 1
ATOM 2713 N N . PRO A 1 341 ? -14.578 -9.250 27.791 1.00 72.25 341 PRO A N 1
ATOM 2714 C CA . PRO A 1 341 ? -15.252 -8.470 28.815 1.00 72.25 341 PRO A CA 1
ATOM 2715 C C . PRO A 1 341 ? -15.378 -7.030 28.340 1.00 72.25 341 PRO A C 1
ATOM 2717 O O . PRO A 1 341 ? -14.385 -6.317 28.181 1.00 72.25 341 PRO A O 1
ATOM 2720 N N . HIS A 1 342 ? -16.619 -6.609 28.113 1.00 79.12 342 HIS A N 1
ATOM 2721 C CA . HIS A 1 342 ? -16.891 -5.313 27.510 1.00 79.12 342 HIS A CA 1
ATOM 2722 C C . HIS A 1 342 ? -16.379 -4.154 28.374 1.00 79.12 342 HIS A C 1
ATOM 2724 O O . HIS A 1 342 ? -15.951 -3.129 27.847 1.00 79.12 342 HIS A O 1
ATOM 2730 N N . SER A 1 343 ? -16.365 -4.326 29.700 1.00 88.56 343 SER A N 1
ATOM 2731 C CA . SER A 1 343 ? -15.743 -3.386 30.627 1.00 88.56 343 SER A CA 1
ATOM 2732 C C . SER A 1 343 ? -14.991 -4.112 31.738 1.00 88.56 343 SER A C 1
ATOM 2734 O O . SER A 1 343 ? -15.528 -5.007 32.384 1.00 88.56 343 SER A O 1
ATOM 2736 N N . ILE A 1 344 ? -13.748 -3.699 31.967 1.00 91.94 344 ILE A N 1
ATOM 2737 C CA . ILE A 1 344 ? -12.850 -4.213 32.999 1.00 91.94 344 ILE A CA 1
ATOM 2738 C C . ILE A 1 344 ? -12.491 -3.043 33.909 1.00 91.94 344 ILE A C 1
ATOM 2740 O O . ILE A 1 344 ? -12.085 -1.992 33.424 1.00 91.94 344 ILE A O 1
ATOM 2744 N N . THR A 1 345 ? -12.623 -3.201 35.224 1.00 92.75 345 THR A N 1
ATOM 2745 C CA . THR A 1 345 ? -12.175 -2.194 36.198 1.00 92.75 345 THR A CA 1
ATOM 2746 C C . THR A 1 345 ? -11.096 -2.814 37.073 1.00 92.75 345 THR A C 1
ATOM 2748 O O . THR A 1 345 ? -11.288 -3.904 37.605 1.00 92.75 345 THR A O 1
ATOM 2751 N N . LEU A 1 346 ? -9.956 -2.140 37.190 1.00 93.75 346 LEU A N 1
ATOM 2752 C CA . LEU A 1 346 ? -8.806 -2.588 37.968 1.00 93.75 346 LEU A CA 1
ATOM 2753 C C . LEU A 1 346 ? -8.461 -1.531 39.002 1.00 93.75 346 LEU A C 1
ATOM 2755 O O . LEU A 1 346 ? -8.281 -0.365 38.649 1.00 93.75 346 LEU A O 1
ATOM 2759 N N . SER A 1 347 ? -8.311 -1.957 40.251 1.00 92.88 347 SER A N 1
ATOM 2760 C CA . SER A 1 347 ? -7.831 -1.095 41.326 1.00 92.88 347 SER A CA 1
ATOM 2761 C C . SER A 1 347 ? -6.315 -0.914 41.236 1.00 92.88 347 SER A C 1
ATOM 2763 O O . SER A 1 347 ? -5.574 -1.851 40.937 1.00 92.88 347 SER A O 1
ATOM 2765 N N . GLY A 1 348 ? -5.839 0.290 41.524 1.00 89.25 348 GLY A N 1
ATOM 2766 C CA . GLY A 1 348 ? -4.424 0.624 41.549 1.00 89.25 348 GLY A CA 1
ATOM 2767 C C . GLY A 1 348 ? -4.168 1.897 42.340 1.00 89.25 348 GLY A C 1
ATOM 2768 O O . GLY A 1 348 ? -5.066 2.707 42.553 1.00 89.25 348 GLY A O 1
ATOM 2769 N N . ASP A 1 349 ? -2.922 2.078 42.769 1.00 90.38 349 ASP A N 1
ATOM 2770 C CA . ASP A 1 349 ? -2.495 3.283 43.477 1.00 90.38 349 ASP A CA 1
ATOM 2771 C C . ASP A 1 349 ? -2.414 4.480 42.512 1.00 90.38 349 ASP A C 1
ATOM 2773 O O . ASP A 1 349 ? -1.367 4.777 41.931 1.00 90.38 349 ASP A O 1
ATOM 2777 N N . VAL A 1 350 ? -3.572 5.102 42.282 1.00 90.94 350 VAL A N 1
ATOM 2778 C CA . VAL A 1 350 ? -3.773 6.288 41.446 1.00 90.94 350 VAL A CA 1
ATOM 2779 C C . VAL A 1 350 ? -4.204 7.428 42.357 1.00 90.94 350 VAL A C 1
ATOM 2781 O O . VAL A 1 350 ? -5.341 7.466 42.836 1.00 90.94 350 VAL A O 1
ATOM 2784 N N . GLN A 1 351 ? -3.281 8.352 42.606 1.00 89.50 351 GLN A N 1
ATOM 2785 C CA . GLN A 1 351 ? -3.468 9.464 43.538 1.00 89.50 351 GLN A CA 1
ATOM 2786 C C . GLN A 1 351 ? -3.580 10.781 42.775 1.00 89.50 351 GLN A C 1
ATOM 2788 O O . GLN A 1 351 ? -3.100 10.891 41.651 1.00 89.50 351 GLN A O 1
ATOM 2793 N N . LYS A 1 352 ? -4.168 11.819 43.380 1.00 89.06 352 LYS A N 1
ATOM 2794 C CA . LYS A 1 352 ? -4.092 13.171 42.802 1.00 89.06 352 LYS A CA 1
ATOM 2795 C C . LYS A 1 352 ? -2.637 13.639 42.759 1.00 89.06 352 LYS A C 1
ATOM 2797 O O . LYS A 1 352 ? -1.919 13.530 43.756 1.00 89.06 352 LYS A O 1
ATOM 2802 N N . ALA A 1 353 ? -2.209 14.179 41.624 1.00 87.50 353 ALA A N 1
ATOM 2803 C CA . ALA A 1 353 ? -0.855 14.684 41.471 1.00 87.50 353 ALA A CA 1
ATOM 2804 C C . ALA A 1 353 ? -0.645 15.946 42.316 1.00 87.50 353 ALA A C 1
ATOM 2806 O O . ALA A 1 353 ? -1.398 16.910 42.215 1.00 87.50 353 ALA A O 1
ATOM 2807 N N . LYS A 1 354 ? 0.416 15.960 43.131 1.00 84.06 354 LYS A N 1
ATOM 2808 C CA . LYS A 1 354 ? 0.925 17.195 43.758 1.00 84.06 354 LYS A CA 1
ATOM 2809 C C . LYS A 1 354 ? 1.979 17.879 42.878 1.00 84.06 354 LYS A C 1
ATOM 2811 O O . LYS A 1 354 ? 2.053 19.101 42.850 1.00 84.06 354 LYS A O 1
ATOM 2816 N N . LYS A 1 355 ? 2.802 17.085 42.180 1.00 82.31 355 LYS A N 1
ATOM 2817 C CA . LYS A 1 355 ? 3.813 17.488 41.186 1.00 82.31 355 LYS A CA 1
ATOM 2818 C C . LYS A 1 355 ? 3.942 16.369 40.144 1.00 82.31 355 LYS A C 1
ATOM 2820 O O . LYS A 1 355 ? 3.769 15.211 40.510 1.00 82.31 355 LYS A O 1
ATOM 2825 N N . HIS A 1 356 ? 4.272 16.719 38.898 1.00 86.00 356 HIS A N 1
ATOM 2826 C CA . HIS A 1 356 ? 4.474 15.787 37.774 1.00 86.00 356 HIS A CA 1
ATOM 2827 C C . HIS A 1 356 ? 3.289 14.826 37.537 1.00 86.00 356 HIS A C 1
ATOM 2829 O O . HIS A 1 356 ? 3.409 13.630 37.816 1.00 86.00 356 HIS A O 1
ATOM 2835 N N . PRO A 1 357 ? 2.135 15.329 37.060 1.00 91.88 357 PRO A N 1
ATOM 2836 C CA . PRO A 1 357 ? 1.037 14.457 36.662 1.00 91.88 357 PRO A CA 1
ATOM 2837 C C . PRO A 1 357 ? 1.464 13.537 35.513 1.00 91.88 357 PRO A C 1
ATOM 2839 O O . PRO A 1 357 ? 2.271 13.920 34.664 1.00 91.88 357 PRO A O 1
ATOM 2842 N N . VAL A 1 358 ? 0.907 12.327 35.491 1.00 92.06 358 VAL A N 1
ATOM 2843 C CA . VAL A 1 358 ? 1.029 11.421 34.349 1.00 92.06 358 VAL A CA 1
ATOM 2844 C C . VAL A 1 358 ? 0.359 12.064 33.140 1.00 92.06 358 VAL A C 1
ATOM 2846 O O . VAL A 1 358 ? -0.736 12.616 33.249 1.00 92.06 358 VAL A O 1
ATOM 2849 N N . THR A 1 359 ? 1.006 12.003 31.984 1.00 91.00 359 THR A N 1
ATOM 2850 C CA . THR A 1 359 ? 0.427 12.526 30.748 1.00 91.00 359 THR A CA 1
ATOM 2851 C C . THR A 1 359 ? -0.334 11.436 29.999 1.00 91.00 359 THR A C 1
ATOM 2853 O O . THR A 1 359 ? -0.107 10.237 30.186 1.00 91.00 359 THR A O 1
ATOM 2856 N N . GLN A 1 360 ? -1.220 11.843 29.089 1.00 87.88 360 GLN A N 1
ATOM 2857 C CA . GLN A 1 360 ? -1.870 10.906 28.172 1.00 87.88 360 GLN A CA 1
ATOM 2858 C C . GLN A 1 360 ? -0.836 10.109 27.354 1.00 87.88 360 GLN A C 1
ATOM 2860 O O . GLN A 1 360 ? -0.992 8.905 27.170 1.00 87.88 360 GLN A O 1
ATOM 2865 N N . GLN A 1 361 ? 0.260 10.752 26.942 1.00 85.12 361 GLN A N 1
ATOM 2866 C CA . GLN A 1 361 ? 1.325 10.120 26.166 1.00 85.12 361 GLN A CA 1
ATOM 2867 C C . GLN A 1 361 ? 2.088 9.049 26.965 1.00 85.12 361 GLN A C 1
ATOM 2869 O O . GLN A 1 361 ? 2.457 8.013 26.404 1.00 85.12 361 GLN A O 1
ATOM 2874 N N . ASP A 1 362 ? 2.293 9.249 28.271 1.00 88.81 362 ASP A N 1
ATOM 2875 C CA . ASP A 1 362 ? 2.916 8.243 29.146 1.00 88.81 362 ASP A CA 1
ATOM 2876 C C . ASP A 1 362 ? 2.061 6.971 29.223 1.00 88.81 362 ASP A C 1
ATOM 2878 O O . ASP A 1 362 ? 2.567 5.849 29.128 1.00 88.81 362 ASP A O 1
ATOM 2882 N N . LEU A 1 363 ? 0.745 7.153 29.354 1.00 92.12 363 LEU A N 1
ATOM 2883 C CA . LEU A 1 363 ? -0.228 6.067 29.400 1.00 92.12 363 LEU A CA 1
ATOM 2884 C C . LEU A 1 363 ? -0.309 5.333 28.061 1.00 92.12 363 LEU A C 1
ATOM 2886 O O . LEU A 1 363 ? -0.222 4.107 28.039 1.00 92.12 363 LEU A O 1
ATOM 2890 N N . GLU A 1 364 ? -0.421 6.062 26.950 1.00 89.56 364 GLU A N 1
ATOM 2891 C CA . GLU A 1 364 ? -0.397 5.479 25.604 1.00 89.56 364 GLU A CA 1
ATOM 2892 C C . GLU A 1 364 ? 0.873 4.648 25.400 1.00 89.56 364 GLU A C 1
ATOM 2894 O O . GLU A 1 364 ? 0.803 3.485 25.006 1.00 89.56 364 GLU A O 1
ATOM 2899 N N . THR A 1 365 ? 2.034 5.195 25.768 1.00 85.31 365 THR A N 1
ATOM 2900 C CA . THR A 1 365 ? 3.324 4.504 25.655 1.00 85.31 365 THR A CA 1
ATOM 2901 C C . THR A 1 365 ? 3.361 3.212 26.468 1.00 85.31 365 THR A C 1
ATOM 2903 O O . THR A 1 365 ? 3.916 2.212 26.008 1.00 85.31 365 THR A O 1
ATOM 2906 N N . GLU A 1 366 ? 2.805 3.197 27.681 1.00 91.56 366 GLU A N 1
ATOM 2907 C CA . GLU A 1 366 ? 2.777 1.979 28.488 1.00 91.56 366 GLU A CA 1
ATOM 2908 C C . GLU A 1 366 ? 1.778 0.956 27.940 1.00 91.56 366 GLU A C 1
ATOM 2910 O O . GLU A 1 366 ? 2.143 -0.206 27.767 1.00 91.56 366 GLU A O 1
ATOM 2915 N N . PHE A 1 367 ? 0.549 1.360 27.619 1.00 91.50 367 PHE A N 1
ATOM 2916 C CA . PHE A 1 367 ? -0.503 0.434 27.196 1.00 91.50 367 PHE A CA 1
ATOM 2917 C C . PHE A 1 367 ? -0.372 -0.047 25.747 1.00 91.50 367 PHE A C 1
ATOM 2919 O O . PHE A 1 367 ? -0.849 -1.138 25.444 1.00 91.50 367 PHE A O 1
ATOM 2926 N N . LEU A 1 368 ? 0.378 0.643 24.883 1.00 86.81 368 LEU A N 1
ATOM 2927 C CA . LEU A 1 368 ? 0.814 0.091 23.591 1.00 86.81 368 LEU A CA 1
ATOM 2928 C C . LEU A 1 368 ? 1.694 -1.161 23.744 1.00 86.81 368 LEU A C 1
ATOM 2930 O O . LEU A 1 368 ? 1.810 -1.951 22.810 1.00 86.81 368 LEU A O 1
ATOM 2934 N N . LYS A 1 369 ? 2.291 -1.385 24.923 1.00 88.19 369 LYS A N 1
ATOM 2935 C CA . LYS A 1 369 ? 3.048 -2.608 25.245 1.00 88.19 369 LYS A CA 1
ATOM 2936 C C . LYS A 1 369 ? 2.144 -3.751 25.717 1.00 88.19 369 LYS A C 1
ATOM 2938 O O . LYS A 1 369 ? 2.649 -4.760 26.216 1.00 88.19 369 LYS A O 1
ATOM 2943 N N . LEU A 1 370 ? 0.820 -3.589 25.695 1.00 87.88 370 LEU A N 1
ATOM 2944 C CA . LEU A 1 370 ? -0.108 -4.666 26.022 1.00 87.88 370 LEU A CA 1
ATOM 2945 C C . LEU A 1 370 ? 0.086 -5.803 25.012 1.00 87.88 370 LEU A C 1
ATOM 2947 O O . LEU A 1 370 ? -0.027 -5.601 23.808 1.00 87.88 370 LEU A O 1
ATOM 2951 N N . SER A 1 371 ? 0.387 -6.995 25.517 1.00 83.62 371 SER A N 1
ATOM 2952 C CA . SER A 1 371 ? 0.603 -8.187 24.703 1.00 83.62 371 SER A CA 1
ATOM 2953 C C . SER A 1 371 ? -0.164 -9.333 25.332 1.00 83.62 371 SER A C 1
ATOM 2955 O O . SER A 1 371 ? 0.086 -9.676 26.487 1.00 83.62 371 SER A O 1
ATOM 2957 N N . VAL A 1 372 ? -1.098 -9.902 24.576 1.00 85.44 372 VAL A N 1
ATOM 2958 C CA . VAL A 1 372 ? -1.890 -11.068 24.966 1.00 85.44 372 VAL A CA 1
ATOM 2959 C C . VAL A 1 372 ? -1.919 -12.016 23.777 1.00 85.44 372 VAL A C 1
ATOM 2961 O O . VAL A 1 372 ? -2.249 -11.604 22.665 1.00 85.44 372 VAL A O 1
ATOM 2964 N N . ASP A 1 373 ? -1.567 -13.278 24.001 1.00 81.50 373 ASP A N 1
ATOM 2965 C CA . ASP A 1 373 ? -1.568 -14.277 22.937 1.00 81.50 373 ASP A CA 1
ATOM 2966 C C . ASP A 1 373 ? -2.973 -14.411 22.339 1.00 81.50 373 ASP A C 1
ATOM 2968 O O . ASP A 1 373 ? -3.970 -14.559 23.044 1.00 81.50 373 ASP A O 1
ATOM 2972 N N . GLY A 1 374 ? -3.069 -14.329 21.012 1.00 76.88 374 GLY A N 1
ATOM 2973 C CA . GLY A 1 374 ? -4.357 -14.367 20.322 1.00 76.88 374 GLY A CA 1
ATOM 2974 C C . GLY A 1 374 ? -5.079 -13.025 20.200 1.00 76.88 374 GLY A C 1
ATOM 2975 O O . GLY A 1 374 ? -6.051 -12.969 19.444 1.00 76.88 374 GLY A O 1
ATOM 2976 N N . ILE A 1 375 ? -4.615 -11.954 20.853 1.00 81.56 375 ILE A N 1
ATOM 2977 C CA . ILE A 1 375 ? -5.242 -10.625 20.799 1.00 81.56 375 ILE A CA 1
ATOM 2978 C C . ILE A 1 375 ? -4.279 -9.594 20.207 1.00 81.56 375 ILE A C 1
ATOM 2980 O O . ILE A 1 375 ? -3.155 -9.419 20.669 1.00 81.56 375 ILE A O 1
ATOM 2984 N N . GLY A 1 376 ? -4.745 -8.873 19.192 1.00 78.56 376 GLY A N 1
ATOM 2985 C CA . GLY A 1 376 ? -4.074 -7.721 18.605 1.00 78.56 376 GLY A CA 1
ATOM 2986 C C . GLY A 1 376 ? -4.782 -6.430 18.991 1.00 78.56 376 GLY A C 1
ATOM 2987 O O . GLY A 1 376 ? -6.011 -6.365 19.018 1.00 78.56 376 GLY A O 1
ATOM 2988 N N . LEU A 1 377 ? -4.008 -5.383 19.261 1.00 79.62 377 LEU A N 1
ATOM 2989 C CA . LEU A 1 377 ? -4.532 -4.050 19.533 1.00 79.62 377 LEU A CA 1
ATOM 2990 C C . LEU A 1 377 ? -4.717 -3.297 18.208 1.00 79.62 377 LEU A C 1
ATOM 2992 O O . LEU A 1 377 ? -3.740 -2.978 17.534 1.00 79.62 377 LEU A O 1
ATOM 2996 N N . LEU A 1 378 ? -5.971 -3.070 17.811 1.00 71.81 378 LEU A N 1
ATOM 2997 C CA . LEU A 1 378 ? -6.332 -2.328 16.598 1.00 71.81 378 LEU A CA 1
ATOM 2998 C C . LEU A 1 378 ? -6.232 -0.819 16.817 1.00 71.81 378 LEU A C 1
ATOM 3000 O O . LEU A 1 378 ? -5.779 -0.099 15.932 1.00 71.81 378 LEU A O 1
ATOM 3004 N N . ASP A 1 379 ? -6.690 -0.365 17.980 1.00 74.25 379 ASP A N 1
ATOM 3005 C CA . ASP A 1 379 ? -6.698 1.038 18.376 1.00 74.25 379 ASP A CA 1
ATOM 3006 C C . ASP A 1 379 ? -6.628 1.162 19.902 1.00 74.25 379 ASP A C 1
ATOM 3008 O O . ASP A 1 379 ? -7.108 0.277 20.622 1.00 74.25 379 ASP A O 1
ATOM 3012 N N . LEU A 1 380 ? -6.043 2.258 20.381 1.00 87.12 380 LEU A N 1
ATOM 3013 C CA . LEU A 1 380 ? -5.922 2.592 21.796 1.00 87.12 380 LEU A CA 1
ATOM 3014 C C . LEU A 1 380 ? -6.357 4.037 22.006 1.00 87.12 380 LEU A C 1
ATOM 3016 O O . LEU A 1 380 ? -5.689 4.965 21.561 1.00 87.12 380 LEU A O 1
ATOM 3020 N N . THR A 1 381 ? -7.445 4.222 22.741 1.00 89.44 381 THR A N 1
ATOM 3021 C CA . THR A 1 381 ? -7.876 5.536 23.215 1.00 89.44 381 THR A CA 1
ATOM 3022 C C . THR A 1 381 ? -7.579 5.634 24.701 1.00 89.44 381 THR A C 1
ATOM 3024 O O . THR A 1 381 ? -8.046 4.804 25.478 1.00 89.44 381 THR A O 1
ATOM 3027 N N . VAL A 1 382 ? -6.822 6.647 25.117 1.00 92.06 382 VAL A N 1
ATOM 3028 C CA . VAL A 1 382 ? -6.590 6.927 26.536 1.00 92.06 382 VAL A CA 1
ATOM 3029 C C . VAL A 1 382 ? -7.336 8.192 26.931 1.00 92.06 382 VAL A C 1
ATOM 3031 O O . VAL A 1 382 ? -7.187 9.239 26.310 1.00 92.06 382 VAL A O 1
ATOM 3034 N N . ILE A 1 383 ? -8.132 8.087 27.988 1.00 91.00 383 ILE A N 1
ATOM 3035 C CA . ILE A 1 383 ? -8.899 9.177 28.576 1.00 91.00 383 ILE A CA 1
ATOM 3036 C C . ILE A 1 383 ? -8.366 9.411 29.986 1.00 91.00 383 ILE A C 1
ATOM 3038 O O . ILE A 1 383 ? -8.402 8.523 30.844 1.00 91.00 383 ILE A O 1
ATOM 3042 N N . LEU A 1 384 ? -7.884 10.625 30.220 1.00 88.81 384 LEU A N 1
ATOM 3043 C CA . LEU A 1 384 ? -7.420 11.088 31.518 1.00 88.81 384 LEU A CA 1
ATOM 3044 C C . LEU A 1 384 ? -8.434 12.106 32.051 1.00 88.81 384 LEU A C 1
ATOM 3046 O O . LEU A 1 384 ? -8.591 13.171 31.460 1.00 88.81 384 LEU A O 1
ATOM 3050 N N . ASP A 1 385 ? -9.148 11.780 33.131 1.00 84.12 385 ASP A N 1
ATOM 3051 C CA . ASP A 1 385 ? -10.185 12.654 33.707 1.00 84.12 385 ASP A CA 1
ATOM 3052 C C . ASP A 1 385 ? -9.721 13.463 34.932 1.00 84.12 385 ASP A C 1
ATOM 3054 O O . ASP A 1 385 ? -10.528 13.909 35.749 1.00 84.12 385 ASP A O 1
ATOM 3058 N N . GLY A 1 386 ? -8.414 13.721 35.021 1.00 85.56 386 GLY A N 1
ATOM 3059 C CA . GLY A 1 386 ? -7.822 14.603 36.020 1.00 85.56 386 GLY A CA 1
ATOM 3060 C C . GLY A 1 386 ? -6.301 14.492 36.099 1.00 85.56 386 GLY A C 1
ATOM 3061 O O . GLY A 1 386 ? -5.681 13.653 35.449 1.00 85.56 386 GLY A O 1
ATOM 3062 N N . ASP A 1 387 ? -5.698 15.328 36.940 1.00 91.56 387 ASP A N 1
ATOM 3063 C CA . ASP A 1 387 ? -4.258 15.298 37.189 1.00 91.56 387 ASP A CA 1
ATOM 3064 C C . ASP A 1 387 ? -3.914 14.220 38.223 1.00 91.56 387 ASP A C 1
ATOM 3066 O O . ASP A 1 387 ? -4.064 14.408 39.438 1.00 91.56 387 ASP A O 1
ATOM 3070 N N . TYR A 1 388 ? -3.438 13.075 37.735 1.00 93.06 388 TYR A N 1
ATOM 3071 C CA . TYR A 1 388 ? -3.079 11.928 38.565 1.00 93.06 388 TYR A CA 1
ATOM 3072 C C . TYR A 1 388 ? -1.573 11.697 38.622 1.00 93.06 388 TYR A C 1
ATOM 3074 O O . TYR A 1 388 ? -0.855 11.890 37.647 1.00 93.06 388 TYR A O 1
ATOM 3082 N N . PHE A 1 389 ? -1.092 11.242 39.772 1.00 92.75 389 PHE A N 1
ATOM 3083 C CA . PHE A 1 389 ? 0.230 10.660 39.930 1.00 92.75 389 PHE A CA 1
ATOM 3084 C C . PHE A 1 389 ? 0.084 9.142 40.006 1.00 92.75 389 PHE A C 1
ATOM 3086 O O . PHE A 1 389 ? -0.667 8.621 40.835 1.00 92.75 389 PHE A O 1
ATOM 3093 N N . ILE A 1 390 ? 0.811 8.441 39.138 1.00 92.44 390 ILE A N 1
ATOM 3094 C CA . ILE A 1 390 ? 0.836 6.982 39.091 1.00 92.44 390 ILE A CA 1
ATOM 3095 C C . ILE A 1 390 ? 2.292 6.546 38.991 1.00 92.44 390 ILE A C 1
ATOM 3097 O O . ILE A 1 390 ? 3.017 6.955 38.086 1.00 92.44 390 ILE A O 1
ATOM 3101 N N . GLN A 1 391 ? 2.733 5.694 39.913 1.00 91.31 391 GLN A N 1
ATOM 3102 C CA . GLN A 1 391 ? 4.077 5.130 39.834 1.00 91.31 391 GLN A CA 1
ATOM 3103 C C . GLN A 1 391 ? 4.201 4.209 38.610 1.00 91.31 391 GLN A C 1
ATOM 3105 O O . GLN A 1 391 ? 3.306 3.413 38.324 1.00 91.31 391 GLN A O 1
ATOM 3110 N N . ASN A 1 392 ? 5.359 4.215 37.942 1.00 90.81 392 ASN A N 1
ATOM 3111 C CA . ASN A 1 392 ? 5.635 3.331 36.797 1.00 90.81 392 ASN A CA 1
ATOM 3112 C C . ASN A 1 392 ? 5.404 1.843 37.111 1.00 90.81 392 ASN A C 1
ATOM 3114 O O . ASN A 1 392 ? 4.974 1.077 36.249 1.00 90.81 392 ASN A O 1
ATOM 3118 N N . LYS A 1 393 ? 5.674 1.423 38.354 1.00 92.94 393 LYS A N 1
ATOM 3119 C CA . LYS A 1 393 ? 5.396 0.058 38.821 1.00 92.94 393 LYS A CA 1
ATOM 3120 C C . LYS A 1 393 ? 3.892 -0.238 38.822 1.00 92.94 393 LYS A C 1
ATOM 3122 O O . LYS A 1 393 ? 3.491 -1.307 38.371 1.00 92.94 393 LYS A O 1
ATOM 3127 N N . THR A 1 394 ? 3.076 0.712 39.272 1.00 92.50 394 THR A N 1
ATOM 3128 C CA . THR A 1 394 ? 1.613 0.608 39.277 1.00 92.50 394 THR A CA 1
ATOM 3129 C C . THR A 1 394 ? 1.061 0.557 37.856 1.00 92.50 394 THR A C 1
ATOM 3131 O O . THR A 1 394 ? 0.257 -0.322 37.569 1.00 92.50 394 THR A O 1
ATOM 3134 N N . LEU A 1 395 ? 1.546 1.403 36.937 1.00 92.62 395 LEU A N 1
ATOM 3135 C CA . LEU A 1 395 ? 1.141 1.353 35.523 1.00 92.62 395 LEU A CA 1
ATOM 3136 C C . LEU A 1 395 ? 1.443 -0.005 34.875 1.00 92.62 395 LEU A C 1
ATOM 3138 O O . LEU A 1 395 ? 0.577 -0.597 34.231 1.00 92.62 395 LEU A O 1
ATOM 3142 N N . ARG A 1 396 ? 2.650 -0.539 35.101 1.00 93.56 396 ARG A N 1
ATOM 3143 C CA . ARG A 1 396 ? 3.034 -1.873 34.613 1.00 93.56 396 ARG A CA 1
ATOM 3144 C C . ARG A 1 396 ? 2.144 -2.969 35.192 1.00 93.56 396 ARG A C 1
ATOM 3146 O O . ARG A 1 396 ? 1.715 -3.842 34.444 1.00 93.56 396 ARG A O 1
ATOM 3153 N N . SER A 1 397 ? 1.865 -2.908 36.494 1.00 95.00 397 SER A N 1
ATOM 3154 C CA . SER A 1 397 ? 0.987 -3.858 37.186 1.00 95.00 397 SER A CA 1
ATOM 3155 C C . SER A 1 397 ? -0.426 -3.828 36.602 1.00 95.00 397 SER A C 1
ATOM 3157 O O . SER A 1 397 ? -0.958 -4.857 36.203 1.00 95.00 397 SER A O 1
ATOM 3159 N N . LEU A 1 398 ? -0.995 -2.634 36.435 1.00 94.75 398 LEU A N 1
ATOM 3160 C CA . LEU A 1 398 ? -2.309 -2.433 35.833 1.00 94.75 398 LEU A CA 1
ATOM 3161 C C . LEU A 1 398 ? -2.390 -3.001 34.405 1.00 94.75 398 LEU A C 1
ATOM 3163 O O . LEU A 1 398 ? -3.346 -3.704 34.075 1.00 94.75 398 LEU A O 1
ATOM 3167 N N . ARG A 1 399 ? -1.369 -2.766 33.569 1.00 95.06 399 ARG A N 1
ATOM 3168 C CA . ARG A 1 399 ? -1.281 -3.357 32.223 1.00 95.06 399 ARG A CA 1
ATOM 3169 C C . ARG A 1 399 ? -1.200 -4.883 32.258 1.00 95.06 399 ARG A C 1
ATOM 3171 O O . ARG A 1 399 ? -1.856 -5.539 31.454 1.00 95.06 399 ARG A O 1
ATOM 3178 N N . GLN A 1 400 ? -0.400 -5.449 33.160 1.00 93.75 400 GLN A N 1
ATOM 3179 C CA . GLN A 1 400 ? -0.258 -6.900 33.312 1.00 93.75 400 GLN A CA 1
ATOM 3180 C C . GLN A 1 400 ? -1.561 -7.552 33.789 1.00 93.75 400 GLN A C 1
ATOM 3182 O O . GLN A 1 400 ? -1.963 -8.569 33.230 1.00 93.75 400 GLN A O 1
ATOM 3187 N N . SER A 1 401 ? -2.264 -6.939 34.742 1.00 94.50 401 SER A N 1
ATOM 3188 C CA . SER A 1 401 ? -3.574 -7.407 35.206 1.00 94.50 401 SER A CA 1
ATOM 3189 C C . SER A 1 401 ? -4.624 -7.353 34.097 1.00 94.50 401 SER A C 1
ATOM 3191 O O . SER A 1 401 ? -5.386 -8.302 33.920 1.00 94.50 401 SER A O 1
ATOM 3193 N N . LEU A 1 402 ? -4.632 -6.282 33.294 1.00 94.12 402 LEU A N 1
ATOM 3194 C CA . LEU A 1 402 ? -5.504 -6.186 32.123 1.00 94.12 402 LEU A CA 1
ATOM 3195 C C . LEU A 1 402 ? -5.204 -7.300 31.109 1.00 94.12 402 LEU A C 1
ATOM 3197 O O . LEU A 1 402 ? -6.127 -7.944 30.618 1.00 94.12 402 LEU A O 1
ATOM 3201 N N . ALA A 1 403 ? -3.923 -7.556 30.828 1.00 91.81 403 ALA A N 1
ATOM 3202 C CA . ALA A 1 403 ? -3.500 -8.643 29.948 1.00 91.81 403 ALA A CA 1
ATOM 3203 C C . ALA A 1 403 ? -3.982 -10.014 30.452 1.00 91.81 403 ALA A C 1
ATOM 3205 O O . ALA A 1 403 ? -4.496 -10.808 29.665 1.00 91.81 403 ALA A O 1
ATOM 3206 N N . GLY A 1 404 ? -3.858 -10.269 31.759 1.00 91.38 404 GLY A N 1
ATOM 3207 C CA . GLY A 1 404 ? -4.320 -11.501 32.399 1.00 91.38 404 GLY A CA 1
ATOM 3208 C C . GLY A 1 404 ? -5.819 -11.732 32.208 1.00 91.38 404 GLY A C 1
ATOM 3209 O O . GLY A 1 404 ? -6.214 -12.777 31.697 1.00 91.38 404 GLY A O 1
ATOM 3210 N N . LEU A 1 405 ? -6.645 -10.726 32.507 1.00 90.56 405 LEU A N 1
ATOM 3211 C CA . LEU A 1 405 ? -8.103 -10.827 32.361 1.00 90.56 405 LEU A CA 1
ATOM 3212 C C . LEU A 1 405 ? -8.546 -11.030 30.908 1.00 90.56 405 LEU A C 1
ATOM 3214 O O . LEU A 1 405 ? -9.462 -11.808 30.633 1.00 90.56 405 LEU A O 1
ATOM 3218 N N . LEU A 1 406 ? -7.891 -10.352 29.963 1.00 89.88 406 LEU A N 1
ATOM 3219 C CA . LEU A 1 406 ? -8.149 -10.549 28.537 1.00 89.88 406 LEU A CA 1
ATOM 3220 C C . LEU A 1 406 ? -7.793 -11.976 28.095 1.00 89.88 406 LEU A C 1
ATOM 3222 O O . LEU A 1 406 ? -8.558 -12.593 27.353 1.00 89.88 406 LEU A O 1
ATOM 3226 N N . ASN A 1 407 ? -6.674 -12.517 28.583 1.00 87.94 407 ASN A N 1
ATOM 3227 C CA . ASN A 1 407 ? -6.238 -13.879 28.285 1.00 87.94 407 ASN A CA 1
ATOM 3228 C C . ASN A 1 407 ? -7.204 -14.936 28.848 1.00 87.94 407 ASN A C 1
ATOM 3230 O O . ASN A 1 407 ? -7.619 -15.847 28.131 1.00 87.94 407 ASN A O 1
ATOM 3234 N N . GLU A 1 408 ? -7.610 -14.792 30.112 1.00 86.31 408 GLU A N 1
ATOM 3235 C CA . GLU A 1 408 ? -8.578 -15.683 30.767 1.00 86.31 408 GLU A CA 1
ATOM 3236 C C . GLU A 1 408 ? -9.919 -15.699 30.027 1.00 86.31 408 GLU A C 1
ATOM 3238 O O . GLU A 1 408 ? -10.490 -16.758 29.756 1.00 86.31 408 GLU A O 1
ATOM 3243 N N . SER A 1 409 ? -10.392 -14.520 29.627 1.00 83.56 409 SER A N 1
ATOM 3244 C CA . SER A 1 409 ? -11.661 -14.380 28.916 1.00 83.56 409 SER A CA 1
ATOM 3245 C C . SER A 1 409 ? -11.611 -14.988 27.519 1.00 83.56 409 SER A C 1
ATOM 3247 O O . SER A 1 409 ? -12.547 -15.673 27.099 1.00 83.56 409 SER A O 1
ATOM 3249 N N . LEU A 1 410 ? -10.493 -14.808 26.810 1.00 80.31 410 LEU A N 1
ATOM 3250 C CA . LEU A 1 410 ? -10.281 -15.443 25.516 1.00 80.31 410 LEU A CA 1
ATOM 3251 C C . LEU A 1 410 ? -10.276 -16.975 25.639 1.00 80.31 410 LEU A C 1
ATOM 3253 O O . LEU A 1 410 ? -10.896 -17.662 24.822 1.00 80.31 410 LEU A O 1
ATOM 3257 N N . ALA A 1 411 ? -9.617 -17.519 26.665 1.00 79.69 411 ALA A N 1
ATOM 3258 C CA . ALA A 1 411 ? -9.601 -18.955 26.929 1.00 79.69 411 ALA A CA 1
ATOM 3259 C C . ALA A 1 411 ? -11.013 -19.499 27.226 1.00 79.69 411 ALA A C 1
ATOM 3261 O O . ALA A 1 411 ? -11.411 -20.533 26.676 1.00 79.69 411 ALA A O 1
ATOM 3262 N N . ALA A 1 412 ? -11.802 -18.776 28.028 1.00 78.38 412 ALA A N 1
ATOM 3263 C CA . ALA A 1 412 ? -13.186 -19.130 28.339 1.00 78.38 412 ALA A CA 1
ATOM 3264 C C . ALA A 1 412 ? -14.078 -19.150 27.083 1.00 78.38 412 ALA A C 1
ATOM 3266 O O . ALA A 1 412 ? -14.777 -20.139 26.835 1.00 78.38 412 ALA A O 1
ATOM 3267 N N . TYR A 1 413 ? -13.992 -18.116 26.238 1.00 73.44 413 TYR A N 1
ATOM 3268 C CA . TYR A 1 413 ? -14.721 -18.045 24.967 1.00 73.44 413 TYR A CA 1
ATOM 3269 C C . TYR A 1 413 ? -14.362 -19.207 24.025 1.00 73.44 413 TYR A C 1
ATOM 3271 O O . TYR A 1 413 ? -15.240 -19.855 23.445 1.00 73.44 413 TYR A O 1
ATOM 3279 N N . GLN A 1 414 ? -13.071 -19.533 23.892 1.00 70.94 414 GLN A N 1
ATOM 3280 C CA . GLN A 1 414 ? -12.619 -20.638 23.040 1.00 70.94 414 GLN A CA 1
ATOM 3281 C C . GLN A 1 414 ? -13.143 -22.001 23.518 1.00 70.94 414 GLN A C 1
ATOM 3283 O O . GLN A 1 414 ? -13.516 -22.841 22.691 1.00 70.94 414 GLN A O 1
ATOM 3288 N N . SER A 1 415 ? -13.201 -22.211 24.835 1.00 66.94 415 SER A N 1
ATOM 3289 C CA . SER A 1 415 ? -13.753 -23.426 25.444 1.00 66.94 415 SER A CA 1
ATOM 3290 C C . SER A 1 415 ? -15.251 -23.579 25.159 1.00 66.94 415 SER A C 1
ATOM 3292 O O . SER A 1 415 ? -15.693 -24.646 24.727 1.00 66.94 415 SER A O 1
ATOM 3294 N N . GLN A 1 416 ? -16.031 -22.501 25.295 1.00 64.19 416 GLN A N 1
ATOM 3295 C CA . GLN A 1 416 ? -17.464 -22.506 24.976 1.00 64.19 416 GLN A CA 1
ATOM 3296 C C . GLN A 1 416 ? -17.730 -22.748 23.484 1.00 64.19 416 GLN A C 1
ATOM 3298 O O . GLN A 1 416 ? -18.586 -23.554 23.124 1.00 64.19 416 GLN A O 1
ATOM 3303 N N . LYS A 1 417 ? -16.954 -22.123 22.591 1.00 55.50 417 LYS A N 1
ATOM 3304 C CA . LYS A 1 417 ? -17.129 -22.285 21.141 1.00 55.50 417 LYS A CA 1
ATOM 3305 C C . LYS A 1 417 ? -16.833 -23.703 20.660 1.00 55.50 417 LYS A C 1
ATOM 3307 O O . LYS A 1 417 ? -17.512 -24.166 19.752 1.00 55.50 417 LYS A O 1
ATOM 3312 N N . ARG A 1 418 ? -15.858 -24.406 21.257 1.00 53.75 418 ARG A N 1
ATOM 3313 C CA . ARG A 1 418 ? -15.592 -25.827 20.951 1.00 53.75 418 ARG A CA 1
ATOM 3314 C C . ARG A 1 418 ? -16.780 -26.728 21.290 1.00 53.75 418 ARG A C 1
ATOM 3316 O O . ARG A 1 418 ? -16.991 -27.703 20.580 1.00 53.75 418 ARG A O 1
ATOM 3323 N N . LYS A 1 419 ? -17.556 -26.390 22.324 1.00 46.81 419 LYS A N 1
ATOM 3324 C CA . LYS A 1 419 ? -18.773 -27.125 22.704 1.00 46.81 419 LYS A CA 1
ATOM 3325 C C . LYS A 1 419 ? -19.963 -26.838 21.778 1.00 46.81 419 LYS A C 1
ATOM 3327 O O . LYS A 1 419 ? -20.813 -27.701 21.624 1.00 46.81 419 LYS A O 1
ATOM 3332 N N . ASN A 1 420 ? -19.985 -25.671 21.127 1.00 43.00 420 ASN A N 1
ATOM 3333 C CA . ASN A 1 420 ? -21.087 -25.207 20.274 1.00 43.00 420 ASN A CA 1
ATOM 3334 C C . ASN A 1 420 ? -20.800 -25.311 18.765 1.00 43.00 420 ASN A C 1
ATOM 3336 O O . ASN A 1 420 ? -21.447 -24.628 17.974 1.00 43.00 420 ASN A O 1
ATOM 3340 N N . ILE A 1 421 ? -19.822 -26.116 18.336 1.00 33.47 421 ILE A N 1
ATOM 3341 C CA . ILE A 1 421 ? -19.645 -26.400 16.905 1.00 33.47 421 ILE A CA 1
ATOM 3342 C C . ILE A 1 421 ? -20.755 -27.382 16.514 1.00 33.47 421 ILE A C 1
ATOM 3344 O O . ILE A 1 421 ? -20.735 -28.501 17.025 1.00 33.47 421 ILE A O 1
ATOM 3348 N N . PRO A 1 422 ? -21.704 -27.015 15.630 1.00 37.75 422 PRO A N 1
ATOM 3349 C CA . PRO A 1 422 ? -22.665 -27.977 15.119 1.00 37.75 422 PRO A CA 1
ATOM 3350 C C . PRO A 1 422 ? -21.886 -29.118 14.479 1.00 37.75 422 PRO A C 1
ATOM 3352 O O . PRO A 1 422 ? -20.980 -28.879 13.670 1.00 37.75 422 PRO A O 1
ATOM 3355 N N . GLU A 1 423 ? -22.210 -30.348 14.856 1.00 39.16 423 GLU A N 1
ATOM 3356 C CA . GLU A 1 423 ? -21.686 -31.517 14.177 1.00 39.16 423 GLU A CA 1
ATOM 3357 C C . GLU A 1 423 ? -22.146 -31.416 12.719 1.00 39.16 423 GLU A C 1
ATOM 3359 O O . GLU A 1 423 ? -23.333 -31.518 12.404 1.00 39.16 423 GLU A O 1
ATOM 3364 N N . PHE A 1 424 ? -21.220 -31.080 11.819 1.00 36.62 424 PHE A N 1
ATOM 3365 C CA . PHE A 1 424 ? -21.525 -30.986 10.399 1.00 36.62 424 PHE A CA 1
ATOM 3366 C C . PHE A 1 424 ? -21.777 -32.406 9.895 1.00 36.62 424 PHE A C 1
ATOM 3368 O O . PHE A 1 424 ? -20.861 -33.069 9.404 1.00 36.62 424 PHE A O 1
ATOM 3375 N N . SER A 1 425 ? -23.025 -32.872 9.991 1.00 38.66 425 SER A N 1
ATOM 3376 C CA . SER A 1 425 ? -23.473 -34.014 9.210 1.00 38.66 425 SER A CA 1
ATOM 3377 C C . SER A 1 425 ? -23.285 -33.604 7.752 1.00 38.66 425 SER A C 1
ATOM 3379 O O . SER A 1 425 ? -23.952 -32.692 7.250 1.00 38.66 425 SER A O 1
ATOM 3381 N N . ARG A 1 426 ? -22.316 -34.227 7.080 1.00 36.12 426 ARG A N 1
ATOM 3382 C CA . ARG A 1 426 ? -22.214 -34.181 5.627 1.00 36.12 426 ARG A CA 1
ATOM 3383 C C . ARG A 1 426 ? -23.463 -34.871 5.091 1.00 36.12 426 ARG A C 1
ATOM 3385 O O . ARG A 1 426 ? -23.415 -36.065 4.823 1.00 36.12 426 ARG A O 1
ATOM 3392 N N . LYS A 1 427 ? -24.580 -34.155 4.953 1.00 36.62 427 LYS A N 1
ATOM 3393 C CA . LYS A 1 427 ? -25.617 -34.606 4.029 1.00 36.62 427 LYS A CA 1
ATOM 3394 C C . LYS A 1 427 ? -25.001 -34.480 2.635 1.00 36.62 427 LYS A C 1
ATOM 3396 O O . LYS A 1 427 ? -24.590 -33.372 2.275 1.00 36.62 427 LYS A O 1
ATOM 3401 N N . PRO A 1 428 ? -24.824 -35.588 1.896 1.00 38.19 428 PRO A N 1
ATOM 3402 C CA . PRO A 1 428 ? -24.466 -35.510 0.491 1.00 38.19 428 PRO A CA 1
ATOM 3403 C C . PRO A 1 428 ? -25.470 -34.585 -0.192 1.00 38.19 428 PRO A C 1
ATOM 3405 O O . PRO A 1 428 ? -26.652 -34.608 0.149 1.00 38.19 428 PRO A O 1
ATOM 3408 N N . LEU A 1 429 ? -25.000 -33.755 -1.120 1.00 39.53 429 LEU A N 1
ATOM 3409 C CA . LEU A 1 429 ? -25.903 -33.066 -2.032 1.00 39.53 429 LEU A CA 1
ATOM 3410 C C . LEU A 1 429 ? -26.728 -34.150 -2.724 1.00 39.53 429 LEU A C 1
ATOM 3412 O O . LEU A 1 429 ? -26.165 -34.981 -3.440 1.00 39.53 429 LEU A O 1
ATOM 3416 N N . GLU A 1 430 ? -28.031 -34.184 -2.448 1.00 43.53 430 GLU A N 1
ATOM 3417 C CA . GLU A 1 430 ? -28.954 -34.995 -3.225 1.00 43.53 430 GLU A CA 1
ATOM 3418 C C . GLU A 1 430 ? -28.813 -34.538 -4.670 1.00 43.53 430 GLU A C 1
ATOM 3420 O O . GLU A 1 430 ? -28.935 -33.356 -4.995 1.00 43.53 430 GLU A O 1
ATOM 3425 N N . ASN A 1 431 ? -28.426 -35.488 -5.511 1.00 41.50 431 ASN A N 1
ATOM 3426 C CA . ASN A 1 431 ? -28.235 -35.286 -6.928 1.00 41.50 431 ASN A CA 1
ATOM 3427 C C . ASN A 1 431 ? -29.623 -35.013 -7.519 1.00 41.50 431 ASN A C 1
ATOM 3429 O O . ASN A 1 431 ? -30.338 -35.949 -7.868 1.00 41.50 431 ASN A O 1
ATOM 3433 N N . THR A 1 432 ? -30.055 -33.751 -7.554 1.00 44.31 432 THR A N 1
ATOM 3434 C CA . THR A 1 432 ? -31.270 -33.373 -8.277 1.00 44.31 432 THR A CA 1
ATOM 3435 C C . THR A 1 432 ? -30.962 -33.586 -9.746 1.00 44.31 432 THR A C 1
ATOM 3437 O O . THR A 1 432 ? -30.233 -32.798 -10.354 1.00 44.31 432 THR A O 1
ATOM 3440 N N . GLY A 1 433 ? -31.426 -34.730 -10.247 1.00 39.84 433 GLY A N 1
ATOM 3441 C CA . GLY A 1 433 ? -31.214 -35.202 -11.601 1.00 39.84 433 GLY A CA 1
ATOM 3442 C C . GLY A 1 433 ? -31.407 -34.074 -12.598 1.00 39.84 433 GLY A C 1
ATOM 3443 O O . GLY A 1 433 ? -32.414 -33.371 -12.587 1.00 39.84 433 GLY A O 1
ATOM 3444 N N . SER A 1 434 ? -30.398 -33.886 -13.436 1.00 41.41 434 SER A N 1
ATOM 3445 C CA . SER A 1 434 ? -30.492 -33.053 -14.618 1.00 41.41 434 SER A CA 1
ATOM 3446 C C . SER A 1 434 ? -31.537 -33.660 -15.553 1.00 41.41 434 SER A C 1
ATOM 3448 O O . SER A 1 434 ? -31.231 -34.611 -16.275 1.00 41.41 434 SER A O 1
ATOM 3450 N N . GLU A 1 435 ? -32.756 -33.132 -15.545 1.00 39.88 435 GLU A N 1
ATOM 3451 C CA . GLU A 1 435 ? -33.624 -33.286 -16.705 1.00 39.88 435 GLU A CA 1
ATOM 3452 C C . GLU A 1 435 ? -33.017 -32.468 -17.856 1.00 39.88 435 GLU A C 1
ATOM 3454 O O . GLU A 1 435 ? -32.662 -31.297 -17.665 1.00 39.88 435 GLU A O 1
ATOM 3459 N N . PRO A 1 436 ? -32.807 -33.076 -19.034 1.00 40.00 436 PRO A N 1
ATOM 3460 C CA . PRO A 1 436 ? -32.314 -32.354 -20.190 1.00 40.00 436 PRO A CA 1
ATOM 3461 C C . PRO A 1 436 ? -33.384 -31.361 -20.642 1.00 40.00 436 PRO A C 1
ATOM 3463 O O . PRO A 1 436 ? -34.530 -31.725 -20.887 1.00 40.00 436 PRO A O 1
ATOM 3466 N N . VAL A 1 437 ? -32.984 -30.099 -20.768 1.00 44.38 437 VAL A N 1
ATOM 3467 C CA . VAL A 1 437 ? -33.780 -29.078 -21.448 1.00 44.38 437 VAL A CA 1
ATOM 3468 C C . VAL A 1 437 ? -33.816 -29.455 -22.931 1.00 44.38 437 VAL A C 1
ATOM 3470 O O . VAL A 1 437 ? -32.795 -29.339 -23.612 1.00 44.38 437 VAL A O 1
ATOM 3473 N N . THR A 1 438 ? -34.956 -29.969 -23.394 1.00 48.66 438 THR A N 1
ATOM 3474 C CA . THR A 1 438 ? -35.311 -30.063 -24.821 1.00 48.66 438 THR A CA 1
ATOM 3475 C C . THR A 1 438 ? -35.778 -28.727 -25.359 1.00 48.66 438 THR A C 1
ATOM 3477 O O . THR A 1 438 ? -36.560 -28.067 -24.635 1.00 48.66 438 THR A O 1
#

Solvent-accessible surface area (backbone atoms only — not comparable to full-atom values): 24454 Å² total; per-residue (Å²): 116,89,86,72,71,69,82,56,48,76,44,68,52,69,68,58,51,51,53,40,51,73,78,39,68,85,60,44,36,28,41,30,29,53,58,64,35,77,49,28,69,55,49,42,58,39,38,79,72,64,33,53,29,40,29,40,33,69,68,51,29,53,70,54,47,52,52,26,54,77,61,37,94,53,42,42,29,41,72,44,36,32,80,50,70,79,54,65,48,54,72,50,52,63,28,26,74,77,70,71,27,38,39,74,74,78,46,51,74,55,61,50,57,41,77,46,83,50,98,93,52,68,32,17,78,45,20,44,31,19,30,41,36,78,91,44,45,68,57,42,56,73,67,62,59,70,40,81,37,66,59,53,83,97,54,56,68,69,45,50,48,31,50,49,54,22,51,45,55,51,70,73,39,59,92,89,50,38,76,73,48,46,64,55,27,51,54,42,38,54,72,44,60,38,40,61,71,27,53,34,35,41,37,74,74,32,44,80,56,28,52,41,37,84,52,65,71,62,46,29,38,76,31,30,38,39,74,48,74,53,96,60,24,33,33,27,42,24,68,34,62,51,46,62,50,23,24,38,32,38,28,31,78,89,55,51,95,44,54,67,50,60,32,80,48,36,20,48,87,90,45,80,46,66,57,50,57,62,67,35,63,36,39,39,48,41,94,64,83,71,54,75,67,9,45,30,18,41,59,42,64,67,77,72,67,78,78,75,58,68,92,71,51,80,64,65,76,43,71,30,42,38,38,40,34,48,48,88,45,23,40,38,39,36,38,68,40,85,76,41,69,50,68,46,76,47,81,40,75,33,40,76,38,89,68,78,50,63,49,67,66,60,50,48,62,56,57,72,66,64,72,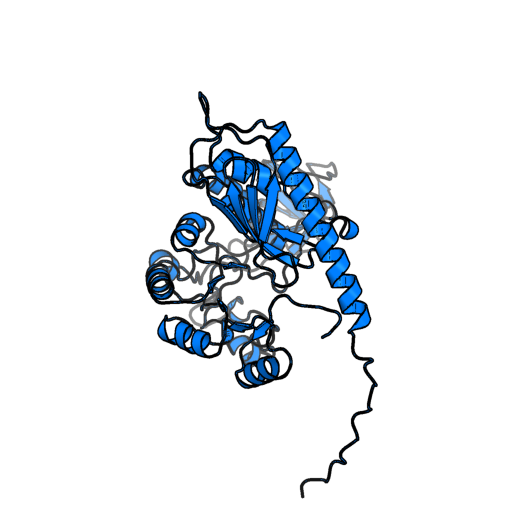37,91,37,49,36,82,74,44,78,47,72,43,75,83,64,63,31,30,61,51,72,68,48,54,52,48,54,47,51,52,51,33,50,55,54,43,53,35,50,53,53,45,54,56,53,51,68,74,66,56,76,81,78,74,81,70,73,80,75,80,76,74,81,75,80,88,126

Radius of gyration: 27.54 Å; Cα contacts (8 Å, |Δi|>4): 794; chains: 1; bounding box: 77×53×82 Å

Secondary structure (DSSP, 8-state):
-TTT--S-EEE--HHHHHHHHHH-TTS-EEE-GGG---SHHHHHHHHTTT--EEE--TT--HHHHHHHHHT-SSEEEEEEEEEPPSSSTTT--HHHHTTS--GGGT----GGGS-EEETTEEE-TT-BPEEE-GGGHHHHHHHT--EEEE--TT--HHHHHHHHHHHHHHHHSPTTTHHHHHHHHHHHHTTS-BPPEE-TTSSHHHHTTSB-TTS-S-B-EEEEEEEEEETTEEEEEESS--BTT-EEEEEPTT-----EEE---EEETTEE-SBPPTT-EEEEE-SS-PPTTPEEEEEE---------GGGS----EEEEEEEEEETTEEEEEES-TTS-SEEEEE--EEE-SSSPPPHHHHHHHHTT--BTTEEEEEEEEEE-S-EEE-HHHHHHHHHHHHHHHHHHHHHHHHHHHHT------------------

Nearest PDB structures (foldseek):
  4he6-assembly1_A  TM=8.686E-01  e=5.622E-04  Geobacillus thermoleovorans CCB_US3_UF5
  7unu-assembly1_x  TM=5.528E-01  e=6.828E-02  Pseudomonas aeruginosa PAO1
  1xbz-assembly1_A  TM=3.801E-01  e=3.249E-02  Escherichia coli
  1so4-assembly1_B  TM=4.177E-01  e=1.435E-01  Escherichia coli
  1xby-assembly1_A  TM=3.742E-01  e=7.230E-02  Escherichia coli

Mean predicted aligned error: 13.52 Å

Foldseek 3Di:
DVPPQDQADEDQDVVVLVVCCVPPVPHAYEYDLLVADAAQVSQVVVVVSVHQEYEHKQQHAQVRLLRNLVNHPHAYEYEAWFADFLDTPNPDCPQCVVPNQDVNVLRRPPPLQDWDQDPVGIWSQSGFFIGHCLVCLLVCVVSVRQYYDYPCRPHDPLQVVLLCVLSCLQNVDDRPCSVVCNVVSVVSNLQAKWGHYANDNHDPVRVVPRDDTQARTIFANFFFWFPAADQFFTKTFGQAKDFQQFWKFWAAPSNDGGDIDGQNWKDQPPHTDRMDHHRGIMTTTDNGDHYPGTTMHGNGHPPPDPPDPPVPPQQAQEEWAWEWEADQQFIKIATPPPLADRIDTDGFHKAADPDDFDDQVNLCVLLCPQDARNYHYSHYHYHYPHRIDHDPVRSNVNSVVVNVRRNVSVVVSVVVVVVPDPPPPPPDPPCPDDDDDD

Sequence (438 aa):
MSGLRPHAVIIQDFGILRLIREHYPELPIHASTQMAVHNSAGVNFLADKGISRVILERQVTLEELALIQRHSNIELEVFIHGALCCSLSGVCLFSSWMGGWSGNRGKCKQPCRRRYFTPNGNGFFFSTKDLCTLDLIPQLKKMGITSLKIEGRLRKADYVRSVVDAYRLMLDTPKGEEHVVLKEARNILNRASGREWSSGFFTQKAMKSVINYDSMGSRGQWVGDVISVRPNGFEMKTSRRIFIGDKLRVQPASGEEGPSFIVTLMREDTTPVRRSDKNARLFIHCDKAIPQKGKVFRIGSPVKYPRINMDKIPEIRHWIRLEIRIHPGGLRARVTDPHLPHSITLSGDVQKAKKHPVTQQDLETEFLKLSVDGIGLLDLTVILDGDYFIQNKTLRSLRQSLAGLLNESLAAYQSQKRKNIPEFSRKPLENTGSEPVT

pLDDT: mean 84.92, std 14.29, range [33.47, 98.38]